Protein AF-A0A8T4ZNV2-F1 (afdb_monomer)

Secondary structure (DSSP, 8-state):
------HHHHHHHHH-PBPTTTSSBP-TTSSTT-TT-TT--SEEEEEEETTTEEEEEE--TT-EE------SS-PPPPEE-SSTTTT--SEEEEEEETT--SEE---TT-SEEEEEEEEEEEE----EEEEEESSSSSHHHHS-TT-EEEEEES-SSSS--STT-EEEEEEEE-SS--SSS-TT-EEEEEETTSTT-EEEEEEEEEEE-SSSEEEEEEEPEEEEEEEEETTEE---EEEEESS---TTS-TT-EEEEEESSTT-EEEEEEEEE-SS-SSS--TT-EEEEEETTTT-S-EEEEEEEEEEEPTTS-EEEEEEEEEEE-BT--EEEEEEEEEESEEEEEEEEEEE---EEE-TTS-EEE-TTTT-EEEEEEEEEES-TT---EEESSSTTSEEE-SS--HHHHHHHHHHTT--TTSTT--TTS-SS-SS---HHHHHHHHTTTT--

Mean predicted aligned error: 10.97 Å

Foldseek 3Di:
DDDDDPCLAVVLVPVQAQFPQPRGRDDPPDPDPPLQQPVDAQWGFAEDDPPPDTDTDGQAAQDWGAHQDDDPRDHTDTDGRNQGRVSPDQKDKDKAWPVNDQEAAQDPPDFKHKTKMKIKMARAFPDKWKKKWPFWDQCCFLPVAQTKIATDPPDDDPLAFRGRFIKHFNDKDPQPPPSTPAAQIKTWMDRPVHPPATFIWGFHGWDDPPTIIMTMITGWWKKFKFKDKQRDTQQKWKKKWPAFADQLDRAQTKIATPPDDGGWIKGFHDWRDPPPDDSGDDQQTKTWIATDVVRDHGIWIWHFHDWDQDDRRMIMTMTTTIDGHHHRDMDMDIDTDMDGAFKMKIKMKIFTARQWDQDSSRDIDGDPRHRPIDMDMRIHHHADLLQLADAADVDPVHGDGPRFLAVVSLVLLVQLAQHFPPDPSDDPSLPSVPPRHSYVVSSCVSVVQHGHD

Solvent-accessible surface area (backbone atoms only — not comparable to full-atom values): 24270 Å² total; per-residue (Å²): 132,91,81,86,64,59,66,75,46,44,45,37,72,74,70,54,42,59,21,82,63,78,59,46,66,57,61,81,88,56,80,42,71,47,46,61,50,85,82,38,60,64,46,30,66,40,38,76,44,88,100,74,51,75,42,71,42,72,35,38,52,68,40,70,44,42,37,80,54,86,45,93,42,43,64,40,53,84,42,66,33,83,42,24,54,80,50,69,53,69,47,52,73,49,63,45,42,77,83,67,53,55,54,43,65,37,55,69,90,44,58,42,40,82,42,50,35,36,41,39,40,28,26,64,47,76,63,63,39,30,36,33,41,70,56,68,56,63,58,52,33,64,46,39,59,72,29,51,29,27,26,57,34,37,71,71,86,74,70,53,23,27,50,78,38,52,31,31,29,68,39,70,44,68,70,78,72,77,74,43,68,36,62,65,20,39,37,33,33,31,42,68,93,43,74,96,46,68,33,46,29,26,26,72,34,56,48,73,78,87,53,36,38,34,36,32,33,25,54,31,45,40,26,38,49,44,39,27,50,72,83,42,77,69,53,56,33,33,33,35,35,73,54,64,58,51,45,70,64,48,69,70,40,46,29,36,25,65,30,81,53,65,76,45,40,29,20,34,69,48,74,83,39,76,82,77,74,75,74,43,76,52,66,66,25,32,36,34,33,21,32,27,85,74,68,73,56,64,82,47,38,31,33,29,72,40,70,45,80,43,94,83,44,24,36,38,38,31,31,36,39,34,45,80,30,36,45,75,45,68,48,76,49,78,45,83,45,77,45,53,54,28,81,42,41,40,36,41,39,35,36,29,64,42,59,38,40,81,43,67,48,55,46,74,41,73,31,90,53,39,78,37,78,49,76,48,76,36,72,37,30,33,16,35,78,54,30,50,35,72,48,51,58,100,40,88,89,36,68,26,57,63,48,45,17,48,70,62,26,49,48,54,29,60,66,18,50,80,22,33,90,90,42,96,48,45,46,78,64,39,27,70,82,68,80,63,47,21,48,72,66,28,44,48,55,30,54,76,40,57,79,37,52

Nearest PDB structures (foldseek):
  5k39-assembly1_B  TM=4.584E-01  e=2.141E-02  Acetivibrio thermocellus ATCC 27405
  5u5o-assembly1_A  TM=1.237E-01  e=1.112E-02  Mobiluncus mulieris
  3gea-assembly2_B  TM=1.519E-01  e=3.314E-02  Escherichia coli
  7usl-assembly1_A  TM=1.344E-01  e=7.061E-01  Homo sapiens
  5es4-assembly2_C  TM=1.314E-01  e=5.373E-01  Homo sapiens

Radius of gyration: 28.7 Å; Cα contacts (8 Å, |Δi|>4): 1112; chains: 1; bounding box: 65×69×76 Å

Sequence (453 aa):
GNRILPKHIWKPICEGDPRPSDGQPWDPTTFAPDPNCISHGPWLLEEYAEGSHLRFIANKPGATWNTGLEDPNADPTNMTSPYGFFKLKPKDVTVWAKSCEAKIDPGFPSTSTSVTLLVKDLNLISEWFRLEAWVAGDTPINNPAGSKWHGAWPPFPQPKGILDCNFTIKHWVDQNITGKLDKCDFIVLWADAYPGRDLYFHVQNARYNGTHWYIEIGEALLAEKYVYVNGNLINEYELTSIDPVNLANPLGTGWAESYPNAGREWTLTSWFLDKNLPGQLSVSDKIDMRQGIPPTGAYEYFHIKELEVLVGGQVRIVLQPVDVEKPGIPIIEQFQITLSKCKNEFKVRKHIQNEWSLCKNNAVLPNQWNCTWIEETWPVWITIPEDITGSYYINPQLGAPDCKVDLKDVLAAALAFGSNPGHSKWNSAADINHDYKVDLKDYFAIAGKFGKW

Structure (mmCIF, N/CA/C/O backbone):
data_AF-A0A8T4ZNV2-F1
#
_entry.id   AF-A0A8T4ZNV2-F1
#
loop_
_atom_site.group_PDB
_atom_site.id
_atom_site.type_symbol
_atom_site.label_atom_id
_atom_site.label_alt_id
_atom_site.label_comp_id
_atom_site.label_asym_id
_atom_site.label_entity_id
_atom_site.label_seq_id
_atom_site.pdbx_PDB_ins_code
_atom_site.Cartn_x
_atom_site.Cartn_y
_atom_site.Cartn_z
_atom_site.occupancy
_atom_site.B_iso_or_equiv
_atom_site.auth_seq_id
_atom_site.auth_comp_id
_atom_site.auth_asym_id
_atom_site.auth_atom_id
_atom_site.pdbx_PDB_model_num
ATOM 1 N N . GLY A 1 1 ? -33.922 21.917 8.791 1.00 39.03 1 GLY A N 1
ATOM 2 C CA . GLY A 1 1 ? -32.667 21.249 8.404 1.00 39.03 1 GLY A CA 1
ATOM 3 C C . GLY A 1 1 ? -31.558 21.828 9.243 1.00 39.03 1 GLY A C 1
ATOM 4 O O . GLY A 1 1 ? -31.397 23.041 9.224 1.00 39.03 1 GLY A O 1
ATOM 5 N N . ASN A 1 2 ? -30.864 21.003 10.023 1.00 44.03 2 ASN A N 1
ATOM 6 C CA . ASN A 1 2 ? -29.777 21.478 10.877 1.00 44.03 2 ASN A CA 1
ATOM 7 C C . ASN A 1 2 ? -28.566 21.792 9.993 1.00 44.03 2 ASN A C 1
ATOM 9 O O . ASN A 1 2 ? -28.043 20.902 9.326 1.00 44.03 2 ASN A O 1
ATOM 13 N N . ARG A 1 3 ? -28.157 23.064 9.943 1.00 43.88 3 ARG A N 1
ATOM 14 C CA . ARG A 1 3 ? -26.913 23.482 9.288 1.00 43.88 3 ARG A CA 1
ATOM 15 C C . ARG A 1 3 ? -25.780 23.249 10.282 1.00 43.88 3 ARG A C 1
ATOM 17 O O . ARG A 1 3 ? -25.733 23.910 11.314 1.00 43.88 3 ARG A O 1
ATOM 24 N N . ILE A 1 4 ? -24.910 22.285 9.999 1.00 59.16 4 ILE A N 1
ATOM 25 C CA . ILE A 1 4 ? -23.691 22.068 10.781 1.00 59.16 4 ILE A CA 1
ATOM 26 C C . ILE A 1 4 ? -22.666 23.084 10.284 1.00 59.16 4 ILE A C 1
ATOM 28 O O . ILE A 1 4 ? -22.192 22.984 9.156 1.00 59.16 4 ILE A O 1
ATOM 32 N N . LEU A 1 5 ? -22.357 24.075 11.113 1.00 63.28 5 LEU A N 1
ATOM 33 C CA . LEU A 1 5 ? -21.247 24.991 10.877 1.00 63.28 5 LEU A CA 1
ATOM 34 C C . LEU A 1 5 ? -19.994 24.456 11.595 1.00 63.28 5 LEU A C 1
ATOM 36 O O . LEU A 1 5 ? -20.118 23.837 12.657 1.00 63.28 5 LEU A O 1
ATOM 40 N N . PRO A 1 6 ? -18.780 24.675 11.065 1.00 68.88 6 PRO A N 1
ATOM 41 C CA . PRO A 1 6 ? -17.544 24.419 11.798 1.00 68.88 6 PRO A CA 1
ATOM 42 C C . PRO A 1 6 ? -17.490 25.210 13.112 1.00 68.88 6 PRO A C 1
ATOM 44 O O . PRO A 1 6 ? -17.981 26.336 13.184 1.00 68.88 6 PRO A O 1
ATOM 47 N N . LYS A 1 7 ? -16.857 24.648 14.153 1.00 70.31 7 LYS A N 1
ATOM 48 C CA . LYS A 1 7 ? -16.780 25.273 15.490 1.00 70.31 7 LYS A CA 1
ATOM 49 C C . LYS A 1 7 ? -16.201 26.682 15.485 1.00 70.31 7 LYS A C 1
ATOM 51 O O . LYS A 1 7 ? -16.725 27.538 16.184 1.00 70.31 7 LYS A O 1
ATOM 56 N N . HIS A 1 8 ? -15.167 26.924 14.684 1.00 71.25 8 HIS A N 1
ATOM 57 C CA . HIS A 1 8 ? -14.570 28.254 14.570 1.00 71.25 8 HIS A CA 1
ATOM 58 C C . HIS A 1 8 ? -15.528 29.291 13.956 1.00 71.25 8 HIS A C 1
ATOM 60 O O . HIS A 1 8 ? -15.311 30.475 14.163 1.00 71.25 8 HIS A O 1
ATOM 66 N N . ILE A 1 9 ? -16.598 28.855 13.270 1.00 75.19 9 ILE A N 1
ATOM 67 C CA . ILE A 1 9 ? -17.606 29.743 12.682 1.00 75.19 9 ILE A CA 1
ATOM 68 C C . ILE A 1 9 ? -18.797 29.968 13.615 1.00 75.19 9 ILE A C 1
ATOM 70 O O . ILE A 1 9 ? -19.181 31.105 13.861 1.00 75.19 9 ILE A O 1
ATOM 74 N N . TRP A 1 10 ? -19.421 28.908 14.141 1.00 76.31 10 TRP A N 1
ATOM 75 C CA . TRP A 1 10 ? -20.638 29.105 14.946 1.00 76.31 10 TRP A CA 1
ATOM 76 C C . TRP A 1 10 ? -20.351 29.634 16.344 1.00 76.31 10 TRP A C 1
ATOM 78 O O . TRP A 1 10 ? -21.166 30.378 16.883 1.00 76.31 10 TRP A O 1
ATOM 88 N N . LYS A 1 11 ? -19.220 29.249 16.946 1.00 74.62 11 LYS A N 1
ATOM 89 C CA . LYS A 1 11 ? -18.930 29.575 18.343 1.00 74.62 11 LYS A CA 1
ATOM 90 C C . LYS A 1 11 ? -18.877 31.089 18.575 1.00 74.62 11 LYS A C 1
ATOM 92 O O . LYS A 1 11 ? -19.599 31.542 19.460 1.00 74.62 11 LYS A O 1
ATOM 97 N N . PRO A 1 12 ? -18.166 31.889 17.757 1.00 75.31 12 PRO A N 1
ATOM 98 C CA . PRO A 1 12 ? -18.134 33.331 17.970 1.00 75.31 12 PRO A CA 1
ATOM 99 C C . PRO A 1 12 ? -19.496 34.013 17.790 1.00 75.31 12 PRO A C 1
ATOM 101 O O . PRO A 1 12 ? -19.824 34.927 18.539 1.00 75.31 12 PRO A O 1
ATOM 104 N N . ILE A 1 13 ? -20.320 33.524 16.857 1.00 74.75 13 ILE A N 1
ATOM 105 C CA . ILE A 1 13 ? -21.659 34.068 16.577 1.00 74.75 13 ILE A CA 1
ATOM 106 C C . ILE A 1 13 ? -22.645 33.729 17.704 1.00 74.75 13 ILE A C 1
ATOM 108 O O . ILE A 1 13 ? -23.452 34.567 18.100 1.00 74.75 13 ILE A O 1
ATOM 112 N N . CYS A 1 14 ? -22.619 32.491 18.203 1.00 77.75 14 CYS A N 1
ATOM 113 C CA . CYS A 1 14 ? -23.605 32.001 19.167 1.00 77.75 14 CYS A CA 1
ATOM 114 C C . CYS A 1 14 ? -23.225 32.274 20.627 1.00 77.75 14 CYS A C 1
ATOM 116 O O . CYS A 1 14 ? -24.118 32.463 21.449 1.00 77.75 14 CYS A O 1
ATOM 118 N N . GLU A 1 15 ? -21.932 32.264 20.961 1.00 80.88 15 GLU A N 1
ATOM 119 C CA . GLU A 1 15 ? -21.439 32.454 22.334 1.00 80.88 15 GLU A CA 1
ATOM 120 C C . GLU A 1 15 ? -20.951 33.887 22.596 1.00 80.88 15 GLU A C 1
ATOM 122 O O . GLU A 1 15 ? -20.693 34.236 23.745 1.00 80.88 15 GLU A O 1
ATOM 127 N N . GLY A 1 16 ? -20.874 34.729 21.557 1.00 74.81 16 GLY A N 1
ATOM 128 C CA . GLY A 1 16 ? -20.468 36.128 21.686 1.00 74.81 16 GLY A CA 1
ATOM 129 C C . GLY A 1 16 ? -18.997 36.292 22.058 1.00 74.81 16 GLY A C 1
ATOM 130 O O . GLY A 1 16 ? -18.666 37.187 22.836 1.00 74.81 16 GLY A O 1
ATOM 131 N N . ASP A 1 17 ? -18.120 35.424 21.535 1.00 79.38 17 ASP A N 1
ATOM 132 C CA . ASP A 1 17 ? -16.675 35.583 21.726 1.00 79.38 17 ASP A CA 1
ATOM 133 C C . ASP A 1 17 ? -16.257 37.004 21.265 1.00 79.38 17 ASP A C 1
ATOM 135 O O . ASP A 1 17 ? -16.823 37.530 20.309 1.00 79.38 17 ASP A O 1
ATOM 139 N N . PRO A 1 18 ? -15.297 37.674 21.919 1.00 80.19 18 PRO A N 1
ATOM 140 C CA . PRO A 1 18 ? -14.822 38.978 21.463 1.00 80.19 18 PRO A CA 1
ATOM 141 C C . PRO A 1 18 ? -14.034 38.835 20.152 1.00 80.19 18 PRO A C 1
ATOM 143 O O . PRO A 1 18 ? -13.263 37.885 19.976 1.00 80.19 18 PRO A O 1
ATOM 146 N N . ARG A 1 19 ? -14.214 39.776 19.222 1.00 82.44 19 ARG A N 1
ATOM 147 C CA . ARG A 1 19 ? -13.511 39.789 17.939 1.00 82.44 19 ARG A CA 1
ATOM 148 C C . ARG A 1 19 ? -12.041 40.198 18.111 1.00 82.44 19 ARG A C 1
ATOM 150 O O . ARG A 1 19 ? -11.756 41.074 18.933 1.00 82.44 19 ARG A O 1
ATOM 157 N N . PRO A 1 20 ? -11.101 39.587 17.364 1.00 82.62 20 PRO A N 1
ATOM 158 C CA . PRO A 1 20 ? -9.667 39.825 17.547 1.00 82.62 20 PRO A CA 1
ATOM 159 C C . PRO A 1 20 ? -9.197 41.263 17.300 1.00 82.62 20 PRO A C 1
ATOM 161 O O . PRO A 1 20 ? -8.198 41.664 17.893 1.00 82.62 20 PRO A O 1
ATOM 164 N N . SER A 1 21 ? -9.874 42.023 16.434 1.00 81.69 21 SER A N 1
ATOM 165 C CA . SER A 1 21 ? -9.448 43.372 16.042 1.00 81.69 21 SER A CA 1
ATOM 166 C C . SER A 1 21 ? -9.543 44.405 17.172 1.00 81.69 21 SER A C 1
ATOM 168 O O . SER A 1 21 ? -8.635 45.220 17.332 1.00 81.69 21 SER A O 1
ATOM 170 N N . ASP A 1 22 ? -10.619 44.385 17.963 1.00 84.00 22 ASP A N 1
ATOM 171 C CA . ASP A 1 22 ? -10.905 45.435 18.954 1.00 84.00 22 ASP A CA 1
ATOM 172 C C . ASP A 1 22 ? -11.630 44.955 20.230 1.00 84.00 22 ASP A C 1
ATOM 174 O O . ASP A 1 22 ? -11.960 45.763 21.102 1.00 84.00 22 ASP A O 1
ATOM 178 N N . GLY A 1 23 ? -11.888 43.650 20.360 1.00 83.06 23 GLY A N 1
ATOM 179 C CA . GLY A 1 23 ? -12.546 43.056 21.523 1.00 83.06 23 GLY A CA 1
ATOM 180 C C . GLY A 1 23 ? -14.066 43.256 21.607 1.00 83.06 23 GLY A C 1
ATOM 181 O O . GLY A 1 23 ? -14.662 42.846 22.605 1.00 83.06 23 GLY A O 1
ATOM 182 N N . GLN A 1 24 ? -14.709 43.859 20.603 1.00 84.50 24 GLN A N 1
ATOM 183 C CA . GLN A 1 24 ? -16.174 43.959 20.514 1.00 84.50 24 GLN A CA 1
ATOM 184 C C . GLN A 1 24 ? -16.812 42.615 20.116 1.00 84.50 24 GLN A C 1
ATOM 186 O O . GLN A 1 24 ? -16.111 41.714 19.661 1.00 84.50 24 GLN A O 1
ATOM 191 N N . PRO A 1 25 ? -18.135 42.427 20.260 1.00 81.75 25 PRO A N 1
ATOM 192 C CA . PRO A 1 25 ? -18.812 41.257 19.699 1.00 81.75 25 PRO A CA 1
ATOM 193 C C . PRO A 1 25 ? -18.587 41.141 18.183 1.00 81.75 25 PRO A C 1
ATOM 195 O O . PRO A 1 25 ? -18.509 42.159 17.494 1.00 81.75 25 PRO A O 1
ATOM 198 N N . TRP A 1 26 ? -18.512 39.915 17.656 1.00 80.62 26 TRP A N 1
ATOM 199 C CA . TRP A 1 26 ? -18.395 39.697 16.207 1.00 80.62 26 TRP A CA 1
ATOM 200 C C . TRP A 1 26 ? -19.563 40.318 15.440 1.00 80.62 26 TRP A C 1
ATOM 202 O O . TRP A 1 26 ? -20.725 40.130 15.804 1.00 80.62 26 TRP A O 1
ATOM 212 N N . ASP A 1 27 ? -19.242 41.001 14.343 1.00 78.94 27 ASP A N 1
ATOM 213 C CA . ASP A 1 27 ? -20.211 41.484 13.365 1.00 78.94 27 ASP A CA 1
ATOM 214 C C . ASP A 1 27 ? -20.529 40.362 12.358 1.00 78.94 27 ASP A C 1
ATOM 216 O O . ASP A 1 27 ? -19.653 39.988 11.576 1.00 78.94 27 ASP A O 1
ATOM 220 N N . PRO A 1 28 ? -21.758 39.810 12.352 1.00 73.56 28 PRO A N 1
ATOM 221 C CA . PRO A 1 28 ? -22.140 38.707 11.472 1.00 73.56 28 PRO A CA 1
ATOM 222 C C . PRO A 1 28 ? -22.487 39.154 10.041 1.00 73.56 28 PRO A C 1
ATOM 224 O O . PRO A 1 28 ? -22.977 38.340 9.259 1.00 73.56 28 PRO A O 1
ATOM 227 N N . THR A 1 29 ? -22.326 40.439 9.705 1.00 74.25 29 THR A N 1
ATOM 228 C CA . THR A 1 29 ? -22.665 40.985 8.381 1.00 74.25 29 THR A CA 1
ATOM 229 C C . THR A 1 29 ? -21.494 40.997 7.395 1.00 74.25 29 THR A C 1
ATOM 231 O O . THR A 1 29 ? -21.687 41.363 6.235 1.00 74.25 29 THR A O 1
ATOM 234 N N . THR A 1 30 ? -20.304 40.567 7.822 1.00 72.12 30 THR A N 1
ATOM 235 C CA . THR A 1 30 ? -19.072 40.573 7.017 1.00 72.12 30 THR A CA 1
ATOM 236 C C . THR A 1 30 ? -18.620 39.147 6.645 1.00 72.12 30 THR A C 1
ATOM 238 O O . THR A 1 30 ? -19.381 38.191 6.801 1.00 72.12 30 THR A O 1
ATOM 241 N N . PHE A 1 31 ? -17.418 38.982 6.071 1.00 62.72 31 PHE A N 1
ATOM 242 C CA . PHE A 1 31 ? -16.904 37.674 5.612 1.00 62.72 31 PHE A CA 1
ATOM 243 C C . PHE A 1 31 ? -16.465 36.769 6.781 1.00 62.72 31 PHE A C 1
ATOM 245 O O . PHE A 1 31 ? -16.372 35.544 6.669 1.00 62.72 31 PHE A O 1
ATOM 252 N N . ALA A 1 32 ? -16.215 37.391 7.927 1.00 66.44 32 ALA A N 1
ATOM 253 C CA . ALA A 1 32 ? -15.985 36.790 9.226 1.00 66.44 32 ALA A CA 1
ATOM 254 C C . ALA A 1 32 ? -17.204 36.008 9.775 1.00 66.44 32 ALA A C 1
ATOM 256 O O . ALA A 1 32 ? -18.348 36.353 9.478 1.00 66.44 32 ALA A O 1
ATOM 257 N N . PRO A 1 33 ? -17.013 34.970 10.621 1.00 65.38 33 PRO A N 1
ATOM 258 C CA . PRO A 1 33 ? -15.807 34.649 11.403 1.00 65.38 33 PRO A CA 1
ATOM 259 C C . PRO A 1 33 ? -14.797 33.648 10.797 1.00 65.38 33 PRO A C 1
ATOM 261 O O . PRO A 1 33 ? -14.006 33.066 11.538 1.00 65.38 33 PRO A O 1
ATOM 264 N N . ASP A 1 34 ? -14.759 33.454 9.474 1.00 73.88 34 ASP A N 1
ATOM 265 C CA . ASP A 1 34 ? -13.685 32.693 8.794 1.00 73.88 34 ASP A CA 1
ATOM 266 C C . ASP A 1 34 ? -12.888 33.596 7.826 1.00 73.88 34 ASP A C 1
ATOM 268 O O . ASP A 1 34 ? -12.945 33.390 6.613 1.00 73.88 34 ASP A O 1
ATOM 272 N N . PRO A 1 35 ? -12.139 34.607 8.324 1.00 74.38 35 PRO A N 1
ATOM 273 C CA . PRO A 1 35 ? -11.400 35.543 7.461 1.00 74.38 35 PRO A CA 1
ATOM 274 C C . PRO A 1 35 ? -10.386 34.824 6.559 1.00 74.38 35 PRO A C 1
ATOM 276 O O . PRO A 1 35 ? -10.153 35.207 5.415 1.00 74.38 35 PRO A O 1
ATOM 279 N N . ASN A 1 36 ? -9.848 33.710 7.052 1.00 78.69 36 ASN A N 1
ATOM 280 C CA . ASN A 1 36 ? -8.878 32.874 6.358 1.00 78.69 36 ASN A CA 1
ATOM 281 C C . ASN A 1 36 ? -9.498 31.889 5.365 1.00 78.69 36 ASN A C 1
ATOM 283 O O . ASN A 1 36 ? -8.759 31.232 4.624 1.00 78.69 36 ASN A O 1
ATOM 287 N N . CYS A 1 37 ? -10.827 31.765 5.334 1.00 77.19 37 CYS A N 1
ATOM 288 C CA . CYS A 1 37 ? -11.524 30.920 4.377 1.00 77.19 37 CYS A CA 1
ATOM 289 C C . CYS A 1 37 ? -11.019 29.462 4.407 1.00 77.19 37 CYS A C 1
ATOM 291 O O . CYS A 1 37 ? -10.845 28.805 3.378 1.00 77.19 37 CYS A O 1
ATOM 293 N N . ILE A 1 38 ? -10.755 28.921 5.601 1.00 73.12 38 ILE A N 1
ATOM 294 C CA . ILE A 1 38 ? -10.070 27.623 5.763 1.00 73.12 38 ILE A CA 1
ATOM 295 C C . ILE A 1 38 ? -10.947 26.422 5.391 1.00 73.12 38 ILE A C 1
ATOM 297 O O . ILE A 1 38 ? -10.461 25.302 5.245 1.00 73.12 38 ILE A O 1
ATOM 301 N N . SER A 1 39 ? -12.248 26.651 5.219 1.00 67.00 39 SER A N 1
ATOM 302 C CA . SER A 1 39 ? -13.260 25.638 4.906 1.00 67.00 39 SER A CA 1
ATOM 303 C C . SER A 1 39 ? -13.541 25.452 3.401 1.00 67.00 39 SER A C 1
ATOM 305 O O . SER A 1 39 ? -14.501 24.780 3.020 1.00 67.00 39 SER A O 1
ATOM 307 N N . HIS A 1 40 ? -12.706 26.016 2.524 1.00 65.06 40 HIS A N 1
ATOM 308 C CA . HIS A 1 40 ? -12.977 26.123 1.088 1.00 65.06 40 HIS A CA 1
ATOM 309 C C . HIS A 1 40 ? -12.522 24.903 0.301 1.00 65.06 40 HIS A C 1
ATOM 311 O O . HIS A 1 40 ? -11.605 25.010 -0.500 1.00 65.06 40 HIS A O 1
ATOM 317 N N . GLY A 1 41 ? -13.180 23.758 0.490 1.00 70.62 41 GLY A N 1
ATOM 318 C CA . GLY A 1 41 ? -13.290 22.774 -0.588 1.00 70.62 41 GLY A CA 1
ATOM 319 C C . GLY A 1 41 ? -11.973 22.379 -1.299 1.00 70.62 41 GLY A C 1
ATOM 320 O O . GLY A 1 41 ? -10.868 22.569 -0.788 1.00 70.62 41 GLY A O 1
ATOM 321 N N . PRO A 1 42 ? -12.058 21.857 -2.531 1.00 77.56 42 PRO A N 1
ATOM 322 C CA . PRO A 1 42 ? -10.879 21.569 -3.353 1.00 77.56 42 PRO A CA 1
ATOM 323 C C . PRO A 1 42 ? -10.135 22.817 -3.860 1.00 77.56 42 PRO A C 1
ATOM 325 O O . PRO A 1 42 ? -9.045 22.687 -4.423 1.00 77.56 42 PRO A O 1
ATOM 328 N N . TRP A 1 43 ? -10.694 24.012 -3.653 1.00 82.00 43 TRP A N 1
ATOM 329 C CA . TRP A 1 43 ? -10.234 25.276 -4.222 1.00 82.00 43 TRP A CA 1
ATOM 330 C C . TRP A 1 43 ? -10.224 26.370 -3.157 1.00 82.00 43 TRP A C 1
ATOM 332 O O . TRP A 1 43 ? -11.278 26.740 -2.653 1.00 82.00 43 TRP A O 1
ATOM 342 N N . LEU A 1 44 ? -9.048 26.915 -2.861 1.00 82.81 44 LEU A N 1
ATOM 343 C CA . LEU A 1 44 ? -8.874 28.027 -1.930 1.00 82.81 44 LEU A CA 1
ATOM 344 C C . LEU A 1 44 ? -9.131 29.344 -2.658 1.00 82.81 44 LEU A C 1
ATOM 346 O O . LEU A 1 44 ? -8.651 29.523 -3.780 1.00 82.81 44 LEU A O 1
ATOM 350 N N . LEU A 1 45 ? -9.861 30.257 -2.021 1.00 83.31 45 LEU A N 1
ATOM 351 C CA . LEU A 1 45 ? -9.984 31.629 -2.502 1.00 83.31 45 LEU A CA 1
ATOM 352 C C . LEU A 1 45 ? -8.649 32.349 -2.264 1.00 83.31 45 LEU A C 1
ATOM 354 O O . LEU A 1 45 ? -8.179 32.422 -1.131 1.00 83.31 45 LEU A O 1
ATOM 358 N N . GLU A 1 46 ? -8.030 32.836 -3.335 1.00 83.81 46 GLU A N 1
ATOM 359 C CA . GLU A 1 46 ? -6.770 33.589 -3.291 1.00 83.81 46 GLU A CA 1
ATOM 360 C C . GLU A 1 46 ? -7.022 35.090 -3.445 1.00 83.81 46 GLU A C 1
ATOM 362 O O . GLU A 1 46 ? -6.376 35.886 -2.780 1.00 83.81 46 GLU A O 1
ATOM 367 N N . GLU A 1 47 ? -7.973 35.487 -4.293 1.00 83.50 47 GLU A N 1
ATOM 368 C CA . GLU A 1 47 ? -8.236 36.902 -4.568 1.00 83.50 47 GLU A CA 1
ATOM 369 C C . GLU A 1 47 ? -9.720 37.149 -4.836 1.00 83.50 47 GLU A C 1
ATOM 371 O O . GLU A 1 47 ? -10.378 36.387 -5.557 1.00 83.50 47 GLU A O 1
ATOM 376 N N . TYR A 1 48 ? -10.218 38.254 -4.284 1.00 81.50 48 TYR A N 1
ATOM 377 C CA . TYR A 1 48 ? -11.526 38.824 -4.575 1.00 81.50 48 TYR A CA 1
ATOM 378 C C . TYR A 1 48 ? -11.348 40.271 -5.045 1.00 81.50 48 TYR A C 1
ATOM 380 O O . TYR A 1 48 ? -10.943 41.134 -4.270 1.00 81.50 48 TYR A O 1
ATOM 388 N N . ALA A 1 49 ? -11.687 40.544 -6.305 1.00 82.88 49 ALA A N 1
ATOM 389 C CA . ALA A 1 49 ? -11.722 41.895 -6.851 1.00 82.88 49 ALA A CA 1
ATOM 390 C C . ALA A 1 49 ? -13.168 42.250 -7.218 1.00 82.88 49 ALA A C 1
ATOM 392 O O . ALA A 1 49 ? -13.716 41.723 -8.194 1.00 82.88 49 ALA A O 1
ATOM 393 N N . GLU A 1 50 ? -13.789 43.134 -6.430 1.00 82.06 50 GLU A N 1
ATOM 394 C CA . GLU A 1 50 ? -15.197 43.511 -6.583 1.00 82.06 50 GLU A CA 1
ATOM 395 C C . GLU A 1 50 ? -15.512 43.959 -8.020 1.00 82.06 50 GLU A C 1
ATOM 397 O O . GLU A 1 50 ? -14.805 44.771 -8.616 1.00 82.06 50 GLU A O 1
ATOM 402 N N . GLY A 1 51 ? -16.570 43.387 -8.606 1.00 85.12 51 GLY A N 1
ATOM 403 C CA . GLY A 1 51 ? -17.001 43.695 -9.974 1.00 85.12 51 GLY A CA 1
ATOM 404 C C . GLY A 1 51 ? -16.045 43.240 -11.087 1.00 85.12 51 GLY A C 1
ATOM 405 O O . GLY A 1 51 ? -16.318 43.521 -12.253 1.00 85.12 51 GLY A O 1
ATOM 406 N N . SER A 1 52 ? -14.953 42.542 -10.756 1.00 92.31 52 SER A N 1
ATOM 407 C CA . SER A 1 52 ? -13.913 42.125 -11.700 1.00 92.31 52 SER A CA 1
ATOM 408 C C . SER A 1 52 ? -13.785 40.604 -11.776 1.00 92.31 52 SER A C 1
ATOM 410 O O . SER A 1 52 ? -14.215 40.005 -12.763 1.00 92.31 52 SER A O 1
ATOM 412 N N . HIS A 1 53 ? -13.212 39.957 -10.757 1.00 84.25 53 HIS A N 1
ATOM 413 C CA . HIS A 1 53 ? -12.934 38.522 -10.806 1.00 84.25 53 HIS A CA 1
ATOM 414 C C . HIS A 1 53 ? -12.753 37.889 -9.423 1.00 84.25 53 HIS A C 1
ATOM 416 O O . HIS A 1 53 ? -12.539 38.563 -8.416 1.00 84.25 53 HIS A O 1
ATOM 422 N N . LEU A 1 54 ? -12.823 36.556 -9.421 1.00 86.69 54 LEU A N 1
ATOM 423 C CA . LEU A 1 54 ? -12.409 35.694 -8.321 1.00 86.69 54 LEU A CA 1
ATOM 424 C C . LEU A 1 54 ? -11.240 34.844 -8.796 1.00 86.69 54 LEU A C 1
ATOM 426 O O . LEU A 1 54 ? -11.315 34.249 -9.877 1.00 86.69 54 LEU A O 1
ATOM 430 N N . ARG A 1 55 ? -10.196 34.735 -7.979 1.00 84.25 55 ARG A N 1
ATOM 431 C CA . ARG A 1 55 ? -9.092 33.814 -8.233 1.00 84.25 55 ARG A CA 1
ATOM 432 C C . ARG A 1 55 ? -9.103 32.692 -7.211 1.00 84.25 55 ARG A C 1
ATOM 434 O O . ARG A 1 55 ? -9.087 32.930 -6.005 1.00 84.25 55 ARG A O 1
ATOM 441 N N . PHE A 1 56 ? -9.106 31.464 -7.720 1.00 83.75 56 PHE A N 1
ATOM 442 C CA . PHE A 1 56 ? -8.994 30.258 -6.914 1.00 83.75 56 PHE A CA 1
ATOM 443 C C . PHE A 1 56 ? -7.680 29.545 -7.204 1.00 83.75 56 PHE A C 1
ATOM 445 O O . PHE A 1 56 ? -7.257 29.448 -8.358 1.00 83.75 56 PHE A O 1
ATOM 452 N N . ILE A 1 57 ? -7.087 28.965 -6.167 1.00 82.00 57 ILE A N 1
ATOM 453 C CA . ILE A 1 57 ? -5.955 28.048 -6.291 1.00 82.00 57 ILE A CA 1
ATOM 454 C C . ILE A 1 57 ? -6.350 26.662 -5.810 1.00 82.00 57 ILE A C 1
ATOM 456 O O . ILE A 1 57 ? -7.190 26.498 -4.927 1.00 82.00 57 ILE A O 1
ATOM 460 N N . ALA A 1 58 ? -5.746 25.635 -6.399 1.00 79.00 58 ALA A N 1
ATOM 461 C CA . ALA A 1 58 ? -5.969 24.271 -5.942 1.00 79.00 58 ALA A CA 1
ATOM 462 C C . ALA A 1 58 ? -5.483 24.127 -4.491 1.00 79.00 58 ALA A C 1
ATOM 464 O O . ALA A 1 58 ? -4.341 24.476 -4.182 1.00 79.00 58 ALA A O 1
ATOM 465 N N . ASN A 1 59 ? -6.322 23.566 -3.619 1.00 77.38 59 ASN A N 1
ATOM 466 C CA . ASN A 1 59 ? -5.986 23.295 -2.223 1.00 77.38 59 ASN A CA 1
ATOM 467 C C . ASN A 1 59 ? -5.033 22.089 -2.128 1.00 77.38 59 ASN A C 1
ATOM 469 O O . ASN A 1 59 ? -5.447 20.966 -1.820 1.00 77.38 59 ASN A O 1
ATOM 473 N N . LYS A 1 60 ? -3.763 22.303 -2.478 1.00 73.44 60 LYS A N 1
ATOM 474 C CA . LYS A 1 60 ? -2.700 21.291 -2.462 1.00 73.44 60 LYS A CA 1
ATOM 475 C C . LYS A 1 60 ? -1.985 21.261 -1.102 1.00 73.44 60 LYS A C 1
ATOM 477 O O . LYS A 1 60 ? -1.913 22.299 -0.443 1.00 73.44 60 LYS A O 1
ATOM 482 N N . PRO A 1 61 ? -1.421 20.111 -0.689 1.00 69.44 61 PRO A N 1
ATOM 483 C CA . PRO A 1 61 ? -0.499 20.068 0.443 1.00 69.44 61 PRO A CA 1
ATOM 484 C C . PRO A 1 61 ? 0.633 21.092 0.265 1.00 69.44 61 PRO A C 1
ATOM 486 O O . PRO A 1 61 ? 1.195 21.213 -0.822 1.00 69.44 61 PRO A O 1
ATOM 489 N N . GLY A 1 62 ? 0.943 21.842 1.319 1.00 69.38 62 GLY A N 1
ATOM 490 C CA . GLY A 1 62 ? 1.965 22.889 1.329 1.00 69.38 62 GLY A CA 1
ATOM 491 C C . GLY A 1 62 ? 1.569 24.202 0.643 1.00 69.38 62 GLY A C 1
ATOM 492 O O . GLY A 1 62 ? 2.369 25.133 0.654 1.00 69.38 62 GLY A O 1
ATOM 493 N N . ALA A 1 63 ? 0.367 24.317 0.065 1.00 75.25 63 ALA A N 1
ATOM 494 C CA . ALA A 1 63 ? -0.082 25.568 -0.542 1.00 75.25 63 ALA A CA 1
ATOM 495 C C . ALA A 1 63 ? -0.304 26.639 0.534 1.00 75.25 63 ALA A C 1
ATOM 497 O O . ALA A 1 63 ? -1.060 26.411 1.482 1.00 75.25 63 ALA A O 1
ATOM 498 N N . THR A 1 64 ? 0.335 27.797 0.367 1.00 82.00 64 THR A N 1
ATOM 499 C CA . THR A 1 64 ? 0.103 28.981 1.200 1.00 82.00 64 THR A CA 1
ATOM 500 C C . THR A 1 64 ? -0.841 29.940 0.485 1.00 82.00 64 THR A C 1
ATOM 502 O O . THR A 1 64 ? -0.659 30.195 -0.704 1.00 82.00 64 THR A O 1
ATOM 505 N N . TRP A 1 65 ? -1.837 30.470 1.194 1.00 83.94 65 TRP A N 1
ATOM 506 C CA . TRP A 1 65 ? -2.787 31.446 0.663 1.00 83.94 65 TRP A CA 1
ATOM 507 C C . TRP A 1 65 ? -3.142 32.509 1.701 1.00 83.94 65 TRP A C 1
ATOM 509 O O . TRP A 1 65 ? -2.991 32.310 2.908 1.00 83.94 65 TRP A O 1
ATOM 519 N N . ASN A 1 66 ? -3.620 33.639 1.197 1.00 85.12 66 ASN A N 1
ATOM 520 C CA . ASN A 1 66 ? -4.213 34.731 1.949 1.00 85.12 66 ASN A CA 1
ATOM 521 C C . ASN A 1 66 ? -5.217 35.400 1.006 1.00 85.12 66 ASN A C 1
ATOM 523 O O . ASN A 1 66 ? -4.879 35.625 -0.151 1.00 85.12 66 ASN A O 1
ATOM 527 N N . THR A 1 67 ? -6.435 35.666 1.474 1.00 78.69 67 THR A N 1
ATOM 528 C CA . THR A 1 67 ? -7.506 36.248 0.652 1.00 78.69 67 THR A CA 1
ATOM 529 C C . THR A 1 67 ? -7.316 37.744 0.393 1.00 78.69 67 THR A C 1
ATOM 531 O O . THR A 1 67 ? -7.930 38.278 -0.528 1.00 78.69 67 THR A O 1
ATOM 534 N N . GLY A 1 68 ? -6.507 38.432 1.210 1.00 80.69 68 GLY A N 1
ATOM 535 C CA . GLY A 1 68 ? -6.282 39.879 1.131 1.00 80.69 68 GLY A CA 1
ATOM 536 C C . GLY A 1 68 ? -7.518 40.735 1.439 1.00 80.69 68 GLY A C 1
ATOM 537 O O . GLY A 1 68 ? -7.504 41.931 1.167 1.00 80.69 68 GLY A O 1
ATOM 538 N N . LEU A 1 69 ? -8.586 40.132 1.968 1.00 79.62 69 LEU A N 1
ATOM 539 C CA . LEU A 1 69 ? -9.842 40.800 2.304 1.00 79.62 69 LEU A CA 1
ATOM 540 C C . LEU A 1 69 ? -9.719 41.554 3.631 1.00 79.62 69 LEU A C 1
ATOM 542 O O . LEU A 1 69 ? -9.571 40.922 4.667 1.00 79.62 69 LEU A O 1
ATOM 546 N N . GLU A 1 70 ? -9.834 42.879 3.624 1.00 81.44 70 GLU A N 1
ATOM 547 C CA . GLU A 1 70 ? -9.953 43.655 4.867 1.00 81.44 70 GLU A CA 1
ATOM 548 C C . GLU A 1 70 ? -11.309 43.367 5.540 1.00 81.44 70 GLU A C 1
ATOM 550 O O . GLU A 1 70 ? -12.355 43.432 4.886 1.00 81.44 70 GLU A O 1
ATOM 555 N N . ASP A 1 71 ? -11.313 43.056 6.841 1.00 77.88 71 ASP A N 1
ATOM 556 C CA . ASP A 1 71 ? -12.543 42.779 7.599 1.00 77.88 71 ASP A CA 1
ATOM 557 C C . ASP A 1 71 ? -12.524 43.488 8.970 1.00 77.88 71 ASP A C 1
ATOM 559 O O . ASP A 1 71 ? -11.546 43.380 9.713 1.00 77.88 71 ASP A O 1
ATOM 563 N N . PRO A 1 72 ? -13.616 44.173 9.372 1.00 78.38 72 PRO A N 1
ATOM 564 C CA . PRO A 1 72 ? -13.710 44.842 10.673 1.00 78.38 72 PRO A CA 1
ATOM 565 C C . PRO A 1 72 ? -13.480 43.931 11.886 1.00 78.38 72 PRO A C 1
ATOM 567 O O . PRO A 1 72 ? -13.167 44.425 12.972 1.00 78.38 72 PRO A O 1
ATOM 570 N N . ASN A 1 73 ? -13.673 42.617 11.743 1.00 79.88 73 ASN A N 1
ATOM 571 C CA . ASN A 1 73 ? -13.505 41.654 12.822 1.00 79.88 73 ASN A CA 1
ATOM 572 C C . ASN A 1 73 ? -12.084 41.087 12.922 1.00 79.88 73 ASN A C 1
ATOM 574 O O . ASN A 1 73 ? -11.577 40.942 14.038 1.00 79.88 73 ASN A O 1
ATOM 578 N N . ALA A 1 74 ? -11.459 40.735 11.795 1.00 81.81 74 ALA A N 1
ATOM 579 C CA . ALA A 1 74 ? -10.081 40.249 11.729 1.00 81.81 74 ALA A CA 1
ATOM 580 C C . ALA A 1 74 ? -9.595 40.146 10.277 1.00 81.81 74 ALA A C 1
ATOM 582 O O . ALA A 1 74 ? -10.245 39.492 9.464 1.00 81.81 74 ALA A O 1
ATOM 583 N N . ASP A 1 75 ? -8.407 40.679 9.995 1.00 84.38 75 ASP A N 1
ATOM 584 C CA . ASP A 1 75 ? -7.769 40.517 8.689 1.00 84.38 75 ASP A CA 1
ATOM 585 C C . ASP A 1 75 ? -7.234 39.084 8.482 1.00 84.38 75 ASP A C 1
ATOM 587 O O . ASP A 1 75 ? -6.795 38.427 9.439 1.00 84.38 75 ASP A O 1
ATOM 591 N N . PRO A 1 76 ? -7.230 38.583 7.235 1.00 82.94 76 PRO A N 1
ATOM 592 C CA . PRO A 1 76 ? -6.704 37.277 6.890 1.00 82.94 76 PRO A CA 1
ATOM 593 C C . PRO A 1 76 ? -5.189 37.218 7.079 1.00 82.94 76 PRO A C 1
ATOM 595 O O . PRO A 1 76 ? -4.423 38.112 6.706 1.00 82.94 76 PRO A O 1
ATOM 598 N N . THR A 1 77 ? -4.735 36.099 7.621 1.00 86.00 77 THR A N 1
ATOM 599 C CA . THR A 1 77 ? -3.324 35.770 7.775 1.00 86.00 77 THR A CA 1
ATOM 600 C C . THR A 1 77 ? -2.897 34.747 6.731 1.00 86.00 77 THR A C 1
ATOM 602 O O . THR A 1 77 ? -3.711 34.027 6.155 1.00 86.00 77 THR A O 1
ATOM 605 N N . ASN A 1 78 ? -1.589 34.669 6.474 1.00 85.75 78 ASN A N 1
ATOM 606 C CA . ASN A 1 78 ? -1.053 33.625 5.608 1.00 85.75 78 ASN A CA 1
ATOM 607 C C . ASN A 1 78 ? -1.323 32.254 6.234 1.00 85.75 78 ASN A C 1
ATOM 609 O O . ASN A 1 78 ? -0.783 31.928 7.293 1.00 85.75 78 ASN A O 1
ATOM 613 N N . MET A 1 79 ? -2.119 31.446 5.547 1.00 78.94 79 MET A N 1
ATOM 614 C CA . MET A 1 79 ? -2.425 30.078 5.931 1.00 78.94 79 MET A CA 1
ATOM 615 C C . MET A 1 79 ? -1.702 29.114 5.009 1.00 78.94 79 MET A C 1
ATOM 617 O O . MET A 1 79 ? -1.645 29.339 3.807 1.00 78.94 79 MET A O 1
ATOM 621 N N . THR A 1 80 ? -1.184 28.018 5.559 1.00 80.06 80 THR A N 1
ATOM 622 C CA . THR A 1 80 ? -0.605 26.922 4.774 1.00 80.06 80 THR A CA 1
ATOM 623 C C . THR A 1 80 ? -1.462 25.687 4.956 1.00 80.06 80 THR A C 1
ATOM 625 O O . THR A 1 80 ? -1.761 25.308 6.085 1.00 80.06 80 THR A O 1
ATOM 628 N N . SER A 1 81 ? -1.850 25.049 3.855 1.00 73.75 81 SER A N 1
ATOM 629 C CA . SER A 1 81 ? -2.653 23.832 3.880 1.00 73.75 81 SER A CA 1
ATOM 630 C C . SER A 1 81 ? -1.716 22.660 4.155 1.00 73.75 81 SER A C 1
ATOM 632 O O . SER A 1 81 ? -0.958 22.285 3.262 1.00 73.75 81 SER A O 1
ATOM 634 N N . PRO A 1 82 ? -1.704 22.060 5.360 1.00 63.81 82 PRO A N 1
ATOM 635 C CA . PRO A 1 82 ? -0.729 21.014 5.673 1.00 63.81 82 PRO A CA 1
ATOM 636 C C . PRO A 1 82 ? -0.943 19.759 4.821 1.00 63.81 82 PRO A C 1
ATOM 638 O O . PRO A 1 82 ? 0.010 19.051 4.509 1.00 63.81 82 PRO A O 1
ATOM 641 N N . TYR A 1 83 ? -2.189 19.500 4.415 1.00 61.84 83 TYR A N 1
ATOM 642 C CA . TYR A 1 83 ? -2.572 18.262 3.740 1.00 61.84 83 TYR A CA 1
ATOM 643 C C . TYR A 1 83 ? -3.287 18.491 2.400 1.00 61.84 83 TYR A C 1
ATOM 645 O O . TYR A 1 83 ? -3.482 17.540 1.652 1.00 61.84 83 TYR A O 1
ATOM 653 N N . GLY A 1 84 ? -3.675 19.718 2.044 1.00 69.19 84 GLY A N 1
ATOM 654 C CA . GLY A 1 84 ? -4.589 19.940 0.922 1.00 69.19 84 GLY A CA 1
ATOM 655 C C . GLY A 1 84 ? -6.017 19.471 1.235 1.00 69.19 84 GLY A C 1
ATOM 656 O O . GLY A 1 84 ? -6.267 18.814 2.246 1.00 69.19 84 GLY A O 1
ATOM 657 N N . PHE A 1 85 ? -6.974 19.769 0.357 1.00 66.69 85 PHE A N 1
ATOM 658 C CA . PHE A 1 85 ? -8.383 19.431 0.600 1.00 66.69 85 PHE A CA 1
ATOM 659 C C . PHE A 1 85 ? -8.656 17.936 0.592 1.00 66.69 85 PHE A C 1
ATOM 661 O O . PHE A 1 85 ? -9.271 17.394 1.505 1.00 66.69 85 PHE A O 1
ATOM 668 N N . PHE A 1 86 ? -8.174 17.258 -0.448 1.00 59.66 86 PHE A N 1
ATOM 669 C CA . PHE A 1 86 ? -8.369 15.821 -0.588 1.00 59.66 86 PHE A CA 1
ATOM 670 C C . PHE A 1 86 ? -7.346 15.014 0.207 1.00 59.66 86 PHE A C 1
ATOM 672 O O . PHE A 1 86 ? -7.311 13.799 0.051 1.00 59.66 86 PHE A O 1
ATOM 679 N N . LYS A 1 87 ? -6.492 15.658 1.021 1.00 57.72 87 LYS A N 1
ATOM 680 C CA . LYS A 1 87 ? -5.308 15.005 1.589 1.00 57.72 87 LYS A CA 1
ATOM 681 C C . LYS A 1 87 ? -4.499 14.329 0.480 1.00 57.72 87 LYS A C 1
ATOM 683 O O . LYS A 1 87 ? -4.247 13.135 0.588 1.00 57.72 87 LYS A O 1
ATOM 688 N N . LEU A 1 88 ? -4.172 15.064 -0.600 1.00 55.97 88 LEU A N 1
ATOM 689 C CA . LEU A 1 88 ? -3.500 14.541 -1.807 1.00 55.97 88 LEU A CA 1
ATOM 690 C C . LEU A 1 88 ? -2.062 14.100 -1.485 1.00 55.97 88 LEU A C 1
ATOM 692 O O . LEU A 1 88 ? -1.088 14.676 -1.961 1.00 55.97 88 LEU A O 1
ATOM 696 N N . LYS A 1 89 ? -1.931 13.063 -0.662 1.00 63.75 89 LYS A N 1
ATOM 697 C CA . LYS A 1 89 ? -0.831 12.122 -0.723 1.00 63.75 89 LYS A CA 1
ATOM 698 C C . LYS A 1 89 ? -0.850 11.566 -2.160 1.00 63.75 89 LYS A C 1
ATOM 700 O O . LYS A 1 89 ? -1.932 11.399 -2.730 1.00 63.75 89 LYS A O 1
ATOM 705 N N . PRO A 1 90 ? 0.300 11.224 -2.757 1.00 70.94 90 PRO A N 1
ATOM 706 C CA . PRO A 1 90 ? 0.339 10.572 -4.075 1.00 70.94 90 PRO A CA 1
ATOM 707 C C . PRO A 1 90 ? -0.336 9.189 -4.054 1.00 70.94 90 PRO A C 1
ATOM 709 O O . PRO A 1 90 ? -0.434 8.511 -5.073 1.00 70.94 90 PRO A O 1
ATOM 712 N N . LYS A 1 91 ? -0.774 8.764 -2.868 1.00 79.62 91 LYS A N 1
ATOM 713 C CA . LYS A 1 91 ? -1.223 7.439 -2.537 1.00 79.62 91 LYS A CA 1
ATOM 714 C C . LYS A 1 91 ? -2.277 7.485 -1.430 1.00 79.62 91 LYS A C 1
ATOM 716 O O . LYS A 1 91 ? -2.100 8.188 -0.436 1.00 79.62 91 LYS A O 1
ATOM 721 N N . ASP A 1 92 ? -3.318 6.681 -1.583 1.00 85.75 92 ASP A N 1
ATOM 722 C CA . ASP A 1 92 ? -4.288 6.345 -0.542 1.00 85.75 92 ASP A CA 1
ATOM 723 C C . ASP A 1 92 ? -3.891 5.009 0.107 1.00 85.75 92 ASP A C 1
ATOM 725 O O . ASP A 1 92 ? -3.696 4.007 -0.584 1.00 85.75 92 ASP A O 1
ATOM 729 N N . VAL A 1 93 ? -3.725 5.010 1.431 1.00 88.25 93 VAL A N 1
ATOM 730 C CA . VAL A 1 93 ? -3.453 3.815 2.241 1.00 88.25 93 VAL A CA 1
ATOM 731 C C . VAL A 1 93 ? -4.621 3.672 3.198 1.00 88.25 93 VAL A C 1
ATOM 733 O O . VAL A 1 93 ? -4.996 4.627 3.871 1.00 88.25 93 VAL A O 1
ATOM 736 N N . THR A 1 94 ? -5.203 2.484 3.275 1.00 88.44 94 THR A N 1
ATOM 737 C CA . THR A 1 94 ? -6.311 2.201 4.189 1.00 88.44 94 THR A CA 1
ATOM 738 C C . THR A 1 94 ? -6.129 0.836 4.829 1.00 88.44 94 THR A C 1
ATOM 740 O O . THR A 1 94 ? -5.640 -0.104 4.204 1.00 88.44 94 THR A O 1
ATOM 743 N N . VAL A 1 95 ? -6.510 0.741 6.100 1.00 89.56 95 VAL A N 1
ATOM 744 C CA . VAL A 1 95 ? -6.351 -0.459 6.924 1.00 89.56 95 VAL A CA 1
ATOM 745 C C . VAL A 1 95 ? -7.633 -0.728 7.700 1.00 89.56 95 VAL A C 1
ATOM 747 O O . VAL A 1 95 ? -8.216 0.197 8.260 1.00 89.56 95 VAL A O 1
ATOM 750 N N . TRP A 1 96 ? -8.098 -1.976 7.704 1.00 88.19 96 TRP A N 1
ATOM 751 C CA . TRP A 1 96 ? -9.301 -2.375 8.440 1.00 88.19 96 TRP A CA 1
ATOM 752 C C . TRP A 1 96 ? -9.325 -3.882 8.708 1.00 88.19 96 TRP A C 1
ATOM 754 O O . TRP A 1 96 ? -8.682 -4.669 8.015 1.00 88.19 96 TRP A O 1
ATOM 764 N N . ALA A 1 97 ? -10.086 -4.309 9.715 1.00 87.69 97 ALA A N 1
ATOM 765 C CA . ALA A 1 97 ? -10.421 -5.722 9.883 1.00 87.69 97 ALA A CA 1
ATOM 766 C C . ALA A 1 97 ? -11.466 -6.143 8.845 1.00 87.69 97 ALA A C 1
ATOM 768 O O . ALA A 1 97 ? -12.328 -5.346 8.501 1.00 87.69 97 ALA A O 1
ATOM 769 N N . LYS A 1 98 ? -11.460 -7.395 8.377 1.00 87.81 98 LYS A N 1
ATOM 770 C CA . LYS A 1 98 ? -12.399 -7.875 7.343 1.00 87.81 98 LYS A CA 1
ATOM 771 C C . LYS A 1 98 ? -13.878 -7.673 7.692 1.00 87.81 98 LYS A C 1
ATOM 773 O O . LYS A 1 98 ? -14.674 -7.461 6.783 1.00 87.81 98 LYS A O 1
ATOM 778 N N . SER A 1 99 ? -14.240 -7.729 8.975 1.00 81.44 99 SER A N 1
ATOM 779 C CA . SER A 1 99 ? -15.603 -7.442 9.442 1.00 81.44 99 SER A CA 1
ATOM 780 C C . SER A 1 99 ? -15.936 -5.945 9.489 1.00 81.44 99 SER A C 1
ATOM 782 O O . SER A 1 99 ? -17.092 -5.584 9.666 1.00 81.44 99 SER A O 1
ATOM 784 N N . CYS A 1 100 ? -14.938 -5.072 9.325 1.00 79.88 100 CYS A N 1
ATOM 785 C CA . CYS A 1 100 ? -14.985 -3.628 9.570 1.00 79.88 100 CYS A CA 1
ATOM 786 C C . CYS A 1 100 ? -15.341 -3.254 11.019 1.00 79.88 100 CYS A C 1
ATOM 788 O O . CYS A 1 100 ? -15.557 -2.080 11.320 1.00 79.88 100 CYS A O 1
ATOM 790 N N . GLU A 1 101 ? -15.383 -4.232 11.924 1.00 80.56 101 GLU A N 1
ATOM 791 C CA . GLU A 1 101 ? -15.725 -4.011 13.319 1.00 80.56 101 GLU A CA 1
ATOM 792 C C . GLU A 1 101 ? -14.520 -3.462 14.083 1.00 80.56 101 GLU A C 1
ATOM 794 O O . GLU A 1 101 ? -13.385 -3.924 13.939 1.00 80.56 101 GLU A O 1
ATOM 799 N N . ALA A 1 102 ? -14.781 -2.475 14.937 1.00 77.62 102 ALA A N 1
ATOM 800 C CA . ALA A 1 102 ? -13.789 -1.977 15.882 1.00 77.62 102 ALA A CA 1
ATOM 801 C C . ALA A 1 102 ? -13.641 -2.903 17.104 1.00 77.62 102 ALA A C 1
ATOM 803 O O . ALA A 1 102 ? -12.588 -2.900 17.740 1.00 77.62 102 ALA A O 1
ATOM 804 N N . LYS A 1 103 ? -14.677 -3.690 17.427 1.00 88.62 103 LYS A N 1
ATOM 805 C CA . LYS A 1 103 ? -14.688 -4.685 18.507 1.00 88.62 103 LYS A CA 1
ATOM 806 C C . LYS A 1 103 ? -14.915 -6.072 17.919 1.00 88.62 103 LYS A C 1
ATOM 808 O O . LYS A 1 103 ? -15.863 -6.249 17.164 1.00 88.62 103 LYS A O 1
ATOM 813 N N . ILE A 1 104 ? -14.069 -7.030 18.269 1.00 92.12 104 ILE A N 1
ATOM 814 C CA . ILE A 1 104 ? -14.161 -8.414 17.798 1.00 92.12 104 ILE A CA 1
ATOM 815 C C . ILE A 1 104 ? -14.286 -9.323 19.020 1.00 92.12 104 ILE A C 1
ATOM 817 O O . ILE A 1 104 ? -13.368 -9.375 19.841 1.00 92.12 104 ILE A O 1
ATOM 821 N N . ASP A 1 105 ? -15.407 -10.044 19.113 1.00 92.81 105 ASP A N 1
ATOM 822 C CA . ASP A 1 105 ? -15.686 -11.002 20.190 1.00 92.81 105 ASP A CA 1
ATOM 823 C C . ASP A 1 105 ? -14.734 -12.212 20.074 1.00 92.81 105 ASP A C 1
ATOM 825 O O . ASP A 1 105 ? -14.788 -12.943 19.077 1.00 92.81 105 ASP A O 1
ATOM 829 N N . PRO A 1 106 ? -13.843 -12.454 21.058 1.00 92.88 106 PRO A N 1
ATOM 830 C CA . PRO A 1 106 ? -12.966 -13.623 21.042 1.00 92.88 106 PRO A CA 1
ATOM 831 C C . PRO A 1 106 ? -13.681 -14.937 21.394 1.00 92.88 106 PRO A C 1
ATOM 833 O O . PRO A 1 106 ? -13.089 -16.008 21.263 1.00 92.88 106 PRO A O 1
ATOM 836 N N . GLY A 1 107 ? -14.926 -14.883 21.862 1.00 92.44 107 GLY A N 1
ATOM 837 C CA . GLY A 1 107 ? -15.678 -16.006 22.400 1.00 92.44 107 GLY A CA 1
ATOM 838 C C . GLY A 1 107 ? -15.204 -16.357 23.806 1.00 92.44 107 GLY A C 1
ATOM 839 O O . GLY A 1 107 ? -14.322 -17.202 23.981 1.00 92.44 107 GLY A O 1
ATOM 840 N N . PHE A 1 108 ? -15.802 -15.733 24.826 1.00 89.19 108 PHE A N 1
ATOM 841 C CA . PHE A 1 108 ? -15.504 -16.016 26.236 1.00 89.19 108 PHE A CA 1
ATOM 842 C C . PHE A 1 108 ? -15.508 -17.536 26.535 1.00 89.19 108 PHE A C 1
ATOM 844 O O . PHE A 1 108 ? -16.468 -18.219 26.164 1.00 89.19 108 PHE A O 1
ATOM 851 N N . PRO A 1 109 ? -14.506 -18.086 27.254 1.00 93.38 109 PRO A N 1
ATOM 852 C CA . PRO A 1 109 ? -13.474 -17.395 28.039 1.00 93.38 109 PRO A CA 1
ATOM 853 C C . PRO A 1 109 ? -12.172 -17.088 27.280 1.00 93.38 109 PRO A C 1
ATOM 855 O O . PRO A 1 109 ? -11.168 -16.759 27.914 1.00 93.38 109 PRO A O 1
ATOM 858 N N . SER A 1 110 ? -12.154 -17.213 25.952 1.00 94.69 110 SER A N 1
ATOM 859 C CA . SER A 1 110 ? -10.946 -16.992 25.154 1.00 94.69 110 SER A CA 1
ATOM 860 C C . SER A 1 110 ? -10.409 -15.571 25.328 1.00 94.69 110 SER A C 1
ATOM 862 O O . SER A 1 110 ? -11.154 -14.600 25.459 1.00 94.69 110 SER A O 1
ATOM 864 N N . THR A 1 111 ? -9.084 -15.443 25.338 1.00 93.62 111 THR A N 1
ATOM 865 C CA . THR A 1 111 ? -8.378 -14.160 25.487 1.00 93.62 111 THR A CA 1
ATOM 866 C C . THR A 1 111 ? -7.611 -13.779 24.227 1.00 93.62 111 THR A C 1
ATOM 868 O O . THR A 1 111 ? -6.700 -12.956 24.285 1.00 93.62 111 THR A O 1
ATOM 871 N N . SER A 1 112 ? -7.917 -14.411 23.102 1.00 94.56 112 SER A N 1
ATOM 872 C CA . SER A 1 112 ? -7.359 -14.096 21.796 1.00 94.56 112 SER A CA 1
ATOM 873 C C . SER A 1 112 ? -8.254 -14.661 20.702 1.00 94.56 112 SER A C 1
ATOM 875 O O . SER A 1 112 ? -9.042 -15.574 20.945 1.00 94.56 112 SER A O 1
ATOM 877 N N . THR A 1 113 ? -8.133 -14.114 19.498 1.00 94.44 113 THR A N 1
ATOM 878 C CA . THR A 1 113 ? -8.834 -14.628 18.320 1.00 94.44 113 THR A CA 1
ATOM 879 C C . THR A 1 113 ? -8.040 -14.346 17.052 1.00 94.44 113 THR A C 1
ATOM 881 O O . THR A 1 113 ? -7.221 -13.423 17.009 1.00 94.44 113 THR A O 1
ATOM 884 N N . SER A 1 114 ? -8.257 -15.172 16.030 1.00 93.44 114 SER A N 1
ATOM 885 C CA . SER A 1 114 ? -7.670 -14.964 14.710 1.00 93.44 114 SER A CA 1
ATOM 886 C C . SER A 1 114 ? -8.475 -13.909 13.959 1.00 93.44 114 SER A C 1
ATOM 888 O O . SER A 1 114 ? -9.687 -14.036 13.789 1.00 93.44 114 SER A O 1
ATOM 890 N N . VAL A 1 115 ? -7.794 -12.865 13.503 1.00 92.00 115 VAL A N 1
ATOM 891 C CA . VAL A 1 115 ? -8.375 -11.744 12.773 1.00 92.00 115 VAL A CA 1
ATOM 892 C C . VAL A 1 115 ? -7.725 -11.662 11.402 1.00 92.00 115 VAL A C 1
ATOM 894 O O . VAL A 1 115 ? -6.506 -11.752 11.263 1.00 92.00 115 VAL A O 1
ATOM 897 N N . THR A 1 116 ? -8.552 -11.476 10.375 1.00 92.75 116 THR A N 1
ATOM 898 C CA . THR A 1 116 ? -8.073 -11.116 9.038 1.00 92.75 116 THR A CA 1
ATOM 899 C C . THR A 1 116 ? -8.071 -9.600 8.913 1.00 92.75 116 THR A C 1
ATOM 901 O O . THR A 1 116 ? -9.137 -8.980 8.897 1.00 92.75 116 THR A O 1
ATOM 904 N N . LEU A 1 117 ? -6.885 -9.010 8.828 1.00 90.38 117 LEU A N 1
ATOM 905 C CA . LEU A 1 117 ? -6.691 -7.588 8.572 1.00 90.38 117 LEU A CA 1
ATOM 906 C C . LEU A 1 117 ? -6.417 -7.375 7.088 1.00 90.38 117 LEU A C 1
ATOM 908 O O . LEU A 1 117 ? -5.713 -8.171 6.469 1.00 90.38 117 LEU A O 1
ATOM 912 N N . LEU A 1 118 ? -6.981 -6.314 6.525 1.00 91.75 118 LEU A N 1
ATOM 913 C CA . LEU A 1 118 ? -6.751 -5.909 5.151 1.00 91.75 118 LEU A CA 1
ATOM 914 C C . LEU A 1 118 ? -5.973 -4.605 5.106 1.00 91.75 118 LEU A C 1
ATOM 916 O O . LEU A 1 118 ? -6.203 -3.690 5.901 1.00 91.75 118 LEU A O 1
ATOM 920 N N . VAL A 1 119 ? -5.079 -4.537 4.130 1.00 92.38 119 VAL A N 1
ATOM 921 C CA . VAL A 1 119 ? -4.374 -3.322 3.737 1.00 92.38 119 VAL A CA 1
ATOM 922 C C . VAL A 1 119 ? -4.736 -3.061 2.289 1.00 92.38 119 VAL A C 1
ATOM 924 O O . VAL A 1 119 ? -4.592 -3.953 1.454 1.00 92.38 119 VAL A O 1
ATOM 927 N N . LYS A 1 120 ? -5.226 -1.859 1.993 1.00 91.25 120 LYS A N 1
ATOM 928 C CA . LYS A 1 120 ? -5.399 -1.387 0.623 1.00 91.25 120 LYS A CA 1
ATOM 929 C C . LYS A 1 120 ? -4.472 -0.221 0.368 1.00 91.25 120 LYS A C 1
ATOM 931 O O . LYS A 1 120 ? -4.482 0.768 1.098 1.00 91.25 120 LYS A O 1
ATOM 936 N N . ASP A 1 121 ? -3.764 -0.332 -0.740 1.00 91.06 121 ASP A N 1
ATOM 937 C CA . ASP A 1 121 ? -2.871 0.678 -1.270 1.00 91.06 121 ASP A CA 1
ATOM 938 C C . ASP A 1 121 ? -3.340 1.090 -2.656 1.00 91.06 121 ASP A C 1
ATOM 940 O O . ASP A 1 121 ? -3.648 0.241 -3.491 1.00 91.06 121 ASP A O 1
ATOM 944 N N . LEU A 1 122 ? -3.411 2.389 -2.913 1.00 89.75 122 LEU A N 1
ATOM 945 C CA . LEU A 1 122 ? -3.847 2.920 -4.195 1.00 89.75 122 LEU A CA 1
ATOM 946 C C . LEU A 1 122 ? -2.972 4.105 -4.596 1.00 89.75 122 LEU A C 1
ATOM 948 O O . LEU A 1 122 ? -3.040 5.165 -3.979 1.00 89.75 122 LEU A O 1
ATOM 952 N N . ASN A 1 123 ? -2.207 3.939 -5.672 1.00 90.44 123 ASN A N 1
ATOM 953 C CA . ASN A 1 123 ? -1.505 5.033 -6.334 1.00 90.44 123 ASN A CA 1
ATOM 954 C C . ASN A 1 123 ? -2.528 5.953 -7.026 1.00 90.44 123 ASN A C 1
ATOM 956 O O . ASN A 1 123 ? -3.269 5.518 -7.914 1.00 90.44 123 ASN A O 1
ATOM 960 N N . LEU A 1 124 ? -2.574 7.217 -6.599 1.00 86.12 124 LEU A N 1
ATOM 961 C CA . LEU A 1 124 ? -3.500 8.236 -7.104 1.00 86.12 124 LEU A CA 1
ATOM 962 C C . LEU A 1 124 ? -2.903 9.078 -8.241 1.00 86.12 124 LEU A C 1
ATOM 964 O O . LEU A 1 124 ? -3.611 9.910 -8.814 1.00 86.12 124 LEU A O 1
ATOM 968 N N . ILE A 1 125 ? -1.624 8.880 -8.574 1.00 83.38 125 ILE A N 1
ATOM 969 C CA . ILE A 1 125 ? -0.991 9.508 -9.736 1.00 83.38 125 ILE A CA 1
ATOM 970 C C . ILE A 1 125 ? -1.713 9.005 -10.984 1.00 83.38 125 ILE A C 1
ATOM 972 O O . ILE A 1 125 ? -1.918 7.807 -11.166 1.00 83.38 125 ILE A O 1
ATOM 976 N N . SER A 1 126 ? -2.151 9.938 -11.825 1.00 80.38 126 SER A N 1
ATOM 977 C CA . SER A 1 126 ? -2.981 9.649 -13.006 1.00 80.38 126 SER A CA 1
ATOM 978 C C . SER A 1 126 ? -2.365 10.178 -14.297 1.00 80.38 126 SER A C 1
ATOM 980 O O . SER A 1 126 ? -2.922 10.018 -15.386 1.00 80.38 126 SER A O 1
ATOM 982 N N . GLU A 1 127 ? -1.198 10.808 -14.187 1.00 84.62 127 GLU A N 1
ATOM 983 C CA . GLU A 1 127 ? -0.358 11.194 -15.297 1.00 84.62 127 GLU A CA 1
ATOM 984 C C . GLU A 1 127 ? 0.015 9.965 -16.124 1.00 84.62 127 GLU A C 1
ATOM 986 O O . GLU A 1 127 ? 0.481 8.942 -15.618 1.00 84.62 127 GLU A O 1
ATOM 991 N N . TRP A 1 128 ? -0.191 10.099 -17.429 1.00 90.94 128 TRP A N 1
ATOM 992 C CA . TRP A 1 128 ? 0.138 9.079 -18.401 1.00 90.94 128 TRP A CA 1
ATOM 993 C C . TRP A 1 128 ? 0.804 9.709 -19.618 1.00 90.94 128 TRP A C 1
ATOM 995 O O . TRP A 1 128 ? 0.625 10.897 -19.917 1.00 90.94 128 TRP A O 1
ATOM 1005 N N . PHE A 1 129 ? 1.565 8.885 -20.320 1.00 94.06 129 PHE A N 1
ATOM 1006 C CA . PHE A 1 129 ? 2.358 9.248 -21.480 1.00 94.06 129 PHE A CA 1
ATOM 1007 C C . PHE A 1 129 ? 2.144 8.217 -22.577 1.00 94.06 129 PHE A C 1
ATOM 1009 O O . PHE A 1 129 ? 1.820 7.060 -22.307 1.00 94.06 129 PHE A O 1
ATOM 1016 N N . ARG A 1 130 ? 2.350 8.626 -23.826 1.00 94.81 130 ARG A N 1
ATOM 1017 C CA . ARG A 1 130 ? 2.410 7.693 -24.953 1.00 94.81 130 ARG A CA 1
ATOM 1018 C C . ARG A 1 130 ? 3.799 7.710 -25.548 1.00 94.81 130 ARG A C 1
ATOM 1020 O O . ARG A 1 130 ? 4.305 8.797 -25.825 1.00 94.81 130 ARG A O 1
ATOM 1027 N N . LEU A 1 131 ? 4.353 6.530 -25.789 1.00 95.44 131 LEU A N 1
ATOM 1028 C CA . LEU A 1 131 ? 5.599 6.342 -26.521 1.00 95.44 131 LEU A CA 1
ATOM 1029 C C . LEU A 1 131 ? 5.342 5.568 -27.821 1.00 95.44 131 LEU A C 1
ATOM 1031 O O . LEU A 1 131 ? 4.454 4.718 -27.865 1.00 95.44 131 LEU A O 1
ATOM 1035 N N . GLU A 1 132 ? 6.122 5.853 -28.859 1.00 95.00 132 GLU A N 1
ATOM 1036 C CA . GLU A 1 132 ? 6.172 5.136 -30.138 1.00 95.00 132 GLU A CA 1
ATOM 1037 C C . GLU A 1 132 ? 7.533 4.450 -30.287 1.00 95.00 132 GLU A C 1
ATOM 1039 O O . GLU A 1 132 ? 8.569 5.052 -30.006 1.00 95.00 132 GLU A O 1
ATOM 1044 N N . ALA A 1 133 ? 7.554 3.193 -30.716 1.00 94.94 133 ALA A N 1
ATOM 1045 C CA . ALA A 1 133 ? 8.799 2.470 -30.927 1.00 94.94 133 ALA A CA 1
ATOM 1046 C C . ALA A 1 133 ? 9.602 3.071 -32.091 1.00 94.94 133 ALA A C 1
ATOM 1048 O O . ALA A 1 133 ? 9.046 3.380 -33.142 1.00 94.94 133 ALA A O 1
ATOM 1049 N N . TRP A 1 134 ? 10.926 3.180 -31.933 1.00 91.44 134 TRP A N 1
ATOM 1050 C CA . TRP A 1 134 ? 11.810 3.714 -32.978 1.00 91.44 134 TRP A CA 1
ATOM 1051 C C . TRP A 1 134 ? 11.845 2.822 -34.227 1.00 91.44 134 TRP A C 1
ATOM 1053 O O . TRP A 1 134 ? 11.945 3.313 -35.349 1.00 91.44 134 TRP A O 1
ATOM 1063 N N . VAL A 1 135 ? 11.832 1.499 -34.036 1.00 89.44 135 VAL A N 1
ATOM 1064 C CA . VAL A 1 135 ? 11.939 0.515 -35.123 1.00 89.44 135 VAL A CA 1
ATOM 1065 C C . VAL A 1 135 ? 10.585 -0.118 -35.433 1.00 89.44 135 VAL A C 1
ATOM 1067 O O . VAL A 1 135 ? 9.793 -0.394 -34.533 1.00 89.44 135 VAL A O 1
ATOM 1070 N N . ALA A 1 136 ? 10.337 -0.368 -36.720 1.00 86.38 136 ALA A N 1
ATOM 1071 C CA . ALA A 1 136 ? 9.134 -1.039 -37.199 1.00 86.38 136 ALA A CA 1
ATOM 1072 C C . ALA A 1 136 ? 9.117 -2.541 -36.856 1.00 86.38 136 ALA A C 1
ATOM 1074 O O . ALA A 1 136 ? 10.163 -3.180 -36.720 1.00 86.38 136 ALA A O 1
ATOM 1075 N N . GLY A 1 137 ? 7.910 -3.109 -36.779 1.00 87.19 137 GLY A N 1
ATOM 1076 C CA . GLY A 1 137 ? 7.680 -4.531 -36.488 1.00 87.19 137 GLY A CA 1
ATOM 1077 C C . GLY A 1 137 ? 7.760 -4.889 -35.000 1.00 87.19 137 GLY A C 1
ATOM 1078 O O . GLY A 1 137 ? 7.764 -4.016 -34.140 1.00 87.19 137 GLY A O 1
ATOM 1079 N N . ASP A 1 138 ? 7.809 -6.187 -34.690 1.00 88.62 138 ASP A N 1
ATOM 1080 C CA . ASP A 1 138 ? 7.577 -6.699 -33.325 1.00 88.62 138 ASP A CA 1
ATOM 1081 C C . ASP A 1 138 ? 8.827 -6.774 -32.436 1.00 88.62 138 ASP A C 1
ATOM 1083 O O . ASP A 1 138 ? 8.737 -7.141 -31.265 1.00 88.62 138 ASP A O 1
ATOM 1087 N N . THR A 1 139 ? 10.009 -6.430 -32.952 1.00 86.38 139 THR A N 1
ATOM 1088 C CA . THR A 1 139 ? 11.260 -6.473 -32.173 1.00 86.38 139 THR A CA 1
ATOM 1089 C C . THR A 1 139 ? 11.168 -5.722 -30.835 1.00 86.38 139 THR A C 1
ATOM 1091 O O . THR A 1 139 ? 11.586 -6.301 -29.834 1.00 86.38 139 THR A O 1
ATOM 1094 N N . PRO A 1 140 ? 10.590 -4.503 -30.757 1.00 87.00 140 PRO A N 1
ATOM 1095 C CA . PRO A 1 140 ? 10.487 -3.751 -29.504 1.00 87.00 140 PRO A CA 1
ATOM 1096 C C . PRO A 1 140 ? 9.609 -4.412 -28.443 1.00 87.00 140 PRO A C 1
ATOM 1098 O O . PRO A 1 140 ? 9.837 -4.193 -27.260 1.00 87.00 140 PRO A O 1
ATOM 1101 N N . ILE A 1 141 ? 8.607 -5.201 -28.845 1.00 92.81 141 ILE A N 1
ATOM 1102 C CA . ILE A 1 141 ? 7.724 -5.881 -27.890 1.00 92.81 141 ILE A CA 1
ATOM 1103 C C . ILE A 1 141 ? 8.241 -7.269 -27.512 1.00 92.81 141 ILE A C 1
ATOM 1105 O O . ILE A 1 141 ? 8.009 -7.715 -26.398 1.00 92.81 141 ILE A O 1
ATOM 1109 N N . ASN A 1 142 ? 8.961 -7.945 -28.412 1.00 92.00 142 ASN A N 1
ATOM 1110 C CA . ASN A 1 142 ? 9.526 -9.269 -28.145 1.00 92.00 142 ASN A CA 1
ATOM 1111 C C . ASN A 1 142 ? 10.867 -9.180 -27.397 1.00 92.00 142 ASN A C 1
ATOM 1113 O O . ASN A 1 142 ? 11.230 -10.109 -26.688 1.00 92.00 142 ASN A O 1
ATOM 1117 N N . ASN A 1 143 ? 11.606 -8.073 -27.555 1.00 89.62 143 ASN A N 1
ATOM 1118 C CA . ASN A 1 143 ? 12.861 -7.793 -26.850 1.00 89.62 143 ASN A CA 1
ATOM 1119 C C . ASN A 1 143 ? 12.855 -6.353 -26.299 1.00 89.62 143 ASN A C 1
ATOM 1121 O O . ASN A 1 143 ? 13.505 -5.468 -26.865 1.00 89.62 143 ASN A O 1
ATOM 1125 N N . PRO A 1 144 ? 12.106 -6.095 -25.214 1.00 91.62 144 PRO A N 1
ATOM 1126 C CA . PRO A 1 144 ? 11.855 -4.733 -24.747 1.00 91.62 144 PRO A CA 1
ATOM 1127 C C . PRO A 1 144 ? 13.084 -4.065 -24.142 1.00 91.62 144 PRO A C 1
ATOM 1129 O O . PRO A 1 144 ? 13.346 -2.896 -24.420 1.00 91.62 144 PRO A O 1
ATOM 1132 N N . ALA A 1 145 ? 13.868 -4.789 -23.342 1.00 90.69 145 ALA A N 1
ATOM 1133 C CA . ALA A 1 145 ? 15.085 -4.250 -22.742 1.00 90.69 145 ALA A CA 1
ATOM 1134 C C . ALA A 1 145 ? 16.083 -3.786 -23.823 1.00 90.69 145 ALA A C 1
ATOM 1136 O O . ALA A 1 145 ? 16.405 -4.518 -24.757 1.00 90.69 145 ALA A O 1
ATOM 1137 N N . GLY A 1 146 ? 16.563 -2.549 -23.702 1.00 89.75 146 GLY A N 1
ATOM 1138 C CA . GLY A 1 146 ? 17.445 -1.877 -24.658 1.00 89.75 146 GLY A CA 1
ATOM 1139 C C . GLY A 1 146 ? 16.741 -1.250 -25.868 1.00 89.75 146 GLY A C 1
ATOM 1140 O O . GLY A 1 146 ? 17.384 -0.514 -26.619 1.00 89.75 146 GLY A O 1
ATOM 1141 N N . SER A 1 147 ? 15.442 -1.492 -26.070 1.00 93.25 147 SER A N 1
ATOM 1142 C CA . SER A 1 147 ? 14.701 -0.897 -27.187 1.00 93.25 147 SER A CA 1
ATOM 1143 C C . SER A 1 147 ? 14.545 0.624 -27.031 1.00 93.25 147 SER A C 1
ATOM 1145 O O . SER A 1 147 ? 14.420 1.154 -25.921 1.00 93.25 147 SER A O 1
ATOM 1147 N N . LYS A 1 148 ? 14.571 1.331 -28.167 1.00 94.19 148 LYS A N 1
ATOM 1148 C CA . LYS A 1 148 ? 14.456 2.792 -28.258 1.00 94.19 148 LYS A CA 1
ATOM 1149 C C . LYS A 1 148 ? 13.031 3.209 -28.604 1.00 94.19 148 LYS A C 1
ATOM 1151 O O . LYS A 1 148 ? 12.405 2.617 -29.484 1.00 94.19 148 LYS A O 1
ATOM 1156 N N . TRP A 1 149 ? 12.560 4.255 -27.939 1.00 95.06 149 TRP A N 1
ATOM 1157 C CA . TRP A 1 149 ? 11.210 4.791 -28.067 1.00 95.06 149 TRP A CA 1
ATOM 1158 C C . TRP A 1 149 ? 11.245 6.316 -28.135 1.00 95.06 149 TRP A C 1
ATOM 1160 O O . TRP A 1 149 ? 12.098 6.955 -27.523 1.00 95.06 149 TRP A O 1
ATOM 1170 N N . HIS A 1 150 ? 10.288 6.896 -28.844 1.00 92.25 150 HIS A N 1
ATOM 1171 C CA . HIS A 1 150 ? 10.052 8.330 -28.900 1.00 92.25 150 HIS A CA 1
ATOM 1172 C C . HIS A 1 150 ? 8.808 8.696 -28.113 1.00 92.25 150 HIS A C 1
ATOM 1174 O O . HIS A 1 150 ? 7.809 7.980 -28.161 1.00 92.25 150 HIS A O 1
ATOM 1180 N N . GLY A 1 151 ? 8.822 9.831 -27.426 1.00 91.81 151 GLY A N 1
ATOM 1181 C CA . GLY A 1 151 ? 7.602 10.366 -26.845 1.00 91.81 151 GLY A CA 1
ATOM 1182 C C . GLY A 1 151 ? 6.629 10.842 -27.923 1.00 91.81 151 GLY A C 1
ATOM 1183 O O . GLY A 1 151 ? 7.019 11.443 -28.920 1.00 91.81 151 GLY A O 1
ATOM 1184 N N . ALA A 1 152 ? 5.347 10.555 -27.711 1.00 91.19 152 ALA A N 1
ATOM 1185 C CA . ALA A 1 152 ? 4.259 10.821 -28.649 1.00 91.19 152 ALA A CA 1
ATOM 1186 C C . ALA A 1 152 ? 3.110 11.628 -28.020 1.00 91.19 152 ALA A C 1
ATOM 1188 O O . ALA A 1 152 ? 2.453 12.380 -28.731 1.00 91.19 152 ALA A O 1
ATOM 1189 N N . TRP A 1 153 ? 2.845 11.515 -26.708 1.00 89.62 153 TRP A N 1
ATOM 1190 C CA . TRP A 1 153 ? 1.878 12.373 -25.988 1.00 89.62 153 TRP A CA 1
ATOM 1191 C C . TRP A 1 153 ? 2.345 12.691 -24.577 1.00 89.62 153 TRP A C 1
ATOM 1193 O O . TRP A 1 153 ? 2.677 11.742 -23.858 1.00 89.62 153 TRP A O 1
ATOM 1203 N N . PRO A 1 154 ? 2.322 13.970 -24.131 1.00 86.12 154 PRO A N 1
ATOM 1204 C CA . PRO A 1 154 ? 2.079 15.290 -24.765 1.00 86.12 154 PRO A CA 1
ATOM 1205 C C . PRO A 1 154 ? 2.458 15.731 -26.240 1.00 86.12 154 PRO A C 1
ATOM 1207 O O . PRO A 1 154 ? 3.660 15.929 -26.398 1.00 86.12 154 PRO A O 1
ATOM 1210 N N . PRO A 1 155 ? 1.606 16.014 -27.281 1.00 76.62 155 PRO A N 1
ATOM 1211 C CA . PRO A 1 155 ? 1.856 17.141 -28.184 1.00 76.62 155 PRO A CA 1
ATOM 1212 C C . PRO A 1 155 ? 1.668 18.543 -27.619 1.00 76.62 155 PRO A C 1
ATOM 1214 O O . PRO A 1 155 ? 0.863 18.813 -26.735 1.00 76.62 155 PRO A O 1
ATOM 1217 N N . PHE A 1 156 ? 2.467 19.416 -28.225 1.00 68.06 156 PHE A N 1
ATOM 1218 C CA . PHE A 1 156 ? 2.627 20.866 -28.092 1.00 68.06 156 PHE A CA 1
ATOM 1219 C C . PHE A 1 156 ? 1.337 21.693 -28.385 1.00 68.06 156 PHE A C 1
ATOM 1221 O O . PHE A 1 156 ? 0.485 21.150 -29.093 1.00 68.06 156 PHE A O 1
ATOM 1228 N N . PRO A 1 157 ? 1.184 22.992 -27.967 1.00 64.00 157 PRO A N 1
ATOM 1229 C CA . PRO A 1 157 ? 2.158 23.937 -27.364 1.00 64.00 157 PRO A CA 1
ATOM 1230 C C . PRO A 1 157 ? 2.061 24.269 -25.860 1.00 64.00 157 PRO A C 1
ATOM 1232 O O . PRO A 1 157 ? 0.982 24.507 -25.339 1.00 64.00 157 PRO A O 1
ATOM 1235 N N . GLN A 1 158 ? 3.265 24.423 -25.273 1.00 51.19 158 GLN A N 1
ATOM 1236 C CA . GLN A 1 158 ? 3.714 25.027 -23.995 1.00 51.19 158 GLN A CA 1
ATOM 1237 C C . GLN A 1 158 ? 3.046 24.600 -22.662 1.00 51.19 158 GLN A C 1
ATOM 1239 O O . GLN A 1 158 ? 1.861 24.843 -22.456 1.00 51.19 158 GLN A O 1
ATOM 1244 N N . PRO A 1 159 ? 3.840 24.112 -21.681 1.00 54.69 159 PRO A N 1
ATOM 1245 C CA . PRO A 1 159 ? 5.274 23.798 -21.759 1.00 54.69 159 PRO A CA 1
ATOM 1246 C C . PRO A 1 159 ? 5.535 22.496 -22.556 1.00 54.69 159 PRO A C 1
ATOM 1248 O O . PRO A 1 159 ? 4.702 21.596 -22.564 1.00 54.69 159 PRO A O 1
ATOM 1251 N N . LYS A 1 160 ? 6.664 22.448 -23.291 1.00 66.06 160 LYS A N 1
ATOM 1252 C CA . LYS A 1 160 ? 7.066 21.411 -24.276 1.00 66.06 160 LYS A CA 1
ATOM 1253 C C . LYS A 1 160 ? 6.711 19.989 -23.829 1.00 66.06 160 LYS A C 1
ATOM 1255 O O . LYS A 1 160 ? 7.358 19.500 -22.923 1.00 66.06 160 LYS A O 1
ATOM 1260 N N . GLY A 1 161 ? 5.735 19.346 -24.472 1.00 78.75 161 GLY A N 1
ATOM 1261 C CA . GLY A 1 161 ? 5.398 17.938 -24.243 1.00 78.75 161 GLY A CA 1
ATOM 1262 C C . GLY A 1 161 ? 6.590 16.977 -24.395 1.00 78.75 161 GLY A C 1
ATOM 1263 O O . GLY A 1 161 ? 7.709 17.395 -24.680 1.00 78.75 161 GLY A O 1
ATOM 1264 N N . ILE A 1 162 ? 6.352 15.671 -24.292 1.00 86.88 162 ILE A N 1
ATOM 1265 C CA . ILE A 1 162 ? 7.408 14.665 -24.520 1.00 86.88 162 ILE A CA 1
ATOM 1266 C C . ILE A 1 162 ? 7.614 14.306 -26.000 1.00 86.88 162 ILE A C 1
ATOM 1268 O O . ILE A 1 162 ? 8.378 13.394 -26.295 1.00 86.88 162 ILE A O 1
ATOM 1272 N N . LEU A 1 163 ? 6.920 14.972 -26.928 1.00 87.69 163 LEU A N 1
ATOM 1273 C CA . LEU A 1 163 ? 7.021 14.686 -28.361 1.00 87.69 163 LEU A CA 1
ATOM 1274 C C . LEU A 1 163 ? 8.488 14.692 -28.838 1.00 87.69 163 LEU A C 1
ATOM 1276 O O . LEU A 1 163 ? 9.246 15.593 -28.476 1.00 87.69 163 LEU A O 1
ATOM 1280 N N . ASP A 1 164 ? 8.870 13.678 -29.616 1.00 84.06 164 ASP A N 1
ATOM 1281 C CA . ASP A 1 164 ? 10.212 13.464 -30.189 1.00 84.06 164 ASP A CA 1
ATOM 1282 C C . ASP A 1 164 ? 11.347 13.305 -29.160 1.00 84.06 164 ASP A C 1
ATOM 1284 O O . ASP A 1 164 ? 12.529 13.277 -29.508 1.00 84.06 164 ASP A O 1
ATOM 1288 N N . CYS A 1 165 ? 11.018 13.182 -27.873 1.00 88.81 165 CYS A N 1
ATOM 1289 C CA . CYS A 1 165 ? 12.010 12.912 -26.840 1.00 88.81 165 CYS A CA 1
ATOM 1290 C C . CYS A 1 165 ? 12.389 11.431 -26.857 1.00 88.81 165 CYS A C 1
ATOM 1292 O O . CYS A 1 165 ? 11.522 10.567 -26.970 1.00 88.81 165 CYS A O 1
ATOM 1294 N N . ASN A 1 166 ? 13.682 11.145 -26.723 1.00 93.06 166 ASN A N 1
ATOM 1295 C CA . ASN A 1 166 ? 14.208 9.786 -26.788 1.00 93.06 166 ASN A CA 1
ATOM 1296 C C . ASN A 1 166 ? 14.170 9.109 -25.418 1.00 93.06 166 ASN A C 1
ATOM 1298 O O . ASN A 1 166 ? 14.652 9.660 -24.423 1.00 93.06 166 ASN A O 1
ATOM 1302 N N . PHE A 1 167 ? 13.657 7.886 -25.402 1.00 94.38 167 PHE A N 1
ATOM 1303 C CA . PHE A 1 167 ? 13.594 7.020 -24.239 1.00 94.38 167 PHE A CA 1
ATOM 1304 C C . PHE A 1 167 ? 14.168 5.641 -24.559 1.00 94.38 167 PHE A C 1
ATOM 1306 O O . PHE A 1 167 ? 14.068 5.141 -25.682 1.00 94.38 167 PHE A O 1
ATOM 1313 N N . THR A 1 168 ? 14.731 5.002 -23.540 1.00 93.56 168 THR A N 1
ATOM 1314 C CA . THR A 1 168 ? 15.225 3.625 -23.606 1.00 93.56 168 THR A CA 1
ATOM 1315 C C . THR A 1 168 ? 14.584 2.808 -22.498 1.00 93.56 168 THR A C 1
ATOM 1317 O O . THR A 1 168 ? 14.637 3.213 -21.335 1.00 93.56 168 THR A O 1
ATOM 1320 N N . ILE A 1 169 ? 14.019 1.645 -22.825 1.00 92.88 169 ILE A N 1
ATOM 1321 C CA . ILE A 1 169 ? 13.616 0.675 -21.799 1.00 92.88 169 ILE A CA 1
ATOM 1322 C C . ILE A 1 169 ? 14.889 0.050 -21.235 1.00 92.88 169 ILE A C 1
ATOM 1324 O O . ILE A 1 169 ? 15.581 -0.696 -21.921 1.00 92.88 169 ILE A O 1
ATOM 1328 N N . LYS A 1 170 ? 15.215 0.369 -19.985 1.00 88.44 170 LYS A N 1
ATOM 1329 C CA . LYS A 1 170 ? 16.357 -0.200 -19.261 1.00 88.44 170 LYS A CA 1
ATOM 1330 C C . LYS A 1 170 ? 16.046 -1.622 -18.808 1.00 88.44 170 LYS A C 1
ATOM 1332 O O . LYS A 1 170 ? 16.843 -2.531 -19.004 1.00 88.44 170 LYS A O 1
ATOM 1337 N N . HIS A 1 171 ? 14.879 -1.792 -18.200 1.00 86.50 171 HIS A N 1
ATOM 1338 C CA . HIS A 1 171 ? 14.423 -3.045 -17.619 1.00 86.50 171 HIS A CA 1
ATOM 1339 C C . HIS A 1 171 ? 12.921 -3.182 -17.837 1.00 86.50 171 HIS A C 1
ATOM 1341 O O . HIS A 1 171 ? 12.212 -2.177 -17.928 1.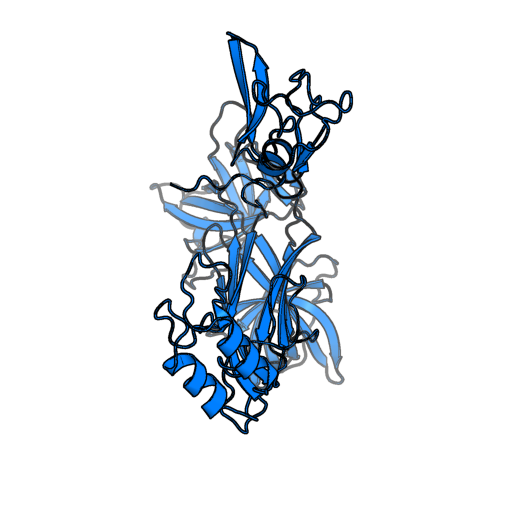00 86.50 171 HIS A O 1
ATOM 1347 N N . TRP A 1 172 ? 12.435 -4.414 -17.897 1.00 88.44 172 TRP A N 1
ATOM 1348 C CA . TRP A 1 172 ? 11.012 -4.702 -17.957 1.00 88.44 172 TRP A CA 1
ATOM 1349 C C . TRP A 1 172 ? 10.712 -5.980 -17.181 1.00 88.44 172 TRP A C 1
ATOM 1351 O O . TRP A 1 172 ? 11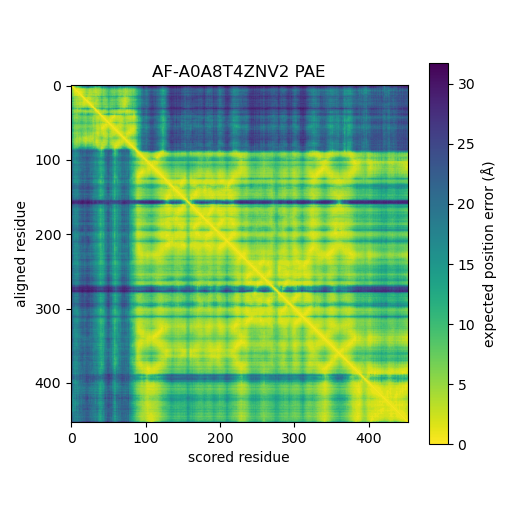.566 -6.858 -17.074 1.00 88.44 172 TRP A O 1
ATOM 1361 N N . VAL A 1 173 ? 9.504 -6.061 -16.640 1.00 85.81 173 VAL A N 1
ATOM 1362 C CA . VAL A 1 173 ? 8.968 -7.261 -16.006 1.00 85.81 173 VAL A CA 1
ATOM 1363 C C . VAL A 1 173 ? 7.648 -7.589 -16.683 1.00 85.81 173 VAL A C 1
ATOM 1365 O O . VAL A 1 173 ? 6.716 -6.781 -16.645 1.00 85.81 173 VAL A O 1
ATOM 1368 N N . ASP A 1 174 ? 7.606 -8.781 -17.271 1.00 85.31 174 ASP A N 1
ATOM 1369 C CA . ASP A 1 174 ? 6.421 -9.408 -17.850 1.00 85.31 174 ASP A CA 1
ATOM 1370 C C . ASP A 1 174 ? 5.500 -9.891 -16.724 1.00 85.31 174 ASP A C 1
ATOM 1372 O O . ASP A 1 174 ? 5.638 -11.000 -16.202 1.00 85.31 174 ASP A O 1
ATOM 1376 N N . GLN A 1 175 ? 4.602 -9.022 -16.266 1.00 82.44 175 GLN A N 1
ATOM 1377 C CA . GLN A 1 175 ? 3.818 -9.305 -15.060 1.00 82.44 175 GLN A CA 1
ATOM 1378 C C . GLN A 1 175 ? 2.659 -10.270 -15.320 1.00 82.44 175 GLN A C 1
ATOM 1380 O O . GLN A 1 175 ? 2.119 -10.844 -14.372 1.00 82.44 175 GLN A O 1
ATOM 1385 N N . ASN A 1 176 ? 2.249 -10.433 -16.577 1.00 83.94 176 ASN A N 1
ATOM 1386 C CA . ASN A 1 176 ? 1.142 -11.299 -16.976 1.00 83.94 176 ASN A CA 1
ATOM 1387 C C . ASN A 1 176 ? 1.598 -12.558 -17.745 1.00 83.94 176 ASN A C 1
ATOM 1389 O O . ASN A 1 176 ? 0.756 -13.396 -18.070 1.00 83.94 176 ASN A O 1
ATOM 1393 N N . ILE A 1 177 ? 2.912 -12.736 -17.928 1.00 83.12 177 ILE A N 1
ATOM 1394 C CA . ILE A 1 177 ? 3.578 -13.924 -18.483 1.00 83.12 177 ILE A CA 1
ATOM 1395 C C . ILE A 1 177 ? 3.175 -14.168 -19.945 1.00 83.12 177 ILE A C 1
ATOM 1397 O O . ILE A 1 177 ? 2.910 -15.296 -20.371 1.00 83.12 177 ILE A O 1
ATOM 1401 N N . THR A 1 178 ? 3.087 -13.102 -20.732 1.00 87.00 178 THR A N 1
ATOM 1402 C CA . THR A 1 178 ? 2.748 -13.188 -22.163 1.00 87.00 178 THR A CA 1
ATOM 1403 C C . THR A 1 178 ? 3.976 -13.388 -23.050 1.00 87.00 178 THR A C 1
ATOM 1405 O O . THR A 1 178 ? 3.849 -13.774 -24.217 1.00 87.00 178 THR A O 1
ATOM 1408 N N . GLY A 1 179 ? 5.172 -13.158 -22.507 1.00 86.19 179 GLY A N 1
ATOM 1409 C CA . GLY A 1 179 ? 6.450 -13.149 -23.208 1.00 86.19 179 GLY A CA 1
ATOM 1410 C C . GLY A 1 179 ? 6.655 -11.915 -24.087 1.00 86.19 179 GLY A C 1
ATOM 1411 O O . GLY A 1 179 ? 7.562 -11.921 -24.921 1.00 86.19 179 GLY A O 1
ATOM 1412 N N . LYS A 1 180 ? 5.808 -10.886 -23.961 1.00 92.62 180 LYS A N 1
ATOM 1413 C CA . LYS A 1 180 ? 5.813 -9.677 -24.794 1.00 92.62 180 LYS A CA 1
ATOM 1414 C C . LYS A 1 180 ? 5.540 -8.448 -23.943 1.00 92.62 180 LYS A C 1
ATOM 1416 O O . LYS A 1 180 ? 4.759 -8.535 -23.014 1.00 92.62 180 LYS A O 1
ATOM 1421 N N . LEU A 1 181 ? 6.104 -7.300 -24.325 1.00 93.88 181 LEU A N 1
ATOM 1422 C CA . LEU A 1 181 ? 5.738 -6.020 -23.722 1.00 93.88 181 LEU A CA 1
ATOM 1423 C C . LEU A 1 181 ? 4.288 -5.676 -24.058 1.00 93.88 181 LEU A C 1
ATOM 1425 O O . LEU A 1 181 ? 3.990 -5.258 -25.184 1.00 93.88 181 LEU A O 1
ATOM 1429 N N . ASP A 1 182 ? 3.397 -5.813 -23.087 1.00 93.50 182 ASP A N 1
ATOM 1430 C CA . ASP A 1 182 ? 1.986 -5.531 -23.265 1.00 93.50 182 ASP A CA 1
ATOM 1431 C C . ASP A 1 182 ? 1.311 -4.932 -22.020 1.00 93.50 182 ASP A C 1
ATOM 1433 O O . ASP A 1 182 ? 1.941 -4.397 -21.103 1.00 93.50 182 ASP A O 1
ATOM 1437 N N . LYS A 1 183 ? -0.024 -4.890 -22.046 1.00 93.31 183 LYS A N 1
ATOM 1438 C CA . LYS A 1 183 ? -0.796 -4.336 -20.941 1.00 93.31 183 LYS A CA 1
ATOM 1439 C C . LYS A 1 183 ? -0.583 -5.186 -19.694 1.00 93.31 183 LYS A C 1
ATOM 1441 O O . LYS A 1 183 ? -0.949 -6.352 -19.664 1.00 93.31 183 LYS A O 1
ATOM 1446 N N . CYS A 1 184 ? -0.272 -4.486 -18.615 1.00 89.44 184 CYS A N 1
ATOM 1447 C CA . CYS A 1 184 ? -0.029 -4.957 -17.261 1.00 89.44 184 CYS A CA 1
ATOM 1448 C C . CYS A 1 184 ? 1.439 -4.987 -16.859 1.00 89.44 184 CYS A C 1
ATOM 1450 O O . CYS A 1 184 ? 1.685 -5.051 -15.655 1.00 89.44 184 CYS A O 1
ATOM 1452 N N . ASP A 1 185 ? 2.356 -4.855 -17.811 1.00 91.94 185 ASP A N 1
ATOM 1453 C CA . ASP A 1 185 ? 3.785 -4.913 -17.548 1.00 91.94 185 ASP A CA 1
ATOM 1454 C C . ASP A 1 185 ? 4.305 -3.707 -16.784 1.00 91.94 185 ASP A C 1
ATOM 1456 O O . ASP A 1 185 ? 3.675 -2.645 -16.681 1.00 91.94 185 ASP A O 1
ATOM 1460 N N . PHE A 1 186 ? 5.494 -3.895 -16.232 1.00 91.19 186 PHE A N 1
ATOM 1461 C CA . PHE A 1 186 ? 6.254 -2.863 -15.559 1.00 91.19 186 PHE A CA 1
ATOM 1462 C C . PHE A 1 186 ? 7.548 -2.614 -16.321 1.00 91.19 186 PHE A C 1
ATOM 1464 O O . PHE A 1 186 ? 8.234 -3.553 -16.718 1.00 91.19 186 PHE A O 1
ATOM 1471 N N . ILE A 1 187 ? 7.893 -1.346 -16.514 1.00 92.81 187 ILE A N 1
ATOM 1472 C CA . ILE A 1 187 ? 9.115 -0.936 -17.197 1.00 92.81 187 ILE A CA 1
ATOM 1473 C C . ILE A 1 187 ? 9.867 0.108 -16.382 1.00 92.81 187 ILE A C 1
ATOM 1475 O O . ILE A 1 187 ? 9.279 0.966 -15.718 1.00 92.81 187 ILE A O 1
ATOM 1479 N N . VAL A 1 188 ? 11.189 0.059 -16.501 1.00 91.69 188 VAL A N 1
ATOM 1480 C CA . VAL A 1 188 ? 12.091 1.123 -16.072 1.00 91.69 188 VAL A CA 1
ATOM 1481 C C . VAL A 1 188 ? 12.601 1.818 -17.324 1.00 91.69 188 VAL A C 1
ATOM 1483 O O . VAL A 1 188 ? 13.217 1.191 -18.188 1.00 91.69 188 VAL A O 1
ATOM 1486 N N . LEU A 1 189 ? 12.330 3.112 -17.428 1.00 92.62 189 LEU A N 1
ATOM 1487 C CA . LEU A 1 189 ? 12.726 3.953 -18.547 1.00 92.62 189 LEU A CA 1
ATOM 1488 C C . LEU A 1 189 ? 13.895 4.857 -18.164 1.00 92.62 189 LEU A C 1
ATOM 1490 O O . LEU A 1 189 ? 13.934 5.431 -17.076 1.00 92.62 189 LEU A O 1
ATOM 1494 N N . TRP A 1 190 ? 14.794 5.054 -19.122 1.00 91.31 190 TRP A N 1
ATOM 1495 C CA . TRP A 1 190 ? 15.695 6.196 -19.162 1.00 91.31 190 TRP A CA 1
ATOM 1496 C C . TRP A 1 190 ? 15.193 7.202 -20.178 1.00 91.31 190 TRP A C 1
ATOM 1498 O O . TRP A 1 190 ? 14.918 6.845 -21.321 1.00 91.31 190 TRP A O 1
ATOM 1508 N N . ALA A 1 191 ? 15.120 8.466 -19.774 1.00 90.81 191 ALA A N 1
ATOM 1509 C CA . ALA A 1 191 ? 15.105 9.559 -20.731 1.00 90.81 191 ALA A CA 1
ATOM 1510 C C . ALA A 1 191 ? 16.550 9.790 -21.187 1.00 90.81 191 ALA A C 1
ATOM 1512 O O . ALA A 1 191 ? 17.409 10.082 -20.356 1.00 90.81 191 ALA A O 1
ATOM 1513 N N . ASP A 1 192 ? 16.832 9.689 -22.486 1.00 87.50 192 ASP A N 1
ATOM 1514 C CA . ASP A 1 192 ? 18.205 9.785 -23.009 1.00 87.50 192 ASP A CA 1
ATOM 1515 C C . ASP A 1 192 ? 18.841 11.159 -22.699 1.00 87.50 192 ASP A C 1
ATOM 1517 O O . ASP A 1 192 ? 20.056 11.272 -22.554 1.00 87.50 192 ASP A O 1
ATOM 1521 N N . ALA A 1 193 ? 18.020 12.204 -22.529 1.00 87.00 193 ALA A N 1
ATOM 1522 C CA . ALA A 1 193 ? 18.451 13.539 -22.100 1.00 87.00 193 ALA A CA 1
ATOM 1523 C C . ALA A 1 193 ? 18.828 13.633 -20.604 1.00 87.00 193 ALA A C 1
ATOM 1525 O O . ALA A 1 193 ? 19.438 14.615 -20.182 1.00 87.00 193 ALA A O 1
ATOM 1526 N N . TYR A 1 194 ? 18.464 12.631 -19.802 1.00 87.00 194 TYR A N 1
ATOM 1527 C CA . TYR A 1 194 ? 18.675 12.571 -18.356 1.00 87.00 194 TYR A CA 1
ATOM 1528 C C . TYR A 1 194 ? 19.238 11.199 -17.939 1.00 87.00 194 TYR A C 1
ATOM 1530 O O . TYR A 1 194 ? 18.585 10.461 -17.193 1.00 87.00 194 TYR A O 1
ATOM 1538 N N . PRO A 1 195 ? 20.443 10.832 -18.412 1.00 81.88 195 PRO A N 1
ATOM 1539 C CA . PRO A 1 195 ? 21.039 9.537 -18.104 1.00 81.88 195 PRO A CA 1
ATOM 1540 C C . PRO A 1 195 ? 21.212 9.350 -16.591 1.00 81.88 195 PRO A C 1
ATOM 1542 O O . PRO A 1 195 ? 21.514 10.296 -15.862 1.00 81.88 195 PRO A O 1
ATOM 1545 N N . GLY A 1 196 ? 21.014 8.117 -16.121 1.00 81.00 196 GLY A N 1
ATOM 1546 C CA . GLY A 1 196 ? 21.134 7.759 -14.703 1.00 81.00 196 GLY A CA 1
ATOM 1547 C C . GLY A 1 196 ? 19.921 8.113 -13.835 1.00 81.00 196 GLY A C 1
ATOM 1548 O O . GLY A 1 196 ? 19.975 7.906 -12.627 1.00 81.00 196 GLY A O 1
ATOM 1549 N N . ARG A 1 197 ? 18.829 8.627 -14.416 1.00 88.00 197 ARG A N 1
ATOM 1550 C CA . ARG A 1 197 ? 17.561 8.861 -13.707 1.00 88.00 197 ARG A CA 1
ATOM 1551 C C . ARG A 1 197 ? 16.552 7.787 -14.088 1.00 88.00 197 ARG A C 1
ATOM 1553 O O . ARG A 1 197 ? 15.963 7.847 -15.166 1.00 88.00 197 ARG A O 1
ATOM 1560 N N . ASP A 1 198 ? 16.386 6.801 -13.214 1.00 89.19 198 ASP A N 1
ATOM 1561 C CA . ASP A 1 198 ? 15.427 5.714 -13.418 1.00 89.19 198 ASP A CA 1
ATOM 1562 C C . ASP A 1 198 ? 13.992 6.230 -13.232 1.00 89.19 198 ASP A C 1
ATOM 1564 O O . ASP A 1 198 ? 13.659 6.824 -12.202 1.00 89.19 198 ASP A O 1
ATOM 1568 N N . LEU A 1 199 ? 13.149 6.000 -14.241 1.00 92.75 199 LEU A N 1
ATOM 1569 C CA . LEU A 1 199 ? 11.731 6.345 -14.233 1.00 92.75 199 LEU A CA 1
ATOM 1570 C C . LEU A 1 199 ? 10.891 5.068 -14.284 1.00 92.75 199 LEU A C 1
ATOM 1572 O O . LEU A 1 199 ? 11.118 4.210 -15.136 1.00 92.75 199 LEU A O 1
ATOM 1576 N N . TYR A 1 200 ? 9.905 4.951 -13.402 1.00 92.81 200 TYR A N 1
ATOM 1577 C CA . TYR A 1 200 ? 9.147 3.716 -13.199 1.00 92.81 200 TYR A CA 1
ATOM 1578 C C . TYR A 1 200 ? 7.744 3.844 -13.766 1.00 92.81 200 TYR A C 1
ATOM 1580 O O . TYR A 1 200 ? 7.008 4.769 -13.418 1.00 92.81 200 TYR A O 1
ATOM 1588 N N . PHE A 1 201 ? 7.357 2.907 -14.625 1.00 95.19 201 PHE A N 1
ATOM 1589 C CA . PHE A 1 201 ? 6.084 2.983 -15.320 1.00 95.19 201 PHE A CA 1
ATOM 1590 C C . PHE A 1 201 ? 5.384 1.639 -15.410 1.00 95.19 201 PHE A C 1
ATOM 1592 O O . PHE A 1 201 ? 5.992 0.583 -15.563 1.00 95.19 201 PHE A O 1
ATOM 1599 N N . HIS A 1 202 ? 4.065 1.718 -15.374 1.00 95.06 202 HIS A N 1
ATOM 1600 C CA . HIS A 1 202 ? 3.171 0.637 -15.717 1.00 95.06 20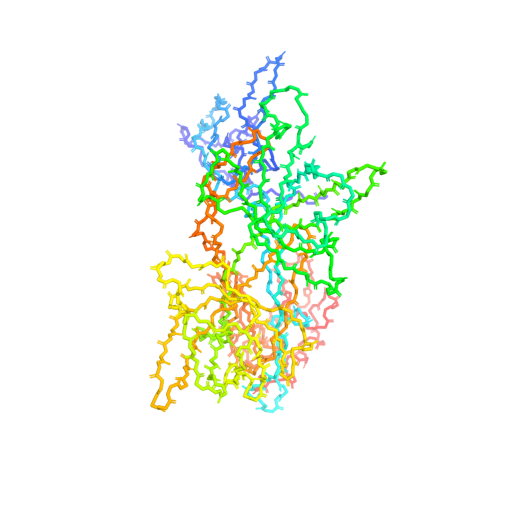2 HIS A CA 1
ATOM 1601 C C . HIS A 1 202 ? 2.696 0.792 -17.160 1.00 95.06 202 HIS A C 1
ATOM 1603 O O . HIS A 1 202 ? 2.215 1.866 -17.532 1.00 95.06 202 HIS A O 1
ATOM 1609 N N . VAL A 1 203 ? 2.766 -0.276 -17.951 1.00 95.88 203 VAL A N 1
ATOM 1610 C CA . VAL A 1 203 ? 2.194 -0.320 -19.297 1.00 95.88 203 VAL A CA 1
ATOM 1611 C C . VAL A 1 203 ? 0.686 -0.523 -19.188 1.00 95.88 203 VAL A C 1
ATOM 1613 O O . VAL A 1 203 ? 0.181 -1.602 -18.879 1.00 95.88 203 VAL A O 1
ATOM 1616 N N . GLN A 1 204 ? -0.052 0.547 -19.453 1.00 95.06 204 GLN A N 1
ATOM 1617 C CA . GLN A 1 204 ? -1.512 0.562 -19.451 1.00 95.06 204 GLN A CA 1
ATOM 1618 C C . GLN A 1 204 ? -2.085 -0.006 -20.754 1.00 95.06 204 GLN A C 1
ATOM 1620 O O . GLN A 1 204 ? -3.222 -0.488 -20.782 1.00 95.06 204 GLN A O 1
ATOM 1625 N N . ASN A 1 205 ? -1.314 0.079 -21.842 1.00 94.94 205 ASN A N 1
ATOM 1626 C CA . ASN A 1 205 ? -1.729 -0.331 -23.176 1.00 94.94 205 ASN A CA 1
ATOM 1627 C C . ASN A 1 205 ? -0.529 -0.560 -24.096 1.00 94.94 205 ASN A C 1
ATOM 1629 O O . ASN A 1 205 ? 0.439 0.191 -24.015 1.00 94.94 205 ASN A O 1
ATOM 1633 N N . ALA A 1 206 ? -0.660 -1.491 -25.039 1.00 95.06 206 ALA A N 1
ATOM 1634 C CA . ALA A 1 206 ? 0.263 -1.666 -26.156 1.00 95.06 206 ALA A CA 1
ATOM 1635 C C . ALA A 1 206 ? -0.540 -1.897 -27.444 1.00 95.06 206 ALA A C 1
ATOM 1637 O O . ALA A 1 206 ? -1.458 -2.718 -27.473 1.00 95.06 206 ALA A O 1
ATOM 1638 N N . ARG A 1 207 ? -0.250 -1.139 -28.507 1.00 94.25 207 ARG A N 1
ATOM 1639 C CA . ARG A 1 207 ? -1.015 -1.161 -29.764 1.00 94.25 207 ARG A CA 1
ATOM 1640 C C . ARG A 1 207 ? -0.105 -1.065 -30.976 1.00 94.25 207 ARG A C 1
ATOM 1642 O O . ARG A 1 207 ? 0.783 -0.222 -31.011 1.00 94.25 207 ARG A O 1
ATOM 1649 N N . TYR A 1 208 ? -0.396 -1.851 -32.003 1.00 93.31 208 TYR A N 1
ATOM 1650 C CA . TYR A 1 208 ? 0.279 -1.771 -33.294 1.00 93.31 208 TYR A CA 1
ATOM 1651 C C . TYR A 1 208 ? -0.554 -0.954 -34.286 1.00 93.31 208 TYR A C 1
ATOM 1653 O O . TYR A 1 208 ? -1.757 -1.189 -34.411 1.00 93.31 208 TYR A O 1
ATOM 1661 N N . ASN A 1 209 ? 0.057 -0.003 -35.000 1.00 88.81 209 ASN A N 1
ATOM 1662 C CA . ASN A 1 209 ? -0.649 0.816 -36.000 1.00 88.81 209 ASN A CA 1
ATOM 1663 C C . ASN A 1 209 ? -0.518 0.299 -37.447 1.00 88.81 209 ASN A C 1
ATOM 1665 O O . ASN A 1 209 ? -1.021 0.948 -38.361 1.00 88.81 209 ASN A O 1
ATOM 1669 N N . GLY A 1 210 ? 0.168 -0.827 -37.665 1.00 88.31 210 GLY A N 1
ATOM 1670 C CA . GLY A 1 210 ? 0.508 -1.345 -38.996 1.00 88.31 210 GLY A CA 1
ATOM 1671 C C . GLY A 1 210 ? 1.970 -1.129 -39.406 1.00 88.31 210 GLY A C 1
ATOM 1672 O O . GLY A 1 210 ? 2.427 -1.788 -40.334 1.00 88.31 210 GLY A O 1
ATOM 1673 N N . THR A 1 211 ? 2.706 -0.271 -38.693 1.00 89.69 211 THR A N 1
ATOM 1674 C CA . THR A 1 211 ? 4.136 -0.003 -38.924 1.00 89.69 211 THR A CA 1
ATOM 1675 C C . THR A 1 211 ? 4.930 -0.057 -37.616 1.00 89.69 211 THR A C 1
ATOM 1677 O O . THR A 1 211 ? 5.872 -0.847 -37.508 1.00 89.69 211 THR A O 1
ATOM 1680 N N . HIS A 1 212 ? 4.516 0.707 -36.602 1.00 91.88 212 HIS A N 1
ATOM 1681 C CA . HIS A 1 212 ? 5.164 0.819 -35.291 1.00 91.88 212 HIS A CA 1
ATOM 1682 C C . HIS A 1 212 ? 4.221 0.430 -34.147 1.00 91.88 212 HIS A C 1
ATOM 1684 O O . HIS A 1 212 ? 2.990 0.473 -34.264 1.00 91.88 212 HIS A O 1
ATOM 1690 N N . TRP A 1 213 ? 4.826 0.069 -33.017 1.00 95.25 213 TRP A N 1
ATOM 1691 C CA . TRP A 1 213 ? 4.131 -0.137 -31.751 1.00 95.25 213 TRP A CA 1
ATOM 1692 C C . TRP A 1 213 ? 4.051 1.164 -30.951 1.00 95.25 213 TRP A C 1
ATOM 1694 O O . TRP A 1 213 ? 5.011 1.928 -30.892 1.00 95.25 213 TRP A O 1
ATOM 1704 N N . TYR A 1 214 ? 2.918 1.374 -30.290 1.00 94.94 214 TYR A N 1
ATOM 1705 C CA . TYR A 1 214 ? 2.704 2.416 -29.295 1.00 94.94 214 TYR A CA 1
ATOM 1706 C C . TYR A 1 214 ? 2.434 1.778 -27.949 1.00 94.94 214 TYR A C 1
ATOM 1708 O O . TYR A 1 214 ? 1.653 0.829 -27.867 1.00 94.94 214 TYR A O 1
ATOM 1716 N N . ILE A 1 215 ? 2.996 2.362 -26.900 1.00 96.62 215 ILE A N 1
ATOM 1717 C CA . ILE A 1 215 ? 2.644 2.029 -25.524 1.00 96.62 215 ILE A CA 1
ATOM 1718 C C . ILE A 1 215 ? 2.086 3.254 -24.814 1.00 96.62 215 ILE A C 1
ATOM 1720 O O . ILE A 1 215 ? 2.558 4.376 -25.004 1.00 96.62 215 ILE A O 1
ATOM 1724 N N . GLU A 1 216 ? 1.060 3.031 -24.005 1.00 96.38 216 GLU A N 1
ATOM 1725 C CA . GLU A 1 216 ? 0.539 4.020 -23.065 1.00 96.38 216 GLU A CA 1
ATOM 1726 C C . GLU A 1 216 ? 0.997 3.605 -21.677 1.00 96.38 216 GLU A C 1
ATOM 1728 O O . GLU A 1 216 ? 0.816 2.454 -21.274 1.00 96.38 216 GLU A O 1
ATOM 1733 N N . ILE A 1 217 ? 1.629 4.533 -20.971 1.00 96.38 217 ILE A N 1
ATOM 1734 C CA . ILE A 1 217 ? 2.309 4.263 -19.713 1.00 96.38 217 ILE A CA 1
ATOM 1735 C C . ILE A 1 217 ? 1.846 5.245 -18.646 1.00 96.38 217 ILE A C 1
ATOM 1737 O O . ILE A 1 217 ? 1.656 6.423 -18.936 1.00 96.38 217 ILE A O 1
ATOM 1741 N N . GLY A 1 218 ? 1.683 4.772 -17.416 1.00 94.69 218 GLY A N 1
ATOM 1742 C CA . GLY A 1 218 ? 1.387 5.610 -16.252 1.00 94.69 218 GLY A CA 1
ATOM 1743 C C . GLY A 1 218 ? 2.445 5.431 -15.168 1.00 94.69 218 GLY A C 1
ATOM 1744 O O . GLY A 1 218 ? 2.998 4.339 -15.033 1.00 94.69 218 GLY A O 1
ATOM 1745 N N . GLU A 1 219 ? 2.761 6.495 -14.430 1.00 92.88 219 GLU A N 1
ATOM 1746 C CA . GLU A 1 219 ? 3.855 6.487 -13.445 1.00 92.88 219 GLU A CA 1
ATOM 1747 C C . GLU A 1 219 ? 3.572 5.508 -12.296 1.00 92.88 219 GLU A C 1
ATOM 1749 O O . GLU A 1 219 ? 2.614 5.662 -11.540 1.00 92.88 219 GLU A O 1
ATOM 1754 N N . ALA A 1 220 ? 4.416 4.488 -12.159 1.00 92.50 220 ALA A N 1
ATOM 1755 C CA . ALA A 1 220 ? 4.318 3.513 -11.082 1.00 92.50 220 ALA A CA 1
ATOM 1756 C C . ALA A 1 220 ? 5.070 4.016 -9.843 1.00 92.50 220 ALA A C 1
ATOM 1758 O O . ALA A 1 220 ? 6.188 4.526 -9.949 1.00 92.50 220 ALA A O 1
ATOM 1759 N N . LEU A 1 221 ? 4.483 3.832 -8.662 1.00 90.69 221 LEU A N 1
ATOM 1760 C CA . LEU A 1 221 ? 5.162 4.113 -7.400 1.00 90.69 221 LEU A CA 1
ATOM 1761 C C . LEU A 1 221 ? 5.818 2.843 -6.868 1.00 90.69 221 LEU A C 1
ATOM 1763 O O . LEU A 1 221 ? 5.193 1.792 -6.800 1.00 90.69 221 LEU A O 1
ATOM 1767 N N . LEU A 1 222 ? 7.074 2.964 -6.471 1.00 90.12 222 LEU A N 1
ATOM 1768 C CA . LEU A 1 222 ? 7.790 1.993 -5.669 1.00 90.12 222 LEU A CA 1
ATOM 1769 C C . LEU A 1 222 ? 7.668 2.412 -4.209 1.00 90.12 222 LEU A C 1
ATOM 1771 O O . LEU A 1 222 ? 8.135 3.490 -3.831 1.00 90.12 222 LEU A O 1
ATOM 1775 N N . ALA A 1 223 ? 7.071 1.563 -3.382 1.00 91.75 223 ALA A N 1
ATOM 1776 C CA . ALA A 1 223 ? 6.934 1.829 -1.957 1.00 91.75 223 ALA A CA 1
ATOM 1777 C C . ALA A 1 223 ? 7.350 0.617 -1.128 1.00 91.75 223 ALA A C 1
ATOM 1779 O O . ALA A 1 223 ? 6.760 -0.452 -1.237 1.00 91.75 223 ALA A O 1
ATOM 1780 N N . GLU A 1 224 ? 8.334 0.787 -0.249 1.00 92.56 224 GLU A N 1
ATOM 1781 C CA . GLU A 1 224 ? 8.610 -0.217 0.780 1.00 92.56 224 GLU A CA 1
ATOM 1782 C C . GLU A 1 224 ? 7.445 -0.260 1.761 1.00 92.56 224 GLU A C 1
ATOM 1784 O O . GLU A 1 224 ? 6.947 0.785 2.198 1.00 92.56 224 GLU A O 1
ATOM 1789 N N . LYS A 1 225 ? 7.020 -1.467 2.122 1.00 91.69 225 LYS A N 1
ATOM 1790 C CA . LYS A 1 225 ? 5.872 -1.693 2.995 1.00 91.69 225 LYS A CA 1
ATOM 1791 C C . LYS A 1 225 ? 6.300 -2.304 4.306 1.00 91.69 225 LYS A C 1
ATOM 1793 O O . LYS A 1 225 ? 6.807 -3.417 4.310 1.00 91.69 225 LYS A O 1
ATOM 1798 N N . TYR A 1 226 ? 5.954 -1.644 5.403 1.00 93.75 226 TYR A N 1
ATOM 1799 C CA . TYR A 1 226 ? 6.161 -2.111 6.767 1.00 93.75 226 TYR A CA 1
ATOM 1800 C C . TYR A 1 226 ? 4.816 -2.254 7.475 1.00 93.75 226 TYR A C 1
ATOM 1802 O O . TYR A 1 226 ? 4.041 -1.299 7.547 1.00 93.75 226 TYR A O 1
ATOM 1810 N N . VAL A 1 227 ? 4.539 -3.432 8.015 1.00 93.44 227 VAL A N 1
ATOM 1811 C CA . VAL A 1 227 ? 3.284 -3.766 8.688 1.00 93.44 227 VAL A CA 1
ATOM 1812 C C . VAL A 1 227 ? 3.593 -4.160 10.121 1.00 93.44 227 VAL A C 1
ATOM 1814 O O . VAL A 1 227 ? 4.367 -5.082 10.362 1.00 93.44 227 VAL A O 1
ATOM 1817 N N . TYR A 1 228 ? 2.977 -3.469 11.073 1.00 94.12 228 TYR A N 1
ATOM 1818 C CA . TYR A 1 228 ? 3.201 -3.649 12.497 1.00 94.12 228 TYR A CA 1
ATOM 1819 C C . TYR A 1 228 ? 1.930 -4.086 13.215 1.00 94.12 228 TYR A C 1
ATOM 1821 O O . TYR A 1 228 ? 0.843 -3.567 12.957 1.00 94.12 228 TYR A O 1
ATOM 1829 N N . VAL A 1 229 ? 2.100 -4.971 14.192 1.00 93.38 229 VAL A N 1
ATOM 1830 C CA . VAL A 1 229 ? 1.075 -5.355 15.165 1.00 93.38 229 VAL A CA 1
ATOM 1831 C C . VAL A 1 229 ? 1.626 -5.089 16.551 1.00 93.38 229 VAL A C 1
ATOM 1833 O O . VAL A 1 229 ? 2.641 -5.668 16.938 1.00 93.38 229 VAL A O 1
ATOM 1836 N N . ASN A 1 230 ? 0.978 -4.205 17.306 1.00 93.56 230 ASN A N 1
ATOM 1837 C CA . ASN A 1 230 ? 1.398 -3.831 18.660 1.00 93.56 230 ASN A CA 1
ATOM 1838 C C . ASN A 1 230 ? 2.881 -3.406 18.730 1.00 93.56 230 ASN A C 1
ATOM 1840 O O . ASN A 1 230 ? 3.569 -3.685 19.707 1.00 93.56 230 ASN A O 1
ATOM 1844 N N . GLY A 1 231 ? 3.381 -2.758 17.672 1.00 92.75 231 GLY A N 1
ATOM 1845 C CA . GLY A 1 231 ? 4.773 -2.307 17.555 1.00 92.75 231 GLY A CA 1
ATOM 1846 C C . GLY A 1 231 ? 5.756 -3.320 16.954 1.00 92.75 231 GLY A C 1
ATOM 1847 O O . GLY A 1 231 ? 6.861 -2.921 16.601 1.00 92.75 231 GLY A O 1
ATOM 1848 N N . ASN A 1 232 ? 5.366 -4.583 16.764 1.00 92.12 232 ASN A N 1
ATOM 1849 C CA . ASN A 1 232 ? 6.222 -5.607 16.155 1.00 92.12 232 ASN A CA 1
ATOM 1850 C C . ASN A 1 232 ? 6.028 -5.641 14.637 1.00 92.12 232 ASN A C 1
ATOM 1852 O O . ASN A 1 232 ? 4.885 -5.706 14.190 1.00 92.12 232 ASN A O 1
ATOM 1856 N N . LEU A 1 233 ? 7.113 -5.612 13.859 1.00 91.56 233 LEU A N 1
ATOM 1857 C CA . LEU A 1 233 ? 7.081 -5.769 12.400 1.00 91.56 233 LEU A CA 1
ATOM 1858 C C . LEU A 1 233 ? 6.729 -7.223 12.047 1.00 91.56 233 LEU A C 1
ATOM 1860 O O . LEU A 1 233 ? 7.344 -8.141 12.578 1.00 91.56 233 LEU A O 1
ATOM 1864 N N . ILE A 1 234 ? 5.746 -7.435 11.169 1.00 89.38 234 ILE A N 1
ATOM 1865 C CA . ILE A 1 234 ? 5.213 -8.777 10.867 1.00 89.38 234 ILE A CA 1
ATOM 1866 C C . ILE A 1 234 ? 5.369 -9.216 9.407 1.00 89.38 234 ILE A C 1
ATOM 1868 O O . ILE A 1 234 ? 5.019 -10.343 9.083 1.00 89.38 234 ILE A O 1
ATOM 1872 N N . ASN A 1 235 ? 5.860 -8.350 8.521 1.00 89.62 235 ASN A N 1
ATOM 1873 C CA . ASN A 1 235 ? 5.932 -8.618 7.079 1.00 89.62 235 ASN A CA 1
ATOM 1874 C C . ASN A 1 235 ? 7.355 -8.509 6.506 1.00 89.62 235 ASN A C 1
ATOM 1876 O O . ASN A 1 235 ? 7.528 -8.170 5.337 1.00 89.62 235 ASN A O 1
ATOM 1880 N N . GLU A 1 236 ? 8.361 -8.748 7.338 1.00 93.25 236 GLU A N 1
ATOM 1881 C CA . GLU A 1 236 ? 9.729 -9.002 6.888 1.00 93.25 236 GLU A CA 1
ATOM 1882 C C . GLU A 1 236 ? 9.848 -10.453 6.414 1.00 93.25 236 GLU A C 1
ATOM 1884 O O . GLU A 1 236 ? 9.087 -11.304 6.866 1.00 93.25 236 GLU A O 1
ATOM 1889 N N . TYR A 1 237 ? 10.766 -10.729 5.496 1.00 94.06 237 TYR A N 1
ATOM 1890 C CA . TYR A 1 237 ? 11.008 -12.068 4.974 1.00 94.06 237 TYR A CA 1
ATOM 1891 C C . TYR A 1 237 ? 12.446 -12.473 5.259 1.00 94.06 237 TYR A C 1
ATOM 1893 O O . TYR A 1 237 ? 13.368 -11.686 5.053 1.00 94.06 237 TYR A O 1
ATOM 1901 N N . GLU A 1 238 ? 12.647 -13.711 5.689 1.00 95.81 238 GLU A N 1
ATOM 1902 C CA . GLU A 1 238 ? 13.976 -14.287 5.852 1.00 95.81 238 GLU A CA 1
ATOM 1903 C C . GLU A 1 238 ? 14.106 -15.500 4.942 1.00 95.81 238 GLU A C 1
ATOM 1905 O O . GLU A 1 238 ? 13.283 -16.418 4.991 1.00 95.81 238 GLU A O 1
ATOM 1910 N N . LEU A 1 239 ? 15.120 -15.482 4.079 1.00 96.31 239 LEU A N 1
ATOM 1911 C CA . LEU A 1 239 ? 15.376 -16.534 3.106 1.00 96.31 239 LEU A CA 1
ATOM 1912 C C . LEU A 1 239 ? 16.825 -17.013 3.220 1.00 96.31 239 LEU A C 1
ATOM 1914 O O . LEU A 1 239 ? 17.746 -16.219 3.407 1.00 96.31 239 LEU A O 1
ATOM 1918 N N . THR A 1 240 ? 17.035 -18.315 3.044 1.00 96.50 240 THR A N 1
ATOM 1919 C CA . THR A 1 240 ? 18.365 -18.915 2.863 1.00 96.50 240 THR A CA 1
ATOM 1920 C C . THR A 1 240 ? 18.455 -19.541 1.479 1.00 96.50 240 THR A C 1
ATOM 1922 O O . THR A 1 240 ? 17.526 -20.223 1.047 1.00 96.50 240 THR A O 1
ATOM 1925 N N . SER A 1 241 ? 19.554 -19.316 0.765 1.00 95.94 241 SER A N 1
ATOM 1926 C CA . SER A 1 241 ? 19.767 -19.932 -0.540 1.00 95.94 241 SER A CA 1
ATOM 1927 C C . SER A 1 241 ? 19.858 -21.453 -0.407 1.00 95.94 241 SER A C 1
ATOM 1929 O O . SER A 1 241 ? 20.478 -21.976 0.519 1.00 95.94 241 SER A O 1
ATOM 1931 N N . ILE A 1 242 ? 19.234 -22.175 -1.336 1.00 94.69 242 ILE A N 1
ATOM 1932 C CA . ILE A 1 242 ? 19.226 -23.644 -1.324 1.00 94.69 242 ILE A CA 1
ATOM 1933 C C . ILE A 1 242 ? 20.628 -24.176 -1.617 1.00 94.69 242 ILE A C 1
ATOM 1935 O O . ILE A 1 242 ? 21.134 -25.027 -0.889 1.00 94.69 242 ILE A O 1
ATOM 1939 N N . ASP A 1 243 ? 21.284 -23.597 -2.618 1.00 94.19 243 ASP A N 1
ATOM 1940 C CA . ASP A 1 243 ? 22.651 -23.917 -3.020 1.00 94.19 243 ASP A CA 1
ATOM 1941 C C . ASP A 1 243 ? 23.594 -22.729 -2.759 1.00 94.19 243 ASP A C 1
ATOM 1943 O O . ASP A 1 243 ? 23.129 -21.605 -2.521 1.00 94.19 243 ASP A O 1
ATOM 1947 N N . PRO A 1 244 ? 24.924 -22.935 -2.804 1.00 95.25 244 PRO A N 1
ATOM 1948 C CA . PRO A 1 244 ? 25.881 -21.839 -2.769 1.00 95.25 244 PRO A CA 1
ATOM 1949 C C . PRO A 1 244 ? 25.652 -20.830 -3.901 1.00 95.25 244 PRO A C 1
ATOM 1951 O O . PRO A 1 244 ? 25.472 -21.210 -5.059 1.00 95.25 244 PRO A O 1
ATOM 1954 N N . VAL A 1 245 ? 25.691 -19.536 -3.580 1.00 92.50 245 VAL A N 1
ATOM 1955 C CA . VAL A 1 245 ? 25.366 -18.460 -4.530 1.00 92.50 245 VAL A CA 1
ATOM 1956 C C . VAL A 1 245 ? 26.629 -17.735 -4.970 1.00 92.50 245 VAL A C 1
ATOM 1958 O O . VAL A 1 245 ? 27.407 -17.243 -4.153 1.00 92.50 245 VAL A O 1
ATOM 1961 N N . ASN A 1 246 ? 26.807 -17.591 -6.283 1.00 90.69 246 ASN A N 1
ATOM 1962 C CA . ASN A 1 246 ? 27.741 -16.612 -6.820 1.00 90.69 246 ASN A CA 1
ATOM 1963 C C . ASN A 1 246 ? 27.070 -15.234 -6.809 1.00 90.69 246 ASN A C 1
ATOM 1965 O O . ASN A 1 246 ? 26.222 -14.959 -7.655 1.00 90.69 246 ASN A O 1
ATOM 1969 N N . LEU A 1 247 ? 27.470 -14.360 -5.884 1.00 88.94 247 LEU A N 1
ATOM 1970 C CA . LEU A 1 247 ? 26.881 -13.023 -5.753 1.00 88.94 247 LEU A CA 1
ATOM 1971 C C . LEU A 1 247 ? 27.022 -12.173 -7.027 1.00 88.94 247 LEU A C 1
ATOM 1973 O O . LEU A 1 247 ? 26.186 -11.308 -7.246 1.00 88.94 247 LEU A O 1
ATOM 1977 N N . ALA A 1 248 ? 28.010 -12.436 -7.892 1.00 87.94 248 ALA A N 1
ATOM 1978 C CA . ALA A 1 248 ? 28.171 -11.743 -9.177 1.00 87.94 248 ALA A CA 1
ATOM 1979 C C . ALA A 1 248 ? 27.237 -12.262 -10.288 1.00 87.94 248 ALA A C 1
ATOM 1981 O O . ALA A 1 248 ? 27.098 -11.630 -11.331 1.00 87.94 248 ALA A O 1
ATOM 1982 N N . ASN A 1 249 ? 26.624 -13.433 -10.098 1.00 87.25 249 ASN A N 1
ATOM 1983 C CA . ASN A 1 249 ? 25.639 -13.993 -11.020 1.00 87.25 249 ASN A CA 1
ATOM 1984 C C . ASN A 1 249 ? 24.561 -14.774 -10.247 1.00 87.25 249 ASN A C 1
ATOM 1986 O O . ASN A 1 249 ? 24.522 -16.006 -10.314 1.00 87.25 249 ASN A O 1
ATOM 1990 N N . PRO A 1 250 ? 23.714 -14.074 -9.476 1.00 88.25 250 PRO A N 1
ATOM 1991 C CA . PRO A 1 250 ? 22.773 -14.709 -8.561 1.00 88.25 250 PRO A CA 1
ATOM 1992 C C . PRO A 1 250 ? 21.462 -15.116 -9.257 1.00 88.25 250 PRO A C 1
ATOM 1994 O O . PRO A 1 250 ? 20.620 -15.772 -8.648 1.00 88.25 250 PRO A O 1
ATOM 1997 N N . LEU A 1 251 ? 21.238 -14.712 -10.511 1.00 89.19 251 LEU A N 1
ATOM 1998 C CA . LEU A 1 251 ? 19.973 -14.936 -11.214 1.00 89.19 251 LEU A CA 1
ATOM 1999 C C . LEU A 1 251 ? 19.700 -16.433 -11.422 1.00 89.19 251 LEU A C 1
ATOM 2001 O O . LEU A 1 251 ? 20.594 -17.205 -11.760 1.00 89.19 251 LEU A O 1
ATOM 2005 N N . GLY A 1 252 ? 18.448 -16.838 -11.223 1.00 88.06 252 GLY A N 1
ATOM 2006 C CA . GLY A 1 252 ? 18.003 -18.229 -11.296 1.00 88.06 252 GLY A CA 1
ATOM 2007 C C . GLY A 1 252 ? 18.293 -19.060 -10.044 1.00 88.06 252 GLY A C 1
ATOM 2008 O O . GLY A 1 252 ? 17.934 -20.234 -10.014 1.00 88.06 252 GLY A O 1
ATOM 2009 N N . THR A 1 253 ? 18.915 -18.484 -9.010 1.00 93.25 253 THR A N 1
ATOM 2010 C CA . THR A 1 253 ? 19.157 -19.194 -7.746 1.00 93.25 253 THR A CA 1
ATOM 2011 C C . THR A 1 253 ? 17.864 -19.428 -6.969 1.00 93.25 253 THR A C 1
ATOM 2013 O O . THR A 1 253 ? 16.955 -18.592 -6.973 1.00 93.25 253 THR A O 1
ATOM 2016 N N . GLY A 1 254 ? 17.803 -20.586 -6.308 1.00 95.06 254 GLY A N 1
ATOM 2017 C CA . GLY A 1 254 ? 16.706 -21.004 -5.445 1.00 95.06 254 GLY A CA 1
ATOM 2018 C C . GLY A 1 254 ? 16.921 -20.598 -3.989 1.00 95.06 254 GLY A C 1
ATOM 2019 O O . GLY A 1 254 ? 18.038 -20.682 -3.474 1.00 95.06 254 GLY A O 1
ATOM 2020 N N . TRP A 1 255 ? 15.847 -20.195 -3.319 1.00 95.94 255 TRP A N 1
ATOM 2021 C CA . TRP A 1 255 ? 15.850 -19.708 -1.943 1.00 95.94 255 TRP A CA 1
ATOM 2022 C C . TRP A 1 255 ? 14.676 -20.297 -1.166 1.00 95.94 255 TRP A C 1
ATOM 2024 O O . TRP A 1 255 ? 13.555 -20.337 -1.670 1.00 95.94 255 TRP A O 1
ATOM 2034 N N . ALA A 1 256 ? 14.929 -20.726 0.065 1.00 95.31 256 ALA A N 1
ATOM 2035 C CA . ALA A 1 256 ? 13.920 -21.228 0.984 1.00 95.31 256 ALA A CA 1
ATOM 2036 C C . ALA A 1 256 ? 13.584 -20.157 2.029 1.00 95.31 256 ALA A C 1
ATOM 2038 O O . ALA A 1 256 ? 14.469 -19.668 2.732 1.00 95.31 256 ALA A O 1
ATOM 2039 N N . GLU A 1 257 ? 12.305 -19.803 2.131 1.00 94.75 257 GLU A N 1
ATOM 2040 C CA . GLU A 1 257 ? 11.756 -18.914 3.154 1.00 94.75 257 GLU A CA 1
ATOM 2041 C C . GLU A 1 257 ? 11.745 -19.629 4.506 1.00 94.75 257 GLU A C 1
ATOM 2043 O O . GLU A 1 257 ? 11.216 -20.737 4.634 1.00 94.75 257 GLU A O 1
ATOM 2048 N N . SER A 1 258 ? 12.331 -18.997 5.519 1.00 93.06 258 SER A N 1
ATOM 2049 C CA . SER A 1 258 ? 12.241 -19.390 6.927 1.00 93.06 258 SER A CA 1
ATOM 2050 C C . SER A 1 258 ? 11.210 -18.551 7.688 1.00 93.06 258 SER A C 1
ATOM 2052 O O . SER A 1 258 ? 10.628 -19.039 8.658 1.00 93.06 258 SER A O 1
ATOM 2054 N N . TYR A 1 259 ? 10.936 -17.327 7.231 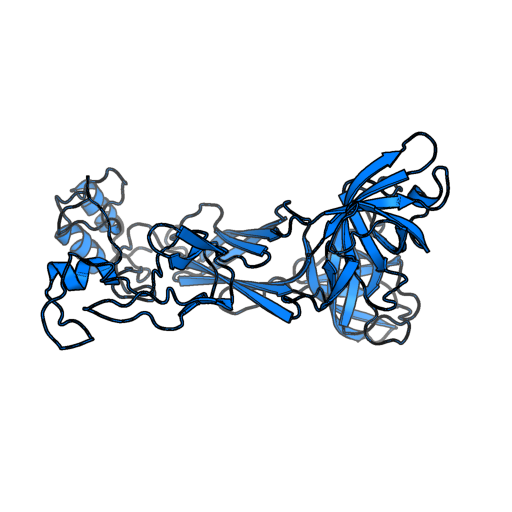1.00 89.75 259 TYR A N 1
ATOM 2055 C CA . TYR A 1 259 ? 9.937 -16.421 7.795 1.00 89.75 259 TYR A CA 1
ATOM 2056 C C . TYR A 1 259 ? 9.323 -15.536 6.692 1.00 89.75 259 TYR A C 1
ATOM 2058 O O . TYR A 1 259 ? 10.070 -15.101 5.815 1.00 89.75 259 TYR A O 1
ATOM 2066 N N . PRO A 1 260 ? 8.011 -15.225 6.736 1.00 84.75 260 PRO A N 1
ATOM 2067 C CA . PRO A 1 260 ? 7.025 -15.680 7.723 1.00 84.75 260 PRO A CA 1
ATOM 2068 C C . PRO A 1 260 ? 6.482 -17.099 7.486 1.00 84.75 260 PRO A C 1
ATOM 2070 O O . PRO A 1 260 ? 5.987 -17.717 8.428 1.00 84.75 260 PRO A O 1
ATOM 2073 N N . ASN A 1 261 ? 6.589 -17.649 6.274 1.00 85.00 261 ASN A N 1
ATOM 2074 C CA . ASN A 1 261 ? 6.068 -18.971 5.917 1.00 85.00 261 ASN A CA 1
ATOM 2075 C C . ASN A 1 261 ? 7.210 -19.946 5.625 1.00 85.00 261 ASN A C 1
ATOM 2077 O O . ASN A 1 261 ? 7.652 -20.098 4.483 1.00 85.00 261 ASN A O 1
ATOM 2081 N N . ALA A 1 262 ? 7.656 -20.647 6.666 1.00 88.50 262 ALA A N 1
ATOM 2082 C CA . ALA A 1 262 ? 8.701 -21.653 6.540 1.00 88.50 262 ALA A CA 1
ATOM 2083 C C . ALA A 1 262 ? 8.359 -22.705 5.464 1.00 88.50 262 ALA A C 1
ATOM 2085 O O . ALA A 1 262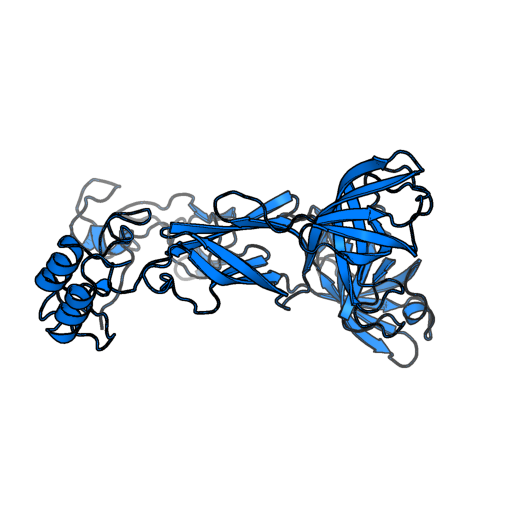 ? 7.301 -23.338 5.511 1.00 88.50 262 ALA A O 1
ATOM 2086 N N . GLY A 1 263 ? 9.273 -22.907 4.513 1.00 84.06 263 GLY A N 1
ATOM 2087 C CA . GLY A 1 263 ? 9.151 -23.906 3.446 1.00 84.06 263 GLY A CA 1
ATOM 2088 C C . GLY A 1 263 ? 8.566 -23.392 2.127 1.00 84.06 263 GLY A C 1
ATOM 2089 O O . GLY A 1 263 ? 8.421 -24.182 1.195 1.00 84.06 263 GLY A O 1
ATOM 2090 N N . ARG A 1 264 ? 8.245 -22.095 2.004 1.00 91.25 264 ARG A N 1
ATOM 2091 C CA . ARG A 1 264 ? 7.971 -21.480 0.695 1.00 91.25 264 ARG A CA 1
ATOM 2092 C C . ARG A 1 264 ? 9.290 -21.309 -0.060 1.00 91.25 264 ARG A C 1
ATOM 2094 O O . ARG A 1 264 ? 10.278 -20.846 0.498 1.00 91.25 264 ARG A O 1
ATOM 2101 N N . GLU A 1 265 ? 9.305 -21.687 -1.330 1.00 94.06 265 GLU A N 1
ATOM 2102 C CA . GLU A 1 265 ? 10.490 -21.563 -2.179 1.00 94.06 265 GLU A CA 1
ATOM 2103 C C . GLU A 1 265 ? 10.354 -20.405 -3.163 1.00 94.06 265 GLU A C 1
ATOM 2105 O O . GLU A 1 265 ? 9.252 -20.072 -3.613 1.00 94.06 265 GLU A O 1
ATOM 2110 N N . TRP A 1 266 ? 11.492 -19.829 -3.530 1.00 94.44 266 TRP A N 1
ATOM 2111 C CA . TRP A 1 266 ? 11.597 -18.658 -4.384 1.00 94.44 266 TRP A CA 1
ATOM 2112 C C . TRP A 1 266 ? 12.751 -18.801 -5.366 1.00 94.44 266 TRP A C 1
ATOM 2114 O O . TRP A 1 266 ? 13.816 -19.306 -5.023 1.00 94.44 266 TRP A O 1
ATOM 2124 N N . THR A 1 267 ? 12.560 -18.295 -6.576 1.00 94.12 267 THR A N 1
ATOM 2125 C CA . THR A 1 267 ? 13.610 -18.153 -7.584 1.00 94.12 267 THR A CA 1
ATOM 2126 C C . THR A 1 267 ? 13.906 -16.670 -7.785 1.00 94.12 267 THR A C 1
ATOM 2128 O O . THR A 1 267 ? 12.985 -15.896 -8.054 1.00 94.12 267 THR A O 1
ATOM 2131 N N . LEU A 1 268 ? 15.175 -16.263 -7.696 1.00 91.19 268 LEU A N 1
ATOM 2132 C CA . LEU A 1 268 ? 15.590 -14.900 -8.042 1.00 91.19 268 LEU A CA 1
ATOM 2133 C C . LEU A 1 268 ? 15.526 -14.709 -9.565 1.00 91.19 268 LEU A C 1
ATOM 2135 O O . LEU A 1 268 ? 16.249 -15.377 -10.302 1.00 91.19 268 LEU A O 1
ATOM 2139 N N . THR A 1 269 ? 14.671 -13.809 -10.048 1.00 84.75 269 THR A N 1
ATOM 2140 C CA . THR A 1 269 ? 14.391 -13.649 -11.489 1.00 84.75 269 THR A CA 1
ATOM 2141 C C . THR A 1 269 ? 15.043 -12.428 -12.119 1.00 84.75 269 THR A C 1
ATOM 2143 O O . THR A 1 269 ? 15.503 -12.507 -13.257 1.00 84.75 269 THR A O 1
ATOM 2146 N N . SER A 1 270 ? 15.148 -11.331 -11.378 1.00 77.19 270 SER A N 1
ATOM 2147 C CA . SER A 1 270 ? 15.856 -10.132 -11.820 1.00 77.19 270 SER A CA 1
ATOM 2148 C C . SER A 1 270 ? 16.392 -9.351 -10.632 1.00 77.19 270 SER A C 1
ATOM 2150 O O . SER A 1 270 ? 15.983 -9.520 -9.483 1.00 77.19 270 SER A O 1
ATOM 2152 N N . TRP A 1 271 ? 17.356 -8.496 -10.939 1.00 75.81 271 TRP A N 1
ATOM 2153 C CA . TRP A 1 271 ? 18.023 -7.606 -10.010 1.00 75.81 271 TRP A CA 1
ATOM 2154 C C . TRP A 1 271 ? 18.150 -6.261 -10.726 1.00 75.81 271 TRP A C 1
ATOM 2156 O O . TRP A 1 271 ? 18.914 -6.137 -11.682 1.00 75.81 271 TRP A O 1
ATOM 2166 N N . PHE A 1 272 ? 17.298 -5.298 -10.363 1.00 67.50 272 PHE A N 1
ATOM 2167 C CA . PHE A 1 272 ? 17.032 -4.125 -11.209 1.00 67.50 272 PHE A CA 1
ATOM 2168 C C . PHE A 1 272 ? 17.505 -2.796 -10.605 1.00 67.50 272 PHE A C 1
ATOM 2170 O O . PHE A 1 272 ? 17.500 -1.785 -11.311 1.00 67.50 272 PHE A O 1
ATOM 2177 N N . LEU A 1 273 ? 17.954 -2.779 -9.339 1.00 61.56 273 LEU A N 1
ATOM 2178 C CA . LEU A 1 273 ? 18.443 -1.568 -8.660 1.00 61.56 273 LEU A CA 1
ATOM 2179 C C . LEU A 1 273 ? 19.696 -1.840 -7.817 1.00 61.56 273 LEU A C 1
ATOM 2181 O O . LEU A 1 273 ? 19.624 -1.875 -6.591 1.00 61.56 273 LEU A O 1
ATOM 2185 N N . ASP A 1 274 ? 20.835 -1.989 -8.499 1.00 61.31 274 ASP A N 1
ATOM 2186 C CA . ASP A 1 274 ? 22.181 -1.905 -7.913 1.00 61.31 274 ASP A CA 1
ATOM 2187 C C . ASP A 1 274 ? 22.510 -0.431 -7.618 1.00 61.31 274 ASP A C 1
ATOM 2189 O O . ASP A 1 274 ? 22.991 0.306 -8.484 1.00 61.31 274 ASP A O 1
ATOM 2193 N N . LYS A 1 275 ? 22.175 0.046 -6.413 1.00 55.62 275 LYS A N 1
ATOM 2194 C CA . LYS A 1 275 ? 22.498 1.423 -5.992 1.00 55.62 275 LYS A CA 1
ATOM 2195 C C . LYS A 1 275 ? 23.965 1.592 -5.588 1.00 55.62 275 LYS A C 1
ATOM 2197 O O . LYS A 1 275 ? 24.440 2.726 -5.536 1.00 55.62 275 LYS A O 1
ATOM 2202 N N . ASN A 1 276 ? 24.668 0.495 -5.302 1.00 53.31 276 ASN A N 1
ATOM 2203 C CA . ASN A 1 276 ? 25.960 0.516 -4.618 1.00 53.31 276 ASN A CA 1
ATOM 2204 C C . ASN A 1 276 ? 27.138 0.008 -5.467 1.00 53.31 276 ASN A C 1
ATOM 2206 O O . ASN A 1 276 ? 28.252 -0.018 -4.952 1.00 53.31 276 ASN A O 1
ATOM 2210 N N . LEU A 1 277 ? 26.926 -0.322 -6.749 1.00 61.16 277 LEU A N 1
ATOM 2211 C CA . LEU A 1 277 ? 27.940 -0.689 -7.745 1.00 61.16 277 LEU A CA 1
ATOM 2212 C C . LEU A 1 277 ? 29.058 -1.579 -7.181 1.00 61.16 277 LEU A C 1
ATOM 2214 O O . LEU A 1 277 ? 30.178 -1.115 -6.935 1.00 61.16 277 LEU A O 1
ATOM 2218 N N . PRO A 1 278 ? 28.810 -2.894 -7.124 1.00 61.53 278 PRO A N 1
ATOM 2219 C CA . PRO A 1 278 ? 29.881 -3.800 -7.497 1.00 61.53 278 PRO A CA 1
ATOM 2220 C C . PRO A 1 278 ? 29.421 -4.916 -8.435 1.00 61.53 278 PRO A C 1
ATOM 2222 O O . PRO A 1 278 ? 30.115 -5.926 -8.509 1.00 61.53 278 PRO A O 1
ATOM 2225 N N . GLY A 1 279 ? 28.287 -4.802 -9.145 1.00 68.50 279 GLY A N 1
ATOM 2226 C CA . GLY A 1 279 ? 27.850 -5.890 -10.032 1.00 68.50 279 GLY A CA 1
ATOM 2227 C C . GLY A 1 279 ? 27.666 -7.220 -9.280 1.00 68.50 279 GLY A C 1
ATOM 2228 O O . GLY A 1 279 ? 27.790 -8.289 -9.874 1.00 68.50 279 GLY A O 1
ATOM 2229 N N . GLN A 1 280 ? 27.430 -7.139 -7.965 1.00 84.25 280 GLN A N 1
ATOM 2230 C CA . GLN A 1 280 ? 27.168 -8.248 -7.063 1.00 84.25 280 GLN A CA 1
ATOM 2231 C C . GLN A 1 280 ? 25.940 -7.948 -6.211 1.00 84.25 280 GLN A C 1
ATOM 2233 O O . GLN A 1 280 ? 25.756 -6.813 -5.779 1.00 84.25 280 GLN A O 1
ATOM 2238 N N . LEU A 1 281 ? 25.180 -8.997 -5.906 1.00 86.12 281 LEU A N 1
ATOM 2239 C CA . LEU A 1 281 ? 24.081 -8.961 -4.952 1.00 86.12 281 LEU A CA 1
ATOM 2240 C C . LEU A 1 281 ? 24.572 -8.486 -3.578 1.00 86.12 281 LEU A C 1
ATOM 2242 O O . LEU A 1 281 ? 25.484 -9.079 -2.994 1.00 86.12 281 LEU A O 1
ATOM 2246 N N . SER A 1 282 ? 23.958 -7.432 -3.059 1.00 87.19 282 SER A N 1
ATOM 2247 C CA . SER A 1 282 ? 24.401 -6.702 -1.877 1.00 87.19 282 SER A CA 1
ATOM 2248 C C . SER A 1 282 ? 23.231 -6.121 -1.076 1.00 87.19 282 SER A C 1
ATOM 2250 O O . SER A 1 282 ? 22.078 -6.091 -1.508 1.00 87.19 282 SER A O 1
ATOM 2252 N N . VAL A 1 283 ? 23.527 -5.650 0.138 1.00 88.81 283 VAL A N 1
ATOM 2253 C CA . VAL A 1 283 ? 22.552 -4.905 0.943 1.00 88.81 283 VAL A CA 1
ATOM 2254 C C . VAL A 1 283 ? 22.174 -3.615 0.213 1.00 88.81 283 VAL A C 1
ATOM 2256 O O . VAL A 1 283 ? 23.038 -2.901 -0.296 1.00 88.81 283 VAL A O 1
ATOM 2259 N N . SER A 1 284 ? 20.896 -3.251 0.269 1.00 85.44 284 SER A N 1
ATOM 2260 C CA . SER A 1 284 ? 20.258 -2.132 -0.444 1.00 85.44 284 SER A CA 1
ATOM 2261 C C . SER A 1 284 ? 19.783 -2.420 -1.864 1.00 85.44 284 SER A C 1
ATOM 2263 O O . SER A 1 284 ? 19.095 -1.582 -2.455 1.00 85.44 284 SER A O 1
ATOM 2265 N N . ASP A 1 285 ? 20.099 -3.596 -2.401 1.00 86.25 285 ASP A N 1
ATOM 2266 C CA . ASP A 1 285 ? 19.613 -3.987 -3.715 1.00 86.25 285 ASP A CA 1
ATOM 2267 C C . ASP A 1 285 ? 18.113 -4.253 -3.699 1.00 86.25 285 ASP A C 1
ATOM 2269 O O . ASP A 1 285 ? 17.546 -4.711 -2.699 1.00 86.25 285 ASP A O 1
ATOM 2273 N N . LYS A 1 286 ? 17.467 -3.995 -4.841 1.00 85.81 286 LYS A N 1
ATOM 2274 C CA . LYS A 1 286 ? 16.089 -4.433 -5.077 1.00 85.81 286 LYS A CA 1
ATOM 2275 C C . LYS A 1 286 ? 16.052 -5.558 -6.090 1.00 85.81 286 LYS A C 1
ATOM 2277 O O . LYS A 1 286 ? 16.667 -5.484 -7.160 1.00 85.81 286 LYS A O 1
ATOM 2282 N N . ILE A 1 287 ? 15.325 -6.592 -5.709 1.00 87.44 287 ILE A N 1
ATOM 2283 C CA . ILE A 1 287 ? 15.262 -7.867 -6.399 1.00 87.44 287 ILE A CA 1
ATOM 2284 C C . ILE A 1 287 ? 13.823 -8.223 -6.731 1.00 87.44 287 ILE A C 1
ATOM 2286 O O . ILE A 1 287 ? 12.900 -7.885 -5.988 1.00 87.44 287 ILE A O 1
ATOM 2290 N N . ASP A 1 288 ? 13.675 -8.963 -7.820 1.00 87.81 288 ASP A N 1
ATOM 2291 C CA . ASP A 1 288 ? 12.417 -9.564 -8.235 1.00 87.81 288 ASP A CA 1
ATOM 2292 C C . ASP A 1 288 ? 12.527 -11.063 -8.030 1.00 87.81 288 ASP A C 1
ATOM 2294 O O . ASP A 1 288 ? 13.388 -11.726 -8.627 1.00 87.81 288 ASP A O 1
ATOM 2298 N N . MET A 1 289 ? 11.640 -11.615 -7.216 1.00 90.00 289 MET A N 1
ATOM 2299 C CA . MET A 1 289 ? 11.575 -13.047 -6.978 1.00 90.00 289 MET A CA 1
ATOM 2300 C C . MET A 1 289 ? 10.250 -13.602 -7.470 1.00 90.00 289 MET A C 1
ATOM 2302 O O . MET A 1 289 ? 9.208 -12.949 -7.419 1.00 90.00 289 MET A O 1
ATOM 2306 N N . ARG A 1 290 ? 10.292 -14.847 -7.934 1.00 90.25 290 ARG A N 1
ATOM 2307 C CA . ARG A 1 290 ? 9.108 -15.597 -8.331 1.00 90.25 290 ARG A CA 1
ATOM 2308 C C . ARG A 1 290 ? 8.967 -16.821 -7.451 1.00 90.25 290 ARG A C 1
ATOM 2310 O O . ARG A 1 290 ? 9.934 -17.546 -7.237 1.00 90.25 290 ARG A O 1
ATOM 2317 N N . GLN A 1 291 ? 7.764 -17.056 -6.946 1.00 89.69 291 GLN A N 1
ATOM 2318 C CA . GLN A 1 291 ? 7.514 -18.200 -6.077 1.00 89.69 291 GLN A CA 1
ATOM 2319 C C . GLN A 1 291 ? 7.662 -19.533 -6.838 1.00 89.69 291 GLN A C 1
ATOM 2321 O O . GLN A 1 291 ? 7.134 -19.696 -7.944 1.00 89.69 291 GLN A O 1
ATOM 2326 N N . GLY A 1 292 ? 8.311 -20.501 -6.193 1.00 88.19 292 GLY A N 1
ATOM 2327 C CA . GLY A 1 292 ? 8.523 -21.872 -6.655 1.00 88.19 292 GLY A CA 1
ATOM 2328 C C . GLY A 1 292 ? 9.888 -22.106 -7.303 1.00 88.19 292 GLY A C 1
ATOM 2329 O O . GLY A 1 292 ? 10.530 -21.174 -7.793 1.00 88.19 292 GLY A O 1
ATOM 2330 N N . ILE A 1 293 ? 10.306 -23.375 -7.313 1.00 86.56 293 ILE A N 1
ATOM 2331 C CA . ILE A 1 293 ? 11.488 -23.884 -8.018 1.00 86.56 293 ILE A CA 1
ATOM 2332 C C . ILE A 1 293 ? 11.064 -25.175 -8.751 1.00 86.56 293 ILE A C 1
ATOM 2334 O O . ILE A 1 293 ? 10.897 -26.216 -8.117 1.00 86.56 293 ILE A O 1
ATOM 2338 N N . PRO A 1 294 ? 10.835 -25.148 -10.079 1.00 84.50 294 PRO A N 1
ATOM 2339 C CA . PRO A 1 294 ? 10.962 -24.006 -10.983 1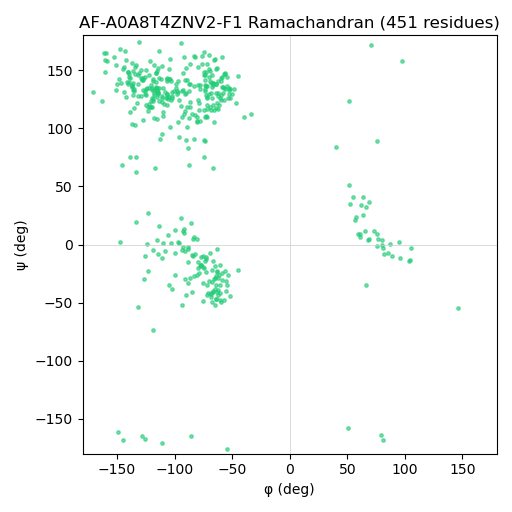.00 84.50 294 PRO A CA 1
ATOM 2340 C C . PRO A 1 294 ? 9.931 -22.898 -10.688 1.00 84.50 294 PRO A C 1
ATOM 2342 O O . PRO A 1 294 ? 8.886 -23.168 -10.095 1.00 84.50 294 PRO A O 1
ATOM 2345 N N . PRO A 1 295 ? 10.187 -21.653 -11.121 1.00 82.88 295 PRO A N 1
ATOM 2346 C CA . PRO A 1 295 ? 9.304 -20.528 -10.840 1.00 82.88 295 PRO A CA 1
ATOM 2347 C C . PRO A 1 295 ? 7.944 -20.693 -11.529 1.00 82.88 295 PRO A C 1
ATOM 2349 O O . PRO A 1 295 ? 7.850 -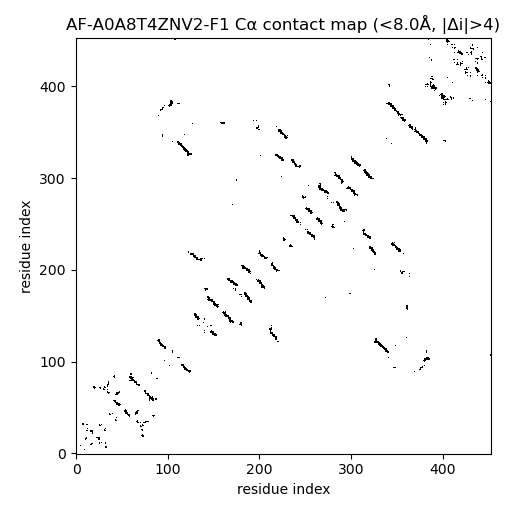20.675 -12.758 1.00 82.88 295 PRO A O 1
ATOM 2352 N N . THR A 1 296 ? 6.875 -20.815 -10.741 1.00 81.12 296 THR A N 1
ATOM 2353 C CA . THR A 1 296 ? 5.497 -20.988 -11.240 1.00 81.12 296 THR A CA 1
ATOM 2354 C C . THR A 1 296 ? 4.532 -19.917 -10.741 1.00 81.12 296 THR A C 1
ATOM 2356 O O . THR A 1 296 ? 3.521 -19.678 -11.397 1.00 81.12 296 THR A O 1
ATOM 2359 N N . GLY A 1 297 ? 4.830 -19.257 -9.619 1.00 76.94 297 GLY A N 1
ATOM 2360 C CA . GLY A 1 297 ? 3.947 -18.282 -8.971 1.00 76.94 297 GLY A CA 1
ATOM 2361 C C . GLY A 1 297 ? 4.055 -16.852 -9.506 1.00 76.94 297 GLY A C 1
ATOM 2362 O O . GLY A 1 297 ? 4.593 -16.620 -10.588 1.00 76.94 297 GLY A O 1
ATOM 2363 N N . ALA A 1 298 ? 3.512 -15.899 -8.746 1.00 76.50 298 ALA A N 1
ATOM 2364 C CA . ALA A 1 298 ? 3.548 -14.472 -9.065 1.00 76.50 298 ALA A CA 1
ATOM 2365 C C . ALA A 1 298 ? 4.929 -13.849 -8.790 1.00 76.50 298 ALA A C 1
ATOM 2367 O O . ALA A 1 298 ? 5.741 -14.420 -8.058 1.00 76.50 298 ALA A O 1
ATOM 2368 N N . TYR A 1 299 ? 5.165 -12.678 -9.386 1.00 82.56 299 TYR A N 1
ATOM 2369 C CA . TYR A 1 299 ? 6.310 -11.825 -9.078 1.00 82.56 299 TYR A CA 1
ATOM 2370 C C . TYR A 1 299 ? 6.071 -11.060 -7.778 1.00 82.56 299 TYR A C 1
ATOM 2372 O O . TYR A 1 299 ? 5.012 -10.454 -7.601 1.00 82.56 299 TYR A O 1
ATOM 2380 N N . GLU A 1 300 ? 7.079 -11.047 -6.915 1.00 88.56 300 GLU A N 1
ATOM 2381 C CA . GLU A 1 300 ? 7.140 -10.201 -5.728 1.00 88.56 300 GLU A CA 1
ATOM 2382 C C . GLU A 1 300 ? 8.477 -9.452 -5.708 1.00 88.56 300 GLU A C 1
ATOM 2384 O O . GLU A 1 300 ? 9.513 -9.974 -6.132 1.00 88.56 300 GLU A O 1
ATOM 2389 N N . TYR A 1 301 ? 8.433 -8.204 -5.249 1.00 90.00 301 TYR A N 1
ATOM 2390 C CA . TYR A 1 301 ? 9.569 -7.292 -5.270 1.00 90.00 301 TYR A CA 1
ATOM 2391 C C . TYR A 1 301 ? 10.049 -7.081 -3.842 1.00 90.00 301 TYR A C 1
ATOM 2393 O O . TYR A 1 301 ? 9.250 -6.834 -2.934 1.00 90.00 301 TYR A O 1
ATOM 2401 N N . PHE A 1 302 ? 11.359 -7.136 -3.641 1.00 92.25 302 PHE A N 1
ATOM 2402 C CA . PHE A 1 302 ? 11.952 -7.009 -2.319 1.00 92.25 302 PHE A CA 1
ATOM 2403 C C . PHE A 1 302 ? 13.145 -6.068 -2.328 1.00 92.25 302 PHE A C 1
ATOM 2405 O O . PHE A 1 302 ? 13.846 -5.922 -3.325 1.00 92.25 302 PHE A O 1
ATOM 2412 N N . HIS A 1 303 ? 13.388 -5.454 -1.180 1.00 91.44 303 HIS A N 1
ATOM 2413 C CA . HIS A 1 303 ? 14.600 -4.725 -0.854 1.00 91.44 303 HIS A CA 1
ATOM 2414 C C . HIS A 1 303 ? 15.421 -5.554 0.138 1.00 91.44 303 HIS A C 1
ATOM 2416 O O . HIS A 1 303 ? 14.909 -5.949 1.186 1.00 91.44 303 HIS A O 1
ATOM 2422 N N . ILE A 1 304 ? 16.692 -5.800 -0.181 1.00 91.94 304 ILE A N 1
ATOM 2423 C CA . ILE A 1 304 ? 17.628 -6.519 0.686 1.00 91.94 304 ILE A CA 1
ATOM 2424 C C . ILE A 1 304 ? 18.044 -5.628 1.857 1.00 91.94 304 ILE A C 1
ATOM 2426 O O . ILE A 1 304 ? 18.789 -4.660 1.693 1.00 91.94 304 ILE A O 1
ATOM 2430 N N . LYS A 1 305 ? 17.572 -5.980 3.053 1.00 92.81 305 LYS A N 1
ATOM 2431 C CA . LYS A 1 305 ? 17.884 -5.315 4.322 1.00 92.81 305 LYS A CA 1
ATOM 2432 C C . LYS A 1 305 ? 19.176 -5.827 4.933 1.00 92.81 305 LYS A C 1
ATOM 2434 O O . LYS A 1 305 ? 19.965 -5.029 5.430 1.00 92.81 305 LYS A O 1
ATOM 2439 N N . GLU A 1 306 ? 19.385 -7.135 4.868 1.00 94.75 306 GLU A N 1
ATOM 2440 C CA . GLU A 1 306 ? 20.573 -7.806 5.385 1.00 94.75 306 GLU A CA 1
ATOM 2441 C C . GLU A 1 306 ? 20.990 -8.914 4.421 1.00 94.75 306 GLU A C 1
ATOM 2443 O O . GLU A 1 306 ? 20.146 -9.522 3.759 1.00 94.75 306 GLU A O 1
ATOM 2448 N N . LEU A 1 307 ? 22.294 -9.165 4.345 1.00 94.00 307 LEU A N 1
ATOM 2449 C CA . LEU A 1 307 ? 22.879 -10.247 3.566 1.00 94.00 307 LEU A CA 1
ATOM 2450 C C . LEU A 1 307 ? 24.061 -10.821 4.343 1.00 94.00 307 LEU A C 1
ATOM 2452 O O . LEU A 1 307 ? 24.972 -10.090 4.731 1.00 94.00 307 LEU A O 1
ATOM 2456 N N . GLU A 1 308 ? 24.053 -12.132 4.540 1.00 95.44 308 GLU A N 1
ATOM 2457 C CA . GLU A 1 308 ? 25.075 -12.876 5.267 1.00 95.44 308 GLU A CA 1
ATOM 2458 C C . GLU A 1 308 ? 25.498 -14.102 4.453 1.00 95.44 308 GLU A C 1
ATOM 2460 O O . GLU A 1 308 ? 24.664 -14.903 4.034 1.00 95.44 308 GLU A O 1
ATOM 2465 N N . VAL A 1 309 ? 26.802 -14.272 4.228 1.00 94.56 309 VAL A N 1
ATOM 2466 C CA . VAL A 1 309 ? 27.342 -15.474 3.579 1.00 94.56 309 VAL A CA 1
ATOM 2467 C C . VAL A 1 309 ? 27.651 -16.514 4.651 1.00 94.56 309 VAL A C 1
ATOM 2469 O O . VAL A 1 309 ? 28.490 -16.291 5.524 1.00 94.56 309 VAL A O 1
ATOM 2472 N N . LEU A 1 310 ? 26.982 -17.659 4.571 1.00 95.00 310 LEU A N 1
ATOM 2473 C CA . LEU A 1 310 ? 27.093 -18.754 5.524 1.00 95.00 310 LEU A CA 1
ATOM 2474 C C . LEU A 1 310 ? 28.295 -19.657 5.219 1.00 95.00 310 LEU A C 1
ATOM 2476 O O . LEU A 1 310 ? 28.833 -19.711 4.106 1.00 95.00 310 LEU A O 1
ATOM 2480 N N . VAL A 1 311 ? 28.692 -20.437 6.225 1.00 89.31 311 VAL A N 1
ATOM 2481 C CA . VAL A 1 311 ? 29.710 -21.482 6.069 1.00 89.31 311 VAL A CA 1
ATOM 2482 C C . VAL A 1 311 ? 29.215 -22.510 5.048 1.00 89.31 311 VAL A C 1
ATOM 2484 O O . VAL A 1 311 ? 28.180 -23.135 5.246 1.00 89.31 311 VAL A O 1
ATOM 2487 N N . GLY A 1 312 ? 29.961 -22.684 3.955 1.00 87.44 312 GLY A N 1
ATOM 2488 C CA . GLY A 1 312 ? 29.561 -23.534 2.825 1.00 87.44 312 GLY A CA 1
ATOM 2489 C C . GLY A 1 312 ? 29.101 -22.763 1.583 1.00 87.44 312 GLY A C 1
ATOM 2490 O O . GLY A 1 312 ? 28.854 -23.386 0.557 1.00 87.44 312 GLY A O 1
ATOM 2491 N N . GLY A 1 313 ? 29.047 -21.426 1.636 1.00 91.19 313 GLY A N 1
ATOM 2492 C CA . GLY A 1 313 ? 28.790 -20.564 0.474 1.00 91.19 313 GLY A CA 1
ATOM 2493 C C . GLY A 1 313 ? 27.312 -20.306 0.173 1.00 91.19 313 GLY A C 1
ATOM 2494 O O . GLY A 1 313 ? 27.010 -19.589 -0.780 1.00 91.19 313 GLY A O 1
ATOM 2495 N N . GLN A 1 314 ? 26.399 -20.860 0.976 1.00 95.88 314 GLN A N 1
ATOM 2496 C CA . GLN A 1 314 ? 25.002 -20.423 1.008 1.00 95.88 314 GLN A CA 1
ATOM 2497 C C . GLN A 1 314 ? 24.903 -18.985 1.524 1.00 95.88 314 GLN A C 1
ATOM 2499 O O . GLN A 1 314 ? 25.810 -18.483 2.188 1.00 95.88 314 GLN A O 1
ATOM 2504 N N . VAL A 1 315 ? 23.793 -18.320 1.230 1.00 96.06 315 VAL A N 1
ATOM 2505 C CA . VAL A 1 315 ? 23.560 -16.925 1.598 1.00 96.06 315 VAL A CA 1
ATOM 2506 C C . VAL A 1 315 ? 22.230 -16.821 2.327 1.00 96.06 315 VAL A C 1
ATOM 2508 O O . VAL A 1 315 ? 21.228 -17.365 1.871 1.00 96.06 315 VAL A O 1
ATOM 2511 N N . ARG A 1 316 ? 22.214 -16.114 3.452 1.00 96.44 316 ARG A N 1
ATOM 2512 C CA . ARG A 1 316 ? 21.006 -15.700 4.164 1.00 96.44 316 ARG A CA 1
ATOM 2513 C C . ARG A 1 316 ? 20.717 -14.244 3.820 1.00 96.44 316 ARG A C 1
ATOM 2515 O O . ARG A 1 316 ? 21.620 -13.411 3.868 1.00 96.44 316 ARG A O 1
ATOM 2522 N N . ILE A 1 317 ? 19.473 -13.939 3.471 1.00 95.69 317 ILE A N 1
ATOM 2523 C CA . ILE A 1 317 ? 19.007 -12.579 3.193 1.00 95.69 317 ILE A CA 1
ATOM 2524 C C . ILE A 1 317 ? 17.768 -12.257 4.021 1.00 95.69 317 ILE A C 1
ATOM 2526 O O . ILE A 1 317 ? 16.882 -13.096 4.192 1.00 95.69 317 ILE A O 1
ATOM 2530 N N . VAL A 1 318 ? 17.710 -11.016 4.496 1.00 96.25 318 VAL A N 1
ATOM 2531 C CA . VAL A 1 318 ? 16.514 -10.424 5.098 1.00 96.25 318 VAL A CA 1
ATOM 2532 C C . VAL A 1 318 ? 15.947 -9.417 4.110 1.00 96.25 318 VAL A C 1
ATOM 2534 O O . VAL A 1 318 ? 16.671 -8.569 3.581 1.00 96.25 318 VAL A O 1
ATOM 2537 N N . LEU A 1 319 ? 14.655 -9.529 3.837 1.00 95.06 319 LEU A N 1
ATOM 2538 C CA . LEU A 1 319 ? 13.971 -8.857 2.745 1.00 95.06 319 LEU A CA 1
ATOM 2539 C C . LEU A 1 319 ? 12.787 -8.037 3.262 1.00 95.06 319 LEU A C 1
ATOM 2541 O O . LEU A 1 319 ? 11.944 -8.528 4.012 1.00 95.06 319 LEU A O 1
ATOM 2545 N N . GLN A 1 320 ? 12.683 -6.798 2.786 1.00 94.31 320 GLN A N 1
ATOM 2546 C CA . GLN A 1 320 ? 11.500 -5.961 2.963 1.00 94.31 320 GLN A CA 1
ATOM 2547 C C . GLN A 1 320 ? 10.676 -5.945 1.670 1.00 94.31 320 GLN A C 1
ATOM 2549 O O . GLN A 1 320 ? 11.231 -5.596 0.626 1.00 94.31 320 GLN A O 1
ATOM 2554 N N . PRO A 1 321 ? 9.364 -6.239 1.705 1.00 93.06 321 PRO A N 1
ATOM 2555 C CA . PRO A 1 321 ? 8.506 -6.105 0.535 1.00 93.06 321 PRO A CA 1
ATOM 2556 C C . PRO A 1 321 ? 8.491 -4.679 -0.019 1.00 93.06 321 PRO A C 1
ATOM 2558 O O . PRO A 1 321 ? 8.352 -3.700 0.726 1.00 93.06 321 PRO A O 1
ATOM 2561 N N . VAL A 1 322 ? 8.585 -4.583 -1.339 1.00 92.00 322 VAL A N 1
ATOM 2562 C CA . VAL A 1 322 ? 8.420 -3.360 -2.120 1.00 92.00 322 VAL A CA 1
ATOM 2563 C C . VAL A 1 322 ? 7.190 -3.545 -2.993 1.00 92.00 322 VAL A C 1
ATOM 2565 O O . VAL A 1 322 ? 7.081 -4.509 -3.736 1.00 92.00 322 VAL A O 1
ATOM 2568 N N . ASP A 1 323 ? 6.251 -2.617 -2.926 1.00 91.00 323 ASP A N 1
ATOM 2569 C CA . ASP A 1 323 ? 5.089 -2.638 -3.800 1.00 91.00 323 ASP A CA 1
ATOM 2570 C C . ASP A 1 323 ? 5.365 -1.808 -5.048 1.00 91.00 323 ASP A C 1
ATOM 2572 O O . ASP A 1 323 ? 5.851 -0.677 -4.964 1.00 91.00 323 ASP A O 1
ATOM 2576 N N . VAL A 1 324 ? 5.039 -2.383 -6.207 1.00 89.44 324 VAL A N 1
ATOM 2577 C CA . VAL A 1 324 ? 4.987 -1.682 -7.493 1.00 89.44 324 VAL A CA 1
ATOM 2578 C C . VAL A 1 324 ? 3.540 -1.274 -7.745 1.00 89.44 324 VAL A C 1
ATOM 2580 O O . VAL A 1 324 ? 2.725 -2.036 -8.269 1.00 89.44 324 VAL A O 1
ATOM 2583 N N . GLU A 1 325 ? 3.199 -0.062 -7.334 1.00 91.50 325 GLU A N 1
ATOM 2584 C CA . GLU A 1 325 ? 1.831 0.435 -7.322 1.00 91.50 325 GLU A CA 1
ATOM 2585 C C . GLU A 1 325 ? 1.457 1.068 -8.659 1.00 91.50 325 GLU A C 1
ATOM 2587 O O . GLU A 1 325 ? 1.896 2.164 -9.031 1.00 91.50 325 GLU A O 1
ATOM 2592 N N . LYS A 1 326 ? 0.590 0.363 -9.379 1.00 91.75 326 LYS A N 1
ATOM 2593 C CA . LYS A 1 326 ? 0.054 0.788 -10.669 1.00 91.75 326 LYS A CA 1
ATOM 2594 C C . LYS A 1 326 ? -0.932 1.953 -10.477 1.00 91.75 326 LYS A C 1
ATOM 2596 O O . LYS A 1 326 ? -1.790 1.870 -9.596 1.00 91.75 326 LYS A O 1
ATOM 2601 N N . PRO A 1 327 ? -0.875 3.003 -11.316 1.00 90.81 327 PRO A N 1
ATOM 2602 C CA . PRO A 1 327 ? -1.851 4.093 -11.324 1.00 90.81 327 PRO A CA 1
ATOM 2603 C C . PRO A 1 327 ? -3.299 3.612 -11.297 1.00 90.81 327 PRO A C 1
ATOM 2605 O O . PRO A 1 327 ? -3.728 2.884 -12.193 1.00 90.81 327 PRO A O 1
ATOM 2608 N N . GLY A 1 328 ? -4.063 4.034 -10.290 1.00 87.38 328 GLY A N 1
ATOM 2609 C CA . GLY A 1 328 ? -5.501 3.779 -10.206 1.00 87.38 328 GLY A CA 1
ATOM 2610 C C . GLY A 1 328 ? -5.910 2.319 -9.973 1.00 87.38 328 GLY A C 1
ATOM 2611 O O . GLY A 1 328 ? -7.107 2.033 -9.978 1.00 87.38 328 GLY A O 1
ATOM 2612 N N . ILE A 1 329 ? -4.966 1.396 -9.758 1.00 89.44 329 ILE A N 1
ATOM 2613 C CA . ILE A 1 329 ? -5.258 -0.017 -9.486 1.00 89.44 329 ILE A CA 1
ATOM 2614 C C . ILE A 1 329 ? -4.909 -0.307 -8.022 1.00 89.44 329 ILE A C 1
ATOM 2616 O O . ILE A 1 329 ? -3.733 -0.243 -7.661 1.00 89.44 329 ILE A O 1
ATOM 2620 N N . PRO A 1 330 ? -5.897 -0.623 -7.166 1.00 91.31 330 PRO A N 1
ATOM 2621 C CA . PRO A 1 330 ? -5.627 -0.897 -5.766 1.00 91.31 330 PRO A CA 1
ATOM 2622 C C . PRO A 1 330 ? -4.934 -2.253 -5.586 1.00 91.31 330 PRO A C 1
ATOM 2624 O O . PRO A 1 330 ? -5.360 -3.256 -6.162 1.00 91.31 330 PRO A O 1
ATOM 2627 N N . ILE A 1 331 ? -3.919 -2.290 -4.729 1.00 90.69 331 ILE A N 1
ATOM 2628 C CA . ILE A 1 331 ? -3.352 -3.520 -4.172 1.00 90.69 331 ILE A CA 1
ATOM 2629 C C . ILE A 1 331 ? -4.099 -3.800 -2.871 1.00 90.69 331 ILE A C 1
ATOM 2631 O O . ILE A 1 331 ? -4.252 -2.899 -2.049 1.00 90.69 331 ILE A O 1
ATOM 2635 N N . ILE A 1 332 ? -4.605 -5.023 -2.704 1.00 91.38 332 ILE A N 1
ATOM 2636 C CA . ILE A 1 332 ? -5.280 -5.455 -1.477 1.00 91.38 332 ILE A CA 1
ATOM 2637 C C . ILE A 1 332 ? -4.552 -6.673 -0.935 1.00 91.38 332 ILE A C 1
ATOM 2639 O O . ILE A 1 332 ? -4.500 -7.715 -1.586 1.00 91.38 332 ILE A O 1
ATOM 2643 N N . GLU A 1 333 ? -4.054 -6.548 0.284 1.00 91.00 333 GLU A N 1
ATOM 2644 C CA . GLU A 1 333 ? -3.369 -7.612 1.001 1.00 91.00 333 GLU A CA 1
ATOM 2645 C C . GLU A 1 333 ? -4.162 -8.034 2.224 1.00 91.00 333 GLU A C 1
ATOM 2647 O O . GLU A 1 333 ? -4.915 -7.249 2.803 1.00 91.00 333 GLU A O 1
ATOM 2652 N N . GLN A 1 334 ? -3.991 -9.295 2.610 1.00 91.56 334 GLN A N 1
ATOM 2653 C CA . GLN A 1 334 ? -4.667 -9.885 3.754 1.00 91.56 334 GLN A CA 1
ATOM 2654 C C . GLN A 1 334 ? -3.634 -10.482 4.698 1.00 91.56 334 GLN A C 1
ATOM 2656 O O . GLN A 1 334 ? -2.771 -11.248 4.280 1.00 91.56 334 GLN A O 1
ATOM 2661 N N . PHE A 1 335 ? -3.770 -10.166 5.979 1.00 89.12 335 PHE A N 1
ATOM 2662 C CA . PHE A 1 335 ? -2.920 -10.672 7.043 1.00 89.12 335 PHE A CA 1
ATOM 2663 C C . PHE A 1 335 ? -3.792 -11.425 8.040 1.00 89.12 335 PHE A C 1
ATOM 2665 O O . PHE A 1 335 ? -4.701 -10.846 8.637 1.00 89.12 335 PHE A O 1
ATOM 2672 N N . GLN A 1 336 ? -3.533 -12.720 8.214 1.00 91.06 336 GLN A N 1
ATOM 2673 C CA . GLN A 1 336 ? -4.164 -13.516 9.264 1.00 91.06 336 GLN A CA 1
ATOM 2674 C C . GLN A 1 336 ? -3.292 -13.482 10.512 1.00 91.06 336 GLN A C 1
ATOM 2676 O O . GLN A 1 336 ? -2.160 -13.956 10.499 1.00 91.06 336 GLN A O 1
ATOM 2681 N N . ILE A 1 337 ? -3.807 -12.886 11.585 1.00 90.69 337 ILE A N 1
ATOM 2682 C CA . ILE A 1 337 ? -3.031 -12.591 12.792 1.00 90.69 337 ILE A CA 1
ATOM 2683 C C . ILE A 1 337 ? -3.864 -12.965 14.011 1.00 90.69 337 ILE A C 1
ATOM 2685 O O . ILE A 1 337 ? -5.060 -12.692 14.063 1.00 90.69 337 ILE A O 1
ATOM 2689 N N . THR A 1 338 ? -3.235 -13.570 15.016 1.00 93.12 338 THR A N 1
ATOM 2690 C CA . THR A 1 338 ? -3.880 -13.778 16.317 1.00 93.12 338 THR A CA 1
ATOM 2691 C C . THR A 1 338 ? -3.672 -12.544 17.183 1.00 93.12 338 THR A C 1
ATOM 2693 O O . THR A 1 338 ? -2.537 -12.194 17.498 1.00 93.12 338 THR A O 1
ATOM 2696 N N . LEU A 1 339 ? -4.763 -11.889 17.570 1.00 94.31 339 LEU A N 1
ATOM 2697 C CA . LEU A 1 339 ? -4.744 -10.708 18.430 1.00 94.31 339 LEU A CA 1
ATOM 2698 C C . LEU A 1 339 ? -5.157 -11.092 19.850 1.00 94.31 339 LEU A C 1
ATOM 2700 O O . LEU A 1 339 ? -6.051 -11.917 20.039 1.00 94.31 339 LEU A O 1
ATOM 2704 N N . SER A 1 340 ? -4.497 -10.514 20.853 1.00 95.00 340 SER A N 1
ATOM 2705 C CA . SER A 1 340 ? -4.803 -10.753 22.267 1.00 95.00 340 SER A CA 1
ATOM 2706 C C . SER A 1 340 ? -5.973 -9.898 22.739 1.00 95.00 340 SER A C 1
ATOM 2708 O O . SER A 1 340 ? -6.281 -8.878 22.133 1.00 95.00 340 SER A O 1
ATOM 2710 N N . LYS A 1 341 ? -6.586 -10.279 23.861 1.00 94.06 341 LYS A N 1
ATOM 2711 C CA . LYS A 1 341 ? -7.612 -9.514 24.574 1.00 94.06 341 LYS A CA 1
ATOM 2712 C C . LYS A 1 341 ? -7.207 -8.040 24.684 1.00 94.06 341 LYS A C 1
ATOM 2714 O O . LYS A 1 341 ? -6.032 -7.751 24.910 1.00 94.06 341 LYS A O 1
ATOM 2719 N N . CYS A 1 342 ? -8.196 -7.148 24.618 1.00 92.50 342 CYS A N 1
ATOM 2720 C CA . CYS A 1 342 ? -8.061 -5.693 24.684 1.00 92.50 342 CYS A CA 1
ATOM 2721 C C . CYS A 1 342 ? -7.602 -5.015 23.392 1.00 92.50 342 CYS A C 1
ATOM 2723 O O . CYS A 1 342 ? -7.733 -5.540 22.287 1.00 92.50 342 CYS A O 1
ATOM 2725 N N . LYS A 1 343 ? -7.170 -3.762 23.543 1.00 92.25 343 LYS A N 1
ATOM 2726 C CA . LYS A 1 343 ? -6.660 -2.904 22.491 1.00 92.25 343 LYS A CA 1
ATOM 2727 C C . LYS A 1 343 ? -5.437 -3.542 21.842 1.00 92.25 343 LYS A C 1
ATOM 2729 O O . LYS A 1 343 ? -4.431 -3.788 22.502 1.00 92.25 343 LYS A O 1
ATOM 2734 N N . ASN A 1 344 ? -5.524 -3.698 20.534 1.00 92.81 344 ASN A N 1
ATOM 2735 C CA . ASN A 1 344 ? -4.406 -3.959 19.653 1.00 92.81 344 ASN A CA 1
ATOM 2736 C C . ASN A 1 344 ? -4.287 -2.803 18.662 1.00 92.81 344 ASN A C 1
ATOM 2738 O O . ASN A 1 344 ? -5.257 -2.099 18.361 1.00 92.81 344 ASN A O 1
ATOM 2742 N N . GLU A 1 345 ? -3.080 -2.605 18.160 1.00 92.31 345 GLU A N 1
ATOM 2743 C CA . GLU A 1 345 ? -2.766 -1.598 17.162 1.00 92.31 345 GLU A CA 1
ATOM 2744 C C . GLU A 1 345 ? -2.215 -2.283 15.920 1.00 92.31 345 GLU A C 1
ATOM 2746 O O . GLU A 1 345 ? -1.165 -2.924 15.974 1.00 92.31 345 GLU A O 1
ATOM 2751 N N . PHE A 1 346 ? -2.915 -2.124 14.802 1.00 92.50 346 PHE A N 1
ATOM 2752 C CA . PHE A 1 346 ? -2.406 -2.500 13.496 1.00 92.50 346 PHE A CA 1
ATOM 2753 C C . PHE A 1 346 ? -1.956 -1.249 12.759 1.00 92.50 346 PHE A C 1
ATOM 2755 O O . PHE A 1 346 ? -2.717 -0.292 12.636 1.00 92.50 346 PHE A O 1
ATOM 2762 N N . LYS A 1 347 ? -0.718 -1.230 12.284 1.00 94.31 347 LYS A N 1
ATOM 2763 C CA . LYS A 1 347 ? -0.123 -0.040 11.679 1.00 94.31 347 LYS A CA 1
ATOM 2764 C C . LYS A 1 347 ? 0.605 -0.403 10.411 1.00 94.31 347 LYS A C 1
ATOM 2766 O O . LYS A 1 347 ? 1.425 -1.312 10.404 1.00 94.31 347 LYS A O 1
ATOM 2771 N N . VAL A 1 348 ? 0.348 0.352 9.357 1.00 94.25 348 VAL A N 1
ATOM 2772 C CA . VAL A 1 348 ? 1.042 0.217 8.082 1.00 94.25 348 VAL A CA 1
ATOM 2773 C C . VAL A 1 348 ? 1.818 1.492 7.825 1.00 94.25 348 VAL A C 1
ATOM 2775 O O . VAL A 1 348 ? 1.292 2.596 7.967 1.00 94.25 348 VAL A O 1
ATOM 2778 N N . ARG A 1 349 ? 3.084 1.332 7.450 1.00 93.62 349 ARG A N 1
ATOM 2779 C CA . ARG A 1 349 ? 3.965 2.413 7.023 1.00 93.62 349 ARG A CA 1
ATOM 2780 C C . ARG A 1 349 ? 4.459 2.108 5.618 1.00 93.62 349 ARG A C 1
ATOM 2782 O O . ARG A 1 349 ? 4.859 0.984 5.318 1.00 93.62 349 ARG A O 1
ATOM 2789 N N . LYS A 1 350 ? 4.422 3.115 4.759 1.00 92.12 350 LYS A N 1
ATOM 2790 C CA . LYS A 1 350 ? 4.828 3.038 3.359 1.00 92.12 350 LYS A CA 1
ATOM 2791 C C . LYS A 1 350 ? 5.879 4.095 3.098 1.00 92.12 350 LYS A C 1
ATOM 2793 O O . LYS A 1 350 ? 5.659 5.258 3.424 1.00 92.12 350 LYS A O 1
ATOM 2798 N N . HIS A 1 351 ? 6.997 3.688 2.520 1.00 91.44 351 HIS A N 1
ATOM 2799 C CA . HIS A 1 351 ? 8.133 4.560 2.264 1.00 91.44 351 HIS A CA 1
ATOM 2800 C C . HIS A 1 351 ? 8.388 4.636 0.763 1.00 91.44 351 HIS A C 1
ATOM 2802 O O . HIS A 1 351 ? 8.795 3.650 0.148 1.00 91.44 351 HIS A O 1
ATOM 2808 N N . ILE A 1 352 ? 8.095 5.794 0.171 1.00 89.62 352 ILE A N 1
ATOM 2809 C CA . ILE A 1 352 ? 8.178 6.001 -1.279 1.00 89.62 352 ILE A CA 1
ATOM 2810 C C . ILE A 1 352 ? 9.644 6.089 -1.709 1.00 89.62 352 ILE A C 1
ATOM 2812 O O . ILE A 1 352 ? 10.438 6.819 -1.121 1.00 89.62 352 ILE A O 1
ATOM 2816 N N . GLN A 1 353 ? 9.976 5.345 -2.761 1.00 88.31 353 GLN A N 1
ATOM 2817 C CA . GLN A 1 353 ? 11.339 5.105 -3.231 1.00 88.31 353 GLN A CA 1
ATOM 2818 C C . GLN A 1 353 ? 11.668 5.758 -4.575 1.00 88.31 353 GLN A C 1
ATOM 2820 O O . GLN A 1 353 ? 12.822 5.722 -5.003 1.00 88.31 353 GLN A O 1
ATOM 2825 N N . ASN A 1 354 ? 10.667 6.270 -5.291 1.00 88.94 354 ASN A N 1
ATOM 2826 C CA . ASN A 1 354 ? 10.884 6.940 -6.567 1.00 88.94 354 ASN A CA 1
ATOM 2827 C C . ASN A 1 354 ? 11.736 8.184 -6.335 1.00 88.94 354 ASN A C 1
ATOM 2829 O O . ASN A 1 354 ? 11.332 9.080 -5.604 1.00 88.94 354 ASN A O 1
ATOM 2833 N N . GLU A 1 355 ? 12.886 8.264 -6.995 1.00 89.62 355 GLU A N 1
ATOM 2834 C CA . GLU A 1 355 ? 13.762 9.434 -6.890 1.00 89.62 355 GLU A CA 1
ATOM 2835 C C . GLU A 1 355 ? 13.395 10.525 -7.890 1.00 89.62 355 GLU A C 1
ATOM 2837 O O . GLU A 1 355 ? 13.604 11.708 -7.627 1.00 89.62 355 GLU A O 1
ATOM 2842 N N . TRP A 1 356 ? 12.829 10.132 -9.030 1.00 91.19 356 TRP A N 1
ATOM 2843 C CA . TRP A 1 356 ? 12.577 11.000 -10.169 1.0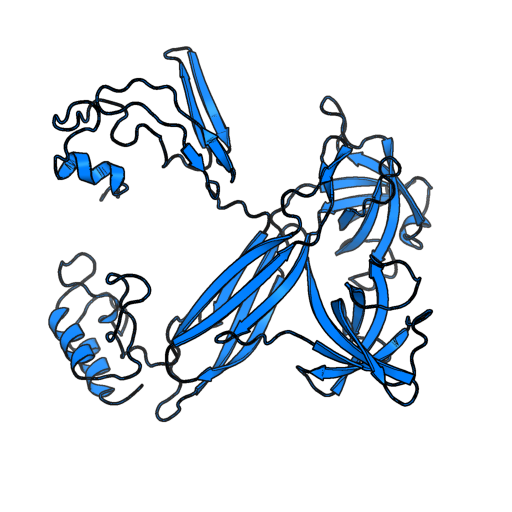0 91.19 356 TRP A CA 1
ATOM 2844 C C . TRP A 1 356 ? 11.169 10.776 -10.710 1.00 91.19 356 TRP A C 1
ATOM 2846 O O . TRP A 1 356 ? 10.666 9.652 -10.701 1.00 91.19 356 TRP A O 1
ATOM 2856 N N . SER A 1 357 ? 10.566 11.848 -11.216 1.00 91.12 357 SER A N 1
ATOM 2857 C CA . SER A 1 357 ? 9.287 11.812 -11.924 1.00 91.12 357 SER A CA 1
ATOM 2858 C C . SER A 1 357 ? 9.417 12.528 -13.262 1.00 91.12 357 SER A C 1
ATOM 2860 O O . SER A 1 357 ? 10.101 13.554 -13.378 1.00 91.12 357 SER A O 1
ATOM 2862 N N . LEU A 1 358 ? 8.751 11.988 -14.281 1.00 90.38 358 LEU A N 1
ATOM 2863 C CA . LEU A 1 358 ? 8.652 12.622 -15.589 1.00 90.38 358 LEU A CA 1
ATOM 2864 C C . LEU A 1 358 ? 7.467 13.580 -15.577 1.00 90.38 358 LEU A C 1
ATOM 2866 O O . LEU A 1 358 ? 6.329 13.188 -15.343 1.00 90.38 358 LEU A O 1
ATOM 2870 N N . CYS A 1 359 ? 7.719 14.846 -15.866 1.00 86.94 359 CYS A N 1
ATOM 2871 C CA . CYS A 1 359 ? 6.661 15.829 -16.017 1.00 86.94 359 CYS A CA 1
ATOM 2872 C C . CYS A 1 359 ? 6.135 15.833 -17.456 1.00 86.94 359 CYS A C 1
ATOM 2874 O O . CYS A 1 359 ? 6.860 15.551 -18.411 1.00 86.94 359 CYS A O 1
ATOM 2876 N N . LYS A 1 360 ? 4.880 16.265 -17.640 1.00 84.12 360 LYS A N 1
ATOM 2877 C CA . LYS A 1 360 ? 4.281 16.449 -18.977 1.00 84.12 360 LYS A CA 1
ATOM 2878 C C . LYS A 1 360 ? 5.110 17.342 -19.892 1.00 84.12 360 LYS A C 1
ATOM 2880 O O . LYS A 1 360 ? 5.028 17.176 -21.099 1.00 84.12 360 LYS A O 1
ATOM 2885 N N . ASN A 1 361 ? 5.902 18.251 -19.325 1.00 83.50 361 ASN A N 1
ATOM 2886 C CA . ASN A 1 361 ? 6.790 19.140 -20.062 1.00 83.50 361 ASN A CA 1
ATOM 2887 C C . ASN A 1 361 ? 8.183 18.540 -20.378 1.00 83.50 361 ASN A C 1
ATOM 2889 O O . ASN A 1 361 ? 9.137 19.292 -20.593 1.00 83.50 361 ASN A O 1
ATOM 2893 N N . ASN A 1 362 ? 8.321 17.213 -20.305 1.00 85.56 362 ASN A N 1
ATOM 2894 C CA . ASN A 1 362 ? 9.574 16.471 -20.459 1.00 85.56 362 ASN A CA 1
ATOM 2895 C C . ASN A 1 362 ? 10.668 16.795 -19.421 1.00 85.56 362 ASN A C 1
ATOM 2897 O O . ASN A 1 362 ? 11.790 16.302 -19.523 1.00 85.56 362 ASN A O 1
ATOM 2901 N N . ALA A 1 363 ? 10.379 17.598 -18.394 1.00 87.62 363 ALA A N 1
ATOM 2902 C CA . ALA A 1 363 ? 11.317 17.773 -17.298 1.00 87.62 363 ALA A CA 1
ATOM 2903 C C . ALA A 1 363 ? 11.344 16.501 -16.445 1.00 87.62 363 ALA A C 1
ATOM 2905 O O . ALA A 1 363 ? 10.302 16.028 -15.993 1.00 87.62 363 ALA A O 1
ATOM 2906 N N . VAL A 1 364 ? 12.539 15.976 -16.186 1.00 90.62 364 VAL A N 1
ATOM 2907 C CA . VAL A 1 364 ? 12.744 14.974 -15.138 1.00 90.62 364 VAL A CA 1
ATOM 2908 C C . VAL A 1 364 ? 13.147 15.709 -13.870 1.00 90.62 364 VAL A C 1
ATOM 2910 O O . VAL A 1 364 ? 14.245 16.268 -13.793 1.00 90.62 364 VAL A O 1
ATOM 2913 N N . LEU A 1 365 ? 12.249 15.735 -12.893 1.00 89.75 365 LEU A N 1
ATOM 2914 C CA . LEU A 1 365 ? 12.440 16.431 -11.623 1.00 89.75 365 LEU A CA 1
ATOM 2915 C C . LEU A 1 365 ? 12.574 15.421 -10.481 1.00 89.75 365 LEU A C 1
ATOM 2917 O O . LEU A 1 365 ? 12.052 14.310 -10.606 1.00 89.75 365 LEU A O 1
ATOM 2921 N N . PRO A 1 366 ? 13.261 15.780 -9.379 1.00 88.81 366 PRO A N 1
ATOM 2922 C CA . PRO A 1 366 ? 13.208 14.981 -8.164 1.00 88.81 366 PRO A CA 1
ATOM 2923 C C . PRO A 1 366 ? 11.751 14.742 -7.771 1.00 88.81 366 PRO A C 1
ATOM 2925 O O . PRO A 1 366 ? 10.946 15.679 -7.773 1.00 88.81 366 PRO A O 1
ATOM 2928 N N . ASN A 1 367 ? 11.403 13.501 -7.454 1.00 84.69 367 ASN A N 1
ATOM 2929 C CA . ASN A 1 367 ? 10.065 13.186 -6.986 1.00 84.69 367 ASN A CA 1
ATOM 2930 C C . ASN A 1 367 ? 9.864 13.857 -5.620 1.00 84.69 367 ASN A C 1
ATOM 2932 O O . ASN A 1 367 ? 10.598 13.592 -4.669 1.00 84.69 367 ASN A O 1
ATOM 2936 N N . GLN A 1 368 ? 8.866 14.734 -5.523 1.00 79.00 368 GLN A N 1
ATOM 2937 C CA . GLN A 1 368 ? 8.552 15.485 -4.299 1.00 79.00 368 GLN A CA 1
ATOM 2938 C C . GLN A 1 368 ? 8.183 14.588 -3.104 1.00 79.00 368 GLN A C 1
ATOM 2940 O O . GLN A 1 368 ? 8.198 15.043 -1.966 1.00 79.00 368 GLN A O 1
ATOM 2945 N N . TRP A 1 369 ? 7.845 13.327 -3.370 1.00 81.12 369 TRP A N 1
ATOM 2946 C CA . TRP A 1 369 ? 7.476 12.320 -2.384 1.00 81.12 369 TRP A CA 1
ATOM 2947 C C . TRP A 1 369 ? 8.596 11.320 -2.106 1.00 81.12 369 TRP A C 1
ATOM 2949 O O . TRP A 1 369 ? 8.401 10.406 -1.305 1.00 81.12 369 TRP A O 1
ATOM 2959 N N . ASN A 1 370 ? 9.763 11.472 -2.739 1.00 84.25 370 ASN A N 1
ATOM 2960 C CA . ASN A 1 370 ? 10.916 10.629 -2.456 1.00 84.25 370 ASN A CA 1
ATOM 2961 C C . ASN A 1 370 ? 11.237 10.657 -0.955 1.00 84.25 370 ASN A C 1
ATOM 2963 O O . ASN A 1 370 ? 11.210 11.718 -0.327 1.00 84.25 370 ASN A O 1
ATOM 2967 N N . CYS A 1 371 ? 11.520 9.492 -0.379 1.00 83.81 371 CYS A N 1
ATOM 2968 C CA . CYS A 1 371 ? 11.785 9.311 1.047 1.00 83.81 371 CYS A CA 1
ATOM 2969 C C . CYS A 1 371 ? 10.663 9.809 1.982 1.00 83.81 371 CYS A C 1
ATOM 2971 O O . CYS A 1 371 ? 10.898 10.075 3.163 1.00 83.81 371 CYS A O 1
ATOM 2973 N N . THR A 1 372 ? 9.433 9.952 1.480 1.00 84.25 372 THR A N 1
ATOM 2974 C CA . THR A 1 372 ? 8.279 10.329 2.303 1.00 84.25 372 THR A CA 1
ATOM 2975 C C . THR A 1 372 ? 7.632 9.089 2.910 1.00 84.25 372 THR A C 1
ATOM 2977 O O . THR A 1 372 ? 7.453 8.069 2.239 1.00 84.25 372 THR A O 1
ATOM 2980 N N . TRP A 1 373 ? 7.254 9.198 4.185 1.00 88.94 373 TRP A N 1
ATOM 2981 C CA . TRP A 1 373 ? 6.536 8.162 4.920 1.00 88.94 373 TRP A CA 1
ATOM 2982 C C . TRP A 1 373 ? 5.036 8.448 4.935 1.00 88.94 373 TRP A C 1
ATOM 2984 O O . TRP A 1 373 ? 4.596 9.538 5.301 1.00 88.94 373 TRP A O 1
ATOM 2994 N N . ILE A 1 374 ? 4.248 7.445 4.562 1.00 87.50 374 ILE A N 1
ATOM 2995 C CA . ILE A 1 374 ? 2.797 7.433 4.717 1.00 87.50 374 ILE A CA 1
ATOM 2996 C C . ILE A 1 374 ? 2.467 6.398 5.779 1.00 87.50 374 ILE A C 1
ATOM 2998 O O . ILE A 1 374 ? 2.829 5.232 5.643 1.00 87.50 374 ILE A O 1
ATOM 3002 N N . GLU A 1 375 ? 1.785 6.829 6.832 1.00 90.19 375 GLU A N 1
ATOM 3003 C CA . GLU A 1 375 ? 1.457 5.984 7.974 1.00 90.19 375 GLU A CA 1
ATOM 3004 C C . GLU A 1 375 ? -0.045 5.987 8.205 1.00 90.19 375 GLU A C 1
ATOM 3006 O O . GLU A 1 375 ? -0.671 7.047 8.196 1.00 90.19 375 GLU A O 1
ATOM 3011 N N . GLU A 1 376 ? -0.602 4.803 8.428 1.00 90.56 376 GLU A N 1
ATOM 3012 C CA . GLU A 1 376 ? -2.004 4.610 8.775 1.00 90.56 376 GLU A CA 1
ATOM 3013 C C . GLU A 1 376 ? -2.100 3.580 9.896 1.00 90.56 376 GLU A C 1
ATOM 3015 O O . GLU A 1 376 ? -1.382 2.577 9.915 1.00 90.56 376 GLU A O 1
ATOM 3020 N N . THR A 1 377 ? -2.960 3.855 10.872 1.00 91.12 377 THR A N 1
ATOM 3021 C CA . THR A 1 377 ? -3.113 3.031 12.073 1.00 91.12 377 THR A CA 1
ATOM 3022 C C . THR A 1 377 ? -4.582 2.702 12.286 1.00 91.12 377 THR A C 1
ATOM 3024 O O . THR A 1 377 ? -5.421 3.599 12.339 1.00 91.12 377 THR A O 1
ATOM 3027 N N . TRP A 1 378 ? -4.877 1.417 12.453 1.00 89.25 378 TRP A N 1
ATOM 3028 C CA . TRP A 1 378 ? -6.189 0.895 12.801 1.00 89.25 378 TRP A CA 1
ATOM 3029 C C . TRP A 1 378 ? -6.172 0.336 14.230 1.00 89.25 378 TRP A C 1
ATOM 3031 O O . TRP A 1 378 ? -5.525 -0.688 14.483 1.00 89.25 378 TRP A O 1
ATOM 3041 N N . PRO A 1 379 ? -6.851 0.985 15.192 1.00 88.75 379 PRO A N 1
ATOM 3042 C CA . PRO A 1 379 ? -7.092 0.384 16.494 1.00 88.75 379 PRO A CA 1
ATOM 3043 C C . PRO A 1 379 ? -8.162 -0.707 16.369 1.00 88.75 379 PRO A C 1
ATOM 3045 O O . PRO A 1 379 ? -9.193 -0.513 15.729 1.0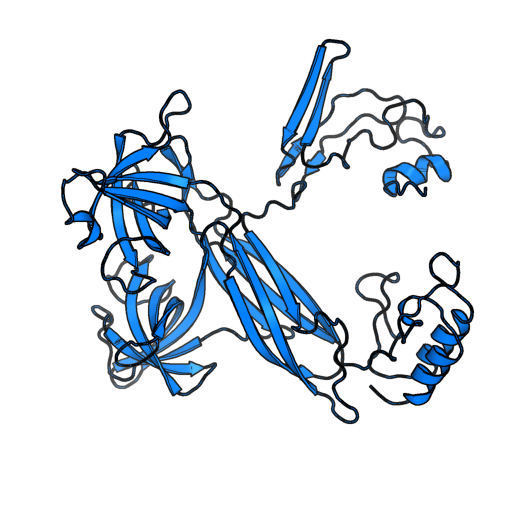0 88.75 379 PRO A O 1
ATOM 3048 N N . VAL A 1 380 ? -7.949 -1.842 17.026 1.00 90.19 380 VAL A N 1
ATOM 3049 C CA . VAL A 1 380 ? -8.955 -2.904 17.128 1.00 90.19 380 VAL A CA 1
ATOM 3050 C C . VAL A 1 380 ? -8.990 -3.431 18.553 1.00 90.19 380 VAL A C 1
ATOM 3052 O O . VAL A 1 380 ? -7.949 -3.646 19.174 1.00 90.19 380 VAL A O 1
ATOM 3055 N N . TRP A 1 381 ? -10.184 -3.620 19.096 1.00 91.62 381 TRP A N 1
ATOM 3056 C CA . TRP A 1 381 ? -10.382 -4.158 20.433 1.00 91.62 381 TRP A CA 1
ATOM 3057 C C . TRP A 1 381 ? -10.865 -5.596 20.344 1.00 91.62 381 TRP A C 1
ATOM 3059 O O . TRP A 1 381 ? -11.872 -5.887 19.709 1.00 91.62 381 TRP A O 1
ATOM 3069 N N . ILE A 1 382 ? -10.155 -6.497 21.012 1.00 93.69 382 ILE A N 1
ATOM 3070 C CA . ILE A 1 382 ? -10.610 -7.869 21.209 1.00 93.69 382 ILE A CA 1
ATOM 3071 C C . ILE A 1 382 ? -11.406 -7.892 22.512 1.00 93.69 382 ILE A C 1
ATOM 3073 O O . ILE A 1 382 ? -10.830 -7.999 23.602 1.00 93.69 382 ILE A O 1
ATOM 3077 N N . THR A 1 383 ? -12.708 -7.653 22.370 1.00 94.00 383 THR A N 1
ATOM 3078 C CA . THR A 1 383 ? -13.717 -7.607 23.433 1.00 94.00 383 THR A CA 1
ATOM 3079 C C . THR A 1 383 ? -15.118 -7.759 22.824 1.00 94.00 383 THR A C 1
ATOM 3081 O O . THR A 1 383 ? -15.295 -7.567 21.616 1.00 94.00 383 THR A O 1
ATOM 3084 N N . ILE A 1 384 ? -16.121 -8.054 23.644 1.00 93.00 384 ILE A N 1
ATOM 3085 C CA . ILE A 1 384 ? -17.528 -8.127 23.235 1.00 93.00 384 ILE A CA 1
ATOM 3086 C C . ILE A 1 384 ? -18.194 -6.751 23.033 1.00 93.00 384 ILE A C 1
ATOM 3088 O O . ILE A 1 384 ? -17.776 -5.755 23.632 1.00 93.00 384 ILE A O 1
ATOM 3092 N N . PRO A 1 385 ? -19.257 -6.660 22.207 1.00 91.88 385 PRO A N 1
ATOM 3093 C CA . PRO A 1 385 ? -19.982 -5.409 21.968 1.00 91.88 385 PRO A CA 1
ATOM 3094 C C . PRO A 1 385 ? -20.483 -4.710 23.239 1.00 91.88 385 PRO A C 1
ATOM 3096 O O . PRO A 1 385 ? -20.455 -3.479 23.294 1.00 91.88 385 PRO A O 1
ATOM 3099 N N . GLU A 1 386 ? -20.885 -5.492 24.247 1.00 94.69 386 GLU A N 1
ATOM 3100 C CA . GLU A 1 386 ? -21.500 -5.052 25.505 1.00 94.69 386 GLU A CA 1
ATOM 3101 C C . GLU A 1 386 ? -20.545 -4.362 26.493 1.00 94.69 386 GLU A C 1
ATOM 3103 O O . GLU A 1 386 ? -20.998 -3.768 27.470 1.00 94.69 386 GLU A O 1
ATOM 3108 N N . ASP A 1 387 ? -19.241 -4.407 26.238 1.00 94.44 387 ASP A N 1
ATOM 3109 C CA . ASP A 1 387 ? -18.229 -3.634 26.959 1.00 94.44 387 ASP A CA 1
ATOM 3110 C C . ASP A 1 387 ? -18.169 -2.225 26.355 1.00 94.44 387 ASP A C 1
ATOM 3112 O O . ASP A 1 387 ? -17.522 -1.986 25.332 1.00 94.44 387 ASP A O 1
ATOM 3116 N N . ILE A 1 388 ? -18.969 -1.311 26.897 1.00 92.19 388 ILE A N 1
ATOM 3117 C CA . ILE A 1 388 ? -19.307 -0.014 26.288 1.00 92.19 388 ILE A CA 1
ATOM 3118 C C . ILE A 1 388 ? -18.652 1.172 27.001 1.00 92.19 388 ILE A C 1
ATOM 3120 O O . ILE A 1 388 ? -18.751 2.307 26.526 1.00 92.19 388 ILE A O 1
ATOM 3124 N N . THR A 1 389 ? -17.973 0.926 28.119 1.00 88.88 389 THR A N 1
ATOM 3125 C CA . THR A 1 389 ? -17.278 1.919 28.940 1.00 88.88 389 THR A CA 1
ATOM 3126 C C . THR A 1 389 ? -15.856 1.483 29.268 1.00 88.88 389 THR A C 1
ATOM 3128 O O . THR A 1 389 ? -15.437 0.387 28.938 1.00 88.88 389 THR A O 1
ATOM 3131 N N . GLY A 1 390 ? -15.087 2.359 29.919 1.00 82.88 390 GLY A N 1
ATOM 3132 C CA . GLY A 1 390 ? -13.795 1.971 30.476 1.00 82.88 390 GLY A CA 1
ATOM 3133 C C . GLY A 1 390 ? -12.752 3.072 30.428 1.00 82.88 390 GLY A C 1
ATOM 3134 O O . GLY A 1 390 ? -12.186 3.464 31.449 1.00 82.88 390 GLY A O 1
ATOM 3135 N N . SER A 1 391 ? -12.513 3.609 29.237 1.00 77.75 391 SER A N 1
ATOM 3136 C CA . SER A 1 391 ? -11.537 4.668 28.993 1.00 77.75 391 SER A CA 1
ATOM 3137 C C . SER A 1 391 ? -11.972 5.561 27.828 1.00 77.75 391 SER A C 1
ATOM 3139 O O . SER A 1 391 ? -13.141 5.593 27.444 1.00 77.75 391 SER A O 1
ATOM 3141 N N . TYR A 1 392 ? -11.022 6.301 27.265 1.00 76.12 392 TYR A N 1
ATOM 3142 C CA . TYR A 1 392 ? -11.232 7.196 26.141 1.00 76.12 392 TYR A CA 1
ATOM 3143 C C . TYR A 1 392 ? -10.160 6.975 25.071 1.00 76.12 392 TYR A C 1
ATOM 3145 O O . TYR A 1 392 ? -8.975 6.817 25.374 1.00 76.12 392 TYR A O 1
ATOM 3153 N N . TYR A 1 393 ? -10.563 6.975 23.804 1.00 72.69 393 TYR A N 1
ATOM 3154 C CA . TYR A 1 393 ? -9.670 6.866 22.660 1.00 72.69 393 TYR A CA 1
ATOM 3155 C C . TYR A 1 393 ? -9.207 8.256 22.219 1.00 72.69 393 TYR A C 1
ATOM 3157 O O . TYR A 1 393 ? -9.937 8.971 21.537 1.00 72.69 393 TYR A O 1
ATOM 3165 N N . ILE A 1 394 ? -7.981 8.634 22.604 1.00 68.38 394 ILE A N 1
ATOM 3166 C CA . ILE A 1 394 ? -7.301 9.908 22.272 1.00 68.38 394 ILE A CA 1
ATOM 3167 C C . ILE A 1 394 ? -7.974 11.159 22.884 1.00 68.38 394 ILE A C 1
ATOM 3169 O O . ILE A 1 394 ? -7.277 12.079 23.303 1.00 68.38 394 ILE A O 1
ATOM 3173 N N . ASN A 1 395 ? -9.303 11.196 22.995 1.00 68.06 395 ASN A N 1
ATOM 3174 C CA . ASN A 1 395 ? -10.108 12.298 23.519 1.00 68.06 395 ASN A CA 1
ATOM 3175 C C . ASN A 1 395 ? -11.277 11.741 24.362 1.00 68.06 395 ASN A C 1
ATOM 3177 O O . ASN A 1 395 ? -11.919 10.787 23.919 1.00 68.06 395 ASN A O 1
ATOM 3181 N N . PRO A 1 396 ? -11.615 12.364 25.510 1.00 71.75 396 PRO A N 1
ATOM 3182 C CA . PRO A 1 396 ? -12.809 12.073 26.314 1.00 71.75 396 PRO A CA 1
ATOM 3183 C C . PRO A 1 396 ? -14.146 11.907 25.569 1.00 71.75 396 PRO A C 1
ATOM 3185 O O . PRO A 1 396 ? -15.073 11.301 26.092 1.00 71.75 396 PRO A O 1
ATOM 3188 N N . GLN A 1 397 ? -14.278 12.447 24.358 1.00 67.19 397 GLN A N 1
ATOM 3189 C CA . GLN A 1 397 ? -15.495 12.315 23.547 1.00 67.19 397 GLN A CA 1
ATOM 3190 C C . GLN A 1 397 ? -15.654 10.949 22.862 1.00 67.19 397 GLN A C 1
ATOM 3192 O O . GLN A 1 397 ? -16.752 10.621 22.421 1.00 67.19 397 GLN A O 1
ATOM 3197 N N . LEU A 1 398 ? -14.582 10.162 22.747 1.00 68.62 398 LEU A N 1
ATOM 3198 C CA . LEU A 1 398 ? -14.602 8.839 22.127 1.00 68.62 398 LEU A CA 1
ATOM 3199 C C . LEU A 1 398 ? -14.393 7.787 23.213 1.00 68.62 398 LEU A C 1
ATOM 3201 O O . LEU A 1 398 ? -13.259 7.505 23.587 1.00 68.62 398 LEU A O 1
ATOM 3205 N N . GLY A 1 399 ? -15.479 7.228 23.747 1.00 78.12 399 GLY A N 1
ATOM 3206 C CA . GLY A 1 399 ? -15.401 6.150 24.735 1.00 78.12 399 GLY A CA 1
ATOM 3207 C C . GLY A 1 399 ? -14.676 4.921 24.177 1.00 78.12 399 GLY A C 1
ATOM 3208 O O . GLY A 1 399 ? -14.847 4.570 23.009 1.00 78.12 399 GLY A O 1
ATOM 3209 N N . ALA A 1 400 ? -13.861 4.279 25.008 1.00 85.94 400 ALA A N 1
ATOM 3210 C CA . ALA A 1 400 ? -13.167 3.039 24.685 1.00 85.94 400 ALA A CA 1
ATOM 3211 C C . ALA A 1 400 ? -13.467 1.966 25.747 1.00 85.94 400 ALA A C 1
ATOM 3213 O O . ALA A 1 400 ? -13.564 2.321 26.925 1.00 85.94 400 ALA A O 1
ATOM 3214 N N . PRO A 1 401 ? -13.577 0.687 25.348 1.00 91.00 401 PRO A N 1
ATOM 3215 C CA . PRO A 1 401 ? -13.801 -0.424 26.274 1.00 91.00 401 PRO A CA 1
ATOM 3216 C C . PRO A 1 401 ? -12.632 -0.620 27.258 1.00 91.00 401 PRO A C 1
ATOM 3218 O O . PRO A 1 401 ? -11.478 -0.352 26.895 1.00 91.00 401 PRO A O 1
ATOM 3221 N N . ASP A 1 402 ? -12.900 -1.137 28.463 1.00 90.44 402 ASP A N 1
ATOM 3222 C CA . ASP A 1 402 ? -11.877 -1.626 29.414 1.00 90.44 402 ASP A CA 1
ATOM 3223 C C . ASP A 1 402 ? -11.702 -3.158 29.415 1.00 90.44 402 ASP A C 1
ATOM 3225 O O . ASP A 1 402 ? -10.954 -3.715 30.227 1.00 90.44 402 ASP A O 1
ATOM 3229 N N . CYS A 1 403 ? -12.272 -3.830 28.411 1.00 92.69 403 CYS A N 1
ATOM 3230 C CA . CYS A 1 403 ? -12.161 -5.268 28.151 1.00 92.69 403 CYS A CA 1
ATOM 3231 C C . CYS A 1 403 ? -12.814 -6.127 29.226 1.00 92.69 403 CYS A C 1
ATOM 3233 O O . CYS A 1 403 ? -12.309 -7.214 29.565 1.00 92.69 403 CYS A O 1
ATOM 3235 N N . LYS A 1 404 ? -13.885 -5.616 29.824 1.00 93.12 404 LYS A N 1
ATOM 3236 C CA . LYS A 1 404 ? -14.664 -6.331 30.815 1.00 93.12 404 LYS A CA 1
ATOM 3237 C C . LYS A 1 404 ? -16.021 -5.670 30.980 1.00 93.12 404 LYS A C 1
ATOM 3239 O O . LYS A 1 404 ? -16.100 -4.541 31.424 1.00 93.12 404 LYS A O 1
ATOM 3244 N N . VAL A 1 405 ? -17.084 -6.441 30.793 1.00 95.75 405 VAL A N 1
ATOM 3245 C CA . VAL A 1 405 ? -18.422 -5.973 31.150 1.00 95.75 405 VAL A CA 1
ATOM 3246 C C . VAL A 1 405 ? -18.553 -5.944 32.670 1.00 95.75 405 VAL A C 1
ATOM 3248 O O . VAL A 1 405 ? -18.594 -6.995 33.324 1.00 95.75 405 VAL A O 1
ATOM 3251 N N . ASP A 1 406 ? -18.605 -4.750 33.247 1.00 95.50 406 ASP A N 1
ATOM 3252 C CA . ASP A 1 406 ? -18.770 -4.516 34.676 1.00 95.50 406 ASP A CA 1
ATOM 3253 C C . ASP A 1 406 ? -19.958 -3.582 34.987 1.00 95.50 406 ASP A C 1
ATOM 3255 O O . ASP A 1 406 ? -20.865 -3.367 34.178 1.00 95.50 406 ASP A O 1
ATOM 3259 N N . LEU A 1 407 ? -20.045 -3.100 36.232 1.00 95.75 407 LEU A N 1
ATOM 3260 C CA . LEU A 1 407 ? -21.168 -2.263 36.656 1.00 95.75 407 LEU A CA 1
ATOM 3261 C C . LEU A 1 407 ? -21.174 -0.893 35.954 1.00 95.75 407 LEU A C 1
ATOM 3263 O O . LEU A 1 407 ? -22.230 -0.266 35.876 1.00 95.75 407 LEU A O 1
ATOM 3267 N N . LYS A 1 408 ? -20.033 -0.423 35.439 1.00 94.81 408 LYS A N 1
ATOM 3268 C CA . LYS A 1 408 ? -19.933 0.828 34.684 1.00 94.81 408 LYS A CA 1
ATOM 3269 C C . LYS A 1 408 ? -20.673 0.727 33.356 1.00 94.81 408 LYS A C 1
ATOM 3271 O O . LYS A 1 408 ? -21.390 1.667 33.021 1.00 94.81 408 LYS A O 1
ATOM 3276 N N . ASP A 1 409 ? -20.586 -0.406 32.660 1.00 96.25 409 ASP A N 1
ATOM 3277 C CA . ASP A 1 409 ? -21.308 -0.629 31.401 1.00 96.25 409 ASP A CA 1
ATOM 3278 C C . ASP A 1 409 ? -22.814 -0.627 31.630 1.00 96.25 409 ASP A C 1
ATOM 3280 O O . ASP A 1 409 ? -23.568 0.089 30.968 1.00 96.25 409 ASP A O 1
ATOM 3284 N N . VAL A 1 410 ? -23.253 -1.355 32.659 1.00 96.06 410 VAL A N 1
ATOM 3285 C CA . VAL A 1 410 ? -24.661 -1.397 33.069 1.00 96.06 410 VAL A CA 1
ATOM 3286 C C . VAL A 1 410 ? -25.160 -0.002 33.464 1.00 96.06 410 VAL A C 1
ATOM 3288 O O . VAL A 1 410 ? -26.271 0.392 33.100 1.00 96.06 410 VAL A O 1
ATOM 3291 N N . LEU A 1 411 ? -24.347 0.774 34.189 1.00 95.06 411 LEU A N 1
ATOM 3292 C CA . LEU A 1 411 ? -24.686 2.141 34.576 1.00 95.06 411 LEU A CA 1
ATOM 3293 C C . LEU A 1 411 ? -24.769 3.074 33.361 1.00 95.06 411 LEU A C 1
ATOM 3295 O O . LEU A 1 411 ? -25.687 3.890 33.295 1.00 95.06 411 LEU A O 1
ATOM 3299 N N . ALA A 1 412 ? -23.864 2.954 32.389 1.00 94.38 412 ALA A N 1
ATOM 3300 C CA . ALA A 1 412 ? -23.906 3.755 31.169 1.00 94.38 412 ALA A CA 1
ATOM 3301 C C . ALA A 1 412 ? -25.168 3.482 30.343 1.00 94.38 412 ALA A C 1
ATOM 3303 O O . ALA A 1 412 ? -25.801 4.432 29.875 1.00 94.38 412 ALA A O 1
ATOM 3304 N N . ALA A 1 413 ? -25.588 2.220 30.239 1.00 96.19 413 ALA A N 1
ATOM 3305 C CA . ALA A 1 413 ? -26.863 1.863 29.624 1.00 96.19 413 ALA A CA 1
ATOM 3306 C C . ALA A 1 413 ? -28.057 2.455 30.392 1.00 96.19 413 ALA A C 1
ATOM 3308 O O . ALA A 1 413 ? -28.953 3.042 29.789 1.00 96.19 413 ALA A O 1
ATOM 3309 N N . ALA A 1 414 ? -28.045 2.385 31.729 1.00 96.25 414 ALA A N 1
ATOM 3310 C CA . ALA A 1 414 ? -29.095 2.969 32.568 1.00 96.25 414 ALA A CA 1
ATOM 3311 C C . ALA A 1 414 ? -29.198 4.498 32.421 1.00 96.25 414 ALA A C 1
ATOM 3313 O O . ALA A 1 414 ? -30.298 5.048 32.398 1.00 96.25 414 ALA A O 1
ATOM 3314 N N . LEU A 1 415 ? -28.065 5.197 32.301 1.00 95.56 415 LEU A N 1
ATOM 3315 C CA . LEU A 1 415 ? -28.030 6.650 32.104 1.00 95.56 415 LEU A CA 1
ATOM 3316 C C . LEU A 1 415 ? -28.585 7.070 30.735 1.00 95.56 415 LEU A C 1
ATOM 3318 O O . LEU A 1 415 ? -29.194 8.138 30.630 1.00 95.56 415 LEU A O 1
ATOM 3322 N N . ALA A 1 416 ? -28.404 6.229 29.716 1.00 96.12 416 ALA A N 1
ATOM 3323 C CA . ALA A 1 416 ? -28.925 6.437 28.368 1.00 96.12 416 ALA A CA 1
ATOM 3324 C C . ALA A 1 416 ? -30.349 5.883 28.167 1.00 96.12 416 ALA A C 1
ATOM 3326 O O . ALA A 1 416 ? -30.939 6.089 27.107 1.00 96.12 416 ALA A O 1
ATOM 3327 N N . PHE A 1 417 ? -30.928 5.212 29.162 1.00 96.69 417 PHE A N 1
ATOM 3328 C CA . PHE A 1 417 ? -32.217 4.534 29.040 1.00 96.69 417 PHE A CA 1
ATOM 3329 C C . PHE A 1 417 ? -33.349 5.470 28.584 1.00 96.69 417 PHE A C 1
ATOM 3331 O O . PHE A 1 417 ? -33.524 6.578 29.101 1.00 96.69 417 PHE A O 1
ATOM 3338 N N . GLY A 1 418 ? -34.140 5.006 27.616 1.00 95.69 418 GLY A N 1
ATOM 3339 C CA . GLY A 1 418 ? -35.244 5.745 27.005 1.00 95.69 418 GLY A CA 1
ATOM 3340 C C . GLY A 1 418 ? -34.814 6.831 26.013 1.00 95.69 418 GLY A C 1
ATOM 3341 O O . GLY A 1 418 ? -35.655 7.628 25.599 1.00 95.69 418 GLY A O 1
ATOM 3342 N N . SER A 1 419 ? -33.530 6.901 25.645 1.00 96.62 419 SER A N 1
ATOM 3343 C CA . SER A 1 419 ? -33.016 7.873 24.673 1.00 96.62 419 SER A CA 1
ATOM 3344 C C . SER A 1 419 ? -33.007 7.340 23.233 1.00 96.62 419 SER A C 1
ATOM 3346 O O . SER A 1 419 ? -33.089 6.137 22.990 1.00 96.62 419 SER A O 1
ATOM 3348 N N . ASN A 1 420 ? -32.923 8.264 22.274 1.00 95.12 420 ASN A N 1
ATOM 3349 C CA . ASN A 1 420 ? -32.825 8.030 20.831 1.00 95.12 420 ASN A CA 1
ATOM 3350 C C . ASN A 1 420 ? -31.892 9.086 20.190 1.00 95.12 420 ASN A C 1
ATOM 3352 O O . ASN A 1 420 ? -31.560 10.076 20.859 1.00 95.12 420 ASN A O 1
ATOM 3356 N N . PRO A 1 421 ? -31.443 8.915 18.927 1.00 91.19 421 PRO A N 1
ATOM 3357 C CA . PRO A 1 421 ? -30.545 9.865 18.277 1.00 91.19 421 PRO A CA 1
ATOM 3358 C C . PRO A 1 421 ? -31.047 11.313 18.346 1.00 91.19 421 PRO A C 1
ATOM 3360 O O . PRO A 1 421 ? -32.161 11.626 17.932 1.00 91.19 421 PRO A O 1
ATOM 3363 N N . GLY A 1 422 ? -30.198 12.207 18.858 1.00 86.75 422 GLY A N 1
ATOM 3364 C CA . GLY A 1 422 ? -30.510 13.628 19.062 1.00 86.75 422 GLY A CA 1
ATOM 3365 C C . GLY A 1 422 ? -30.981 13.984 20.477 1.00 86.75 422 GLY A C 1
ATOM 3366 O O . GLY A 1 422 ? -31.010 15.164 20.823 1.00 86.75 422 GLY A O 1
ATOM 3367 N N . HIS A 1 423 ? -31.292 12.999 21.322 1.00 90.81 423 HIS A N 1
ATOM 3368 C CA . HIS A 1 423 ? -31.588 13.231 22.734 1.00 90.81 423 HIS A CA 1
ATOM 3369 C C . HIS A 1 423 ? -30.307 13.555 23.527 1.00 90.81 423 HIS A C 1
ATOM 3371 O O . HIS A 1 423 ? -29.253 12.980 23.273 1.00 90.81 423 HIS A O 1
ATOM 3377 N N . SER A 1 424 ? -30.385 14.420 24.546 1.00 92.19 424 SER A N 1
ATOM 3378 C CA . SER A 1 424 ? -29.208 14.849 25.335 1.00 92.19 424 SER A CA 1
ATOM 3379 C C . SER A 1 424 ? -28.511 13.718 26.102 1.00 92.19 424 SER A C 1
ATOM 3381 O O . SER A 1 424 ? -27.338 13.829 26.440 1.00 92.19 424 SER A O 1
ATOM 3383 N N . LYS A 1 425 ? -29.245 12.635 26.372 1.00 91.88 425 LYS A N 1
ATOM 3384 C CA . LYS A 1 425 ? -28.756 11.411 27.032 1.00 91.88 425 LYS A CA 1
ATOM 3385 C C . LYS A 1 425 ? -28.370 10.295 26.056 1.00 91.88 425 LYS A C 1
ATOM 3387 O O . LYS A 1 425 ? -28.058 9.198 26.501 1.00 91.88 425 LYS A O 1
ATOM 3392 N N . TRP A 1 426 ? -28.466 10.542 24.749 1.00 92.25 426 TRP A N 1
ATOM 3393 C CA . TRP A 1 426 ? -28.181 9.532 23.739 1.00 92.25 426 TRP A CA 1
ATOM 3394 C C . TRP A 1 426 ? -26.741 9.042 23.852 1.00 92.25 426 TRP A C 1
ATOM 3396 O O . TRP A 1 426 ? -25.800 9.834 23.800 1.00 92.25 426 TRP A O 1
ATOM 3406 N N . ASN A 1 427 ? -26.586 7.726 23.964 1.00 90.00 427 ASN A N 1
ATOM 3407 C CA . ASN A 1 427 ? -25.301 7.058 23.867 1.00 90.00 427 ASN A CA 1
ATOM 3408 C C . ASN A 1 427 ? -25.421 5.939 22.835 1.00 90.00 427 ASN A C 1
ATOM 3410 O O . ASN A 1 427 ? -26.018 4.904 23.111 1.00 90.00 427 ASN A O 1
ATOM 3414 N N . SER A 1 428 ? -24.824 6.136 21.660 1.00 90.94 428 SER A N 1
ATOM 3415 C CA . SER A 1 428 ? -24.862 5.146 20.582 1.00 90.94 428 SER A CA 1
ATOM 3416 C C . SER A 1 428 ? -24.180 3.828 20.943 1.00 90.94 428 SER A C 1
ATOM 3418 O O . SER A 1 428 ? -24.497 2.814 20.340 1.00 90.94 428 SER A O 1
ATOM 3420 N N . ALA A 1 429 ? -23.250 3.818 21.905 1.00 90.19 429 ALA A N 1
ATOM 3421 C CA . ALA A 1 429 ? -22.637 2.578 22.372 1.00 90.19 429 ALA A CA 1
ATOM 3422 C C . ALA A 1 429 ? -23.598 1.742 23.233 1.00 90.19 429 ALA A C 1
ATOM 3424 O O . ALA A 1 429 ? -23.419 0.536 23.319 1.00 90.19 429 ALA A O 1
ATOM 3425 N N . ALA A 1 430 ? -24.605 2.367 23.855 1.00 93.69 430 ALA A N 1
ATOM 3426 C CA . ALA A 1 430 ? -25.600 1.678 24.676 1.00 93.69 430 ALA A CA 1
ATOM 3427 C C . ALA A 1 430 ? -26.767 1.087 23.864 1.00 93.69 430 ALA A C 1
ATOM 3429 O O . ALA A 1 430 ? -27.550 0.333 24.428 1.00 93.69 430 ALA A O 1
ATOM 3430 N N . ASP A 1 431 ? -26.889 1.415 22.576 1.00 94.50 431 ASP A N 1
ATOM 3431 C CA . ASP A 1 431 ? -27.830 0.790 21.635 1.00 94.50 431 ASP A CA 1
ATOM 3432 C C . ASP A 1 431 ? -27.162 -0.444 21.005 1.00 94.50 431 ASP A C 1
ATOM 3434 O O . ASP A 1 431 ? -26.544 -0.375 19.937 1.00 94.50 431 ASP A O 1
ATOM 3438 N N . ILE A 1 432 ? -27.219 -1.563 21.730 1.00 93.81 432 ILE A N 1
ATOM 3439 C CA . ILE A 1 432 ? -26.510 -2.808 21.400 1.00 93.81 432 ILE A CA 1
ATOM 3440 C C . ILE A 1 432 ? -27.136 -3.502 20.193 1.00 93.81 432 ILE A C 1
ATOM 3442 O O . ILE A 1 432 ? -26.432 -4.140 19.412 1.00 93.81 432 ILE A O 1
ATOM 3446 N N . ASN A 1 433 ? -28.457 -3.408 20.049 1.00 93.31 433 ASN A N 1
ATOM 3447 C CA . ASN A 1 433 ? -29.179 -4.077 18.970 1.00 93.31 433 ASN A CA 1
ATOM 3448 C C . ASN A 1 433 ? -29.332 -3.209 17.700 1.00 93.31 433 ASN A C 1
ATOM 3450 O O . ASN A 1 433 ? -29.787 -3.718 16.673 1.00 93.31 433 ASN A O 1
ATOM 3454 N N . HIS A 1 434 ? -28.900 -1.945 17.759 1.00 92.38 434 HIS A N 1
ATOM 3455 C CA . HIS A 1 434 ? -28.904 -0.973 16.666 1.00 92.38 434 HIS A CA 1
ATOM 3456 C C . HIS A 1 434 ? -30.307 -0.631 16.132 1.00 92.38 434 HIS A C 1
ATOM 3458 O O . HIS A 1 434 ? -30.473 -0.373 14.935 1.00 92.38 434 HIS A O 1
ATOM 3464 N N . ASP A 1 435 ? -31.325 -0.606 17.000 1.00 95.88 435 ASP A N 1
ATOM 3465 C CA . ASP A 1 435 ? -32.693 -0.186 16.655 1.00 95.88 435 ASP A CA 1
ATOM 3466 C C . ASP A 1 435 ? -32.960 1.315 16.887 1.00 95.88 435 ASP A C 1
ATOM 3468 O O . ASP A 1 435 ? -34.097 1.787 16.736 1.00 95.88 435 ASP A O 1
ATOM 3472 N N . TYR A 1 436 ? -31.899 2.085 17.163 1.00 95.69 436 TYR A N 1
ATOM 3473 C CA . TYR A 1 436 ? -31.905 3.524 17.429 1.00 95.69 436 TYR A CA 1
ATOM 3474 C C . TYR A 1 436 ? -32.678 3.917 18.692 1.00 95.69 436 TYR A C 1
ATOM 3476 O O . TYR A 1 436 ? -33.170 5.050 18.805 1.00 95.69 436 TYR A O 1
ATOM 3484 N N . LYS A 1 437 ? -32.796 3.000 19.654 1.00 95.88 437 LYS A N 1
ATOM 3485 C CA . LYS A 1 437 ? -33.385 3.241 20.970 1.00 95.88 437 LYS A CA 1
ATOM 3486 C C . LYS A 1 437 ? -32.551 2.519 22.017 1.00 95.88 437 LYS A C 1
ATOM 3488 O O . LYS A 1 437 ? -32.131 1.400 21.805 1.00 95.88 437 LYS A O 1
ATOM 3493 N N . VAL A 1 438 ? -32.345 3.158 23.166 1.00 97.12 438 VAL A N 1
ATOM 3494 C CA . VAL A 1 438 ? -31.772 2.467 24.329 1.00 97.12 438 VAL A CA 1
ATOM 3495 C C . VAL A 1 438 ? -32.922 2.045 25.232 1.00 97.12 438 VAL A C 1
ATOM 3497 O O . VAL A 1 438 ? -33.521 2.893 25.903 1.00 97.12 438 VAL A O 1
ATOM 3500 N N . ASP A 1 439 ? -33.260 0.758 25.246 1.00 97.25 439 ASP A N 1
ATOM 3501 C CA . ASP A 1 439 ? -34.361 0.221 26.050 1.00 97.25 439 ASP A CA 1
ATOM 3502 C C . ASP A 1 439 ? -33.953 -0.986 26.920 1.00 97.25 439 ASP A C 1
ATOM 3504 O O . ASP A 1 439 ? -32.778 -1.214 27.221 1.00 97.25 439 ASP A O 1
ATOM 3508 N N . LEU A 1 440 ? -34.943 -1.722 27.444 1.00 97.38 440 LEU A N 1
ATOM 3509 C CA . LEU A 1 440 ? -34.682 -2.873 28.311 1.00 97.38 440 LEU A CA 1
ATOM 3510 C C . LEU A 1 440 ? -33.940 -3.998 27.581 1.00 97.38 440 LEU A C 1
ATOM 3512 O O . LEU A 1 440 ? -33.234 -4.758 28.239 1.00 97.38 440 LEU A O 1
ATOM 3516 N N . LYS A 1 441 ? -34.075 -4.124 26.257 1.00 97.06 441 LYS A N 1
ATOM 3517 C CA . LYS A 1 441 ? -33.364 -5.139 25.474 1.00 97.06 441 LYS A CA 1
ATOM 3518 C C . LYS A 1 441 ? -31.863 -4.908 25.536 1.00 97.06 441 LYS A C 1
ATOM 3520 O O . LYS A 1 441 ? -31.134 -5.854 25.819 1.00 97.06 441 LYS A O 1
ATOM 3525 N N . ASP A 1 442 ? -31.413 -3.670 25.346 1.00 97.50 442 ASP A N 1
ATOM 3526 C CA . ASP A 1 442 ? -29.988 -3.331 25.403 1.00 97.50 442 ASP A CA 1
ATOM 3527 C C . ASP A 1 442 ? -29.449 -3.470 26.822 1.00 97.50 442 ASP A C 1
ATOM 3529 O O . ASP A 1 442 ? -28.398 -4.070 27.048 1.00 97.50 442 ASP A O 1
ATOM 3533 N N . TYR A 1 443 ? -30.225 -2.998 27.801 1.00 96.38 443 TYR A N 1
ATOM 3534 C CA . TYR A 1 443 ? -29.880 -3.136 29.210 1.00 96.38 443 TYR A CA 1
ATOM 3535 C C . TYR A 1 443 ? -29.680 -4.607 29.609 1.00 96.38 443 TYR A C 1
ATOM 3537 O O . TYR A 1 443 ? -28.678 -4.953 30.239 1.00 96.38 443 TYR A O 1
ATOM 3545 N N . PHE A 1 444 ? -30.609 -5.494 29.228 1.00 96.94 444 PHE A N 1
ATOM 3546 C CA . PHE A 1 444 ? -30.495 -6.925 29.513 1.00 96.94 444 PHE A CA 1
ATOM 3547 C C . PHE A 1 444 ? -29.399 -7.611 28.697 1.00 96.94 444 PHE A C 1
ATOM 3549 O O . PHE A 1 444 ? -28.787 -8.546 29.217 1.00 96.94 444 PHE A O 1
ATOM 3556 N N . ALA A 1 445 ? -29.115 -7.158 27.471 1.00 96.81 445 ALA A N 1
ATOM 3557 C CA . ALA A 1 445 ? -27.989 -7.660 26.687 1.00 96.81 445 ALA A CA 1
ATOM 3558 C C . ALA A 1 445 ? -26.665 -7.419 27.429 1.00 96.81 445 ALA A C 1
ATOM 3560 O O . ALA A 1 445 ? -25.920 -8.369 27.671 1.00 96.81 445 ALA A O 1
ATOM 3561 N N . ILE A 1 446 ? -26.440 -6.189 27.907 1.00 97.06 446 ILE A N 1
ATOM 3562 C CA . ILE A 1 446 ? -25.235 -5.821 28.665 1.00 97.06 446 ILE A CA 1
ATOM 3563 C C . ILE A 1 446 ? -25.176 -6.576 29.995 1.00 97.06 446 ILE A C 1
ATOM 3565 O O . ILE A 1 446 ? -24.197 -7.264 30.286 1.00 97.06 446 ILE A O 1
ATOM 3569 N N . ALA A 1 447 ? -26.247 -6.533 30.792 1.00 96.56 447 ALA A N 1
ATOM 3570 C CA . ALA A 1 447 ? -26.284 -7.213 32.087 1.00 96.56 447 ALA A CA 1
ATOM 3571 C C . ALA A 1 447 ? -26.094 -8.739 31.963 1.00 96.56 447 ALA A C 1
ATOM 3573 O O . ALA A 1 447 ? -25.438 -9.356 32.802 1.00 96.56 447 ALA A O 1
ATOM 3574 N N . GLY A 1 448 ? -26.605 -9.360 30.894 1.00 96.56 448 GLY A N 1
ATOM 3575 C CA . GLY A 1 448 ? -26.443 -10.791 30.614 1.00 96.56 448 GLY A CA 1
ATOM 3576 C C . GLY A 1 448 ? -25.001 -11.217 30.303 1.00 96.56 448 GLY A C 1
ATOM 3577 O O . GLY A 1 448 ? -24.677 -12.413 30.324 1.00 96.56 448 GLY A O 1
ATOM 3578 N N . LYS A 1 449 ? -24.115 -10.254 30.037 1.00 96.94 449 LYS A N 1
ATOM 3579 C CA . LYS A 1 449 ? -22.687 -10.466 29.786 1.00 96.94 449 LYS A CA 1
ATOM 3580 C C . LYS A 1 449 ? -21.800 -10.053 30.957 1.00 96.94 449 LYS A C 1
ATOM 3582 O O . LYS A 1 449 ? -20.583 -10.099 30.820 1.00 96.94 449 LYS A O 1
ATOM 3587 N N . PHE A 1 450 ? -22.375 -9.724 32.114 1.00 95.31 450 PHE A N 1
ATOM 3588 C CA . PHE A 1 450 ? -21.618 -9.293 33.288 1.00 95.31 450 PHE A CA 1
ATOM 3589 C C . PHE A 1 450 ? -20.459 -10.245 33.630 1.00 95.31 450 PHE A C 1
ATOM 3591 O O . PHE A 1 450 ? -20.629 -11.462 33.736 1.00 95.31 450 PHE A O 1
ATOM 3598 N N . GLY A 1 451 ? -19.267 -9.675 33.803 1.00 92.75 451 GLY A N 1
ATOM 3599 C CA . GLY A 1 451 ? -18.022 -10.387 34.085 1.00 92.75 451 GLY A CA 1
ATOM 3600 C C . GLY A 1 451 ? -17.324 -11.001 32.866 1.00 92.75 451 GLY A C 1
ATOM 3601 O O . GLY A 1 451 ? -16.238 -11.556 33.041 1.00 92.75 451 GLY A O 1
ATOM 3602 N N . LYS A 1 452 ? -17.906 -10.908 31.663 1.00 94.06 452 LYS A N 1
ATOM 3603 C CA . LYS A 1 452 ? -17.325 -11.412 30.408 1.00 94.06 452 LYS A CA 1
ATOM 3604 C C . LYS A 1 452 ? -16.558 -10.319 29.664 1.00 94.06 452 LYS A C 1
ATOM 3606 O O . LYS A 1 452 ? -16.546 -9.161 30.079 1.00 94.06 452 LYS A O 1
ATOM 3611 N N . TRP A 1 453 ? -15.886 -10.731 28.597 1.00 87.44 453 TRP A N 1
ATOM 3612 C CA . TRP A 1 453 ? -15.117 -9.910 27.671 1.00 87.44 453 TRP A CA 1
ATOM 3613 C C . TRP A 1 453 ? -15.021 -10.614 26.331 1.00 87.44 453 TRP A C 1
ATOM 3615 O O . TRP A 1 453 ? -15.206 -11.857 26.312 1.00 87.44 453 TRP A O 1
#

pLDDT: mean 86.49, std 9.8, range [39.03, 97.5]